Protein AF-0000000077568857 (afdb_homodimer)

Radius of gyration: 21.22 Å; Cα contacts (8 Å, |Δi|>4): 553; chains: 2; bounding box: 51×63×50 Å

Organism: Vanilla planifolia (NCBI:txid51239)

pLDDT: mean 83.07, std 14.11, range [30.5, 97.88]

InterPro domains:
  IPR010291 Ion channel regulatory protein, UNC-93 [PF05978] (19-196)
  IPR036259 MFS transporter superfamily [SSF103473] (18-200)
  IPR051951 UNC-93 regulatory protein [PTHR19444] (15-206)

Foldseek 3Di:
DPPPPQDPVNLVVVLVVVCPPPLLVLQLLLLLLLLQLVLCVVFPLLPPQQCVQPNNVCSVVLLVLLQVLLVVLLVVLLVQDDDLVSLLVLLVVLLVLLLVLLVCLQPPDDQDDDPVNNCVSSVSSNSSSNSSSSSVNSLLVVLVVPPVPPSVSSVVSSVVSSVVSSVVCNVCVVVDDPNRSSVVSNVSSVSNSVSSVVSSVVVVVVVVPDD/DPPPDQDPVNVVVVLVVVCPPPLLVLQLLLLLLLLQLVLCVVFPLLPPQQCVQPNNVCSVVLLVLLQVLLVVLLVVLLVQDDDLVSLLVLLVVLLVLLLVLLVCLQPPDDQDDDPCNNCVSSVSSNSSSNSSSSSVNSLLVVLVVPPVPPSVSSVVSSVVSSVVSSVVCNVCVVVDDPNRSSVVSNVSSVSNSVSSVVSSVVVVVVVVDDD

Nearest PDB structures (foldseek):
  4aps-assembly1_B  TM=7.222E-01  e=5.779E-02  Streptococcus thermophilus LMG 18311
  8wll-assembly1_A  TM=6.700E-01  e=1.836E-01  Homo sapiens
  7wn1-assembly1_A  TM=5.392E-01  e=8.762E-02  Plasmodium falciparum
  5ayn-assembly1_A  TM=6.366E-01  e=3.509E-01  Bdellovibrio bacteriovorus HD100
  7dl9-assembly2_B  TM=6.349E-01  e=1.614E+00  Escherichia coli K-12

Secondary structure (DSSP, 8-state):
-------HHHHHHHHHHHTTSHHHHHHHHHHHHHHHHHHHIIIIIIIIIIHHHHTTTHHHHHHHHHHHHHHHHHHHHHHT--SHHHHHHHHHHHHHHHHHHHHHHHHT-----HHHHHHHHHHHHHHHHHHHHHHHHHHHHHHHHH-TTSHHHHHHHHHHHHHHHHHHHHHHGGGS-HHHHHHHHHHHHHHHHHHHHHHHHHHHHHHHS--/-------HHHHHHHHHHHTTSHHHHHHHHHHHHHHHHHHHIIIIIIIIIIHHHHTTTHHHHHHHHHHHHHHHHHHHHHHT--SHHHHHHHHHHHHHHHHHHHHHHHHT-----HHHHHHHHHHHHHHHHHHHHHHHHHHHHHHHHH-TTSHHHHHHHHHHHHHHHHHHHHHHGGGS-HHHHHHHHHHHHHHHHHHHHHHHHHHHHHHHS--

Structure (mmCIF, N/CA/C/O backbone):
data_AF-0000000077568857-model_v1
#
loop_
_entity.id
_entity.type
_entity.pdbx_description
1 polymer 'Uncharacterized protein'
#
loop_
_atom_site.group_PDB
_atom_site.id
_atom_site.type_symbol
_atom_site.label_atom_id
_atom_site.label_alt_id
_atom_site.label_comp_id
_atom_site.label_asym_id
_atom_site.label_entity_id
_atom_site.label_seq_id
_atom_site.pdbx_PDB_ins_code
_atom_site.Cartn_x
_atom_site.Cartn_y
_atom_site.Cartn_z
_atom_site.occupancy
_atom_site.B_iso_or_equiv
_atom_site.auth_seq_id
_atom_site.auth_comp_id
_atom_site.auth_asym_id
_atom_site.auth_atom_id
_atom_site.pdbx_PDB_model_num
ATOM 1 N N . MET A 1 1 ? -13.719 32.656 3.039 1 30.61 1 MET A N 1
ATOM 2 C CA . MET A 1 1 ? -12.477 32.688 2.27 1 30.61 1 MET A CA 1
ATOM 3 C C . MET A 1 1 ? -12.508 31.641 1.156 1 30.61 1 MET A C 1
ATOM 5 O O . MET A 1 1 ? -12.758 30.469 1.412 1 30.61 1 MET A O 1
ATOM 9 N N . GLU A 1 2 ? -12.742 32 -0.027 1 36.97 2 GLU A N 1
ATOM 10 C CA . GLU A 1 2 ? -13.016 31.281 -1.264 1 36.97 2 GLU A CA 1
ATOM 11 C C . GLU A 1 2 ? -11.93 30.25 -1.55 1 36.97 2 GLU A C 1
ATOM 13 O O . GLU A 1 2 ? -10.75 30.594 -1.635 1 36.97 2 GLU A O 1
ATOM 18 N N . GLU A 1 3 ? -11.961 29.125 -1.051 1 45.56 3 GLU A N 1
ATOM 19 C CA . GLU A 1 3 ? -11 28.078 -1.333 1 45.56 3 GLU A CA 1
ATOM 20 C C . GLU A 1 3 ? -10.633 28.047 -2.812 1 45.56 3 GLU A C 1
ATOM 22 O O . GLU A 1 3 ? -11.492 27.844 -3.67 1 45.56 3 GLU A O 1
ATOM 27 N N . LYS A 1 4 ? -9.828 28.953 -3.213 1 50.06 4 LYS A N 1
ATOM 28 C CA . LYS A 1 4 ? -9.328 29.047 -4.582 1 50.06 4 LYS A CA 1
ATOM 29 C C . LYS A 1 4 ? -9.133 27.672 -5.195 1 50.06 4 LYS A C 1
ATOM 31 O O . LYS A 1 4 ? -8.391 26.844 -4.66 1 50.06 4 LYS A O 1
ATOM 36 N N . LYS A 1 5 ? -9.992 27.25 -6.023 1 53.28 5 LYS A N 1
ATOM 37 C CA . LYS A 1 5 ? -10.008 26.031 -6.812 1 53.28 5 LYS A CA 1
ATOM 38 C C . LYS A 1 5 ? -8.703 25.859 -7.59 1 53.28 5 LYS A C 1
ATOM 40 O O . LYS A 1 5 ? -8.367 26.688 -8.438 1 53.28 5 LYS A O 1
ATOM 45 N N . VAL A 1 6 ? -7.688 25.328 -7.141 1 54.5 6 VAL A N 1
ATOM 46 C CA . VAL A 1 6 ? -6.434 25.094 -7.844 1 54.5 6 VAL A CA 1
ATOM 47 C C . VAL A 1 6 ? -6.641 24.016 -8.914 1 54.5 6 VAL A C 1
ATOM 49 O O . VAL A 1 6 ? -7.172 22.953 -8.633 1 54.5 6 VAL A O 1
ATOM 52 N N . LEU A 1 7 ? -6.566 24.406 -10.203 1 53.06 7 LEU A N 1
ATOM 53 C CA . LEU A 1 7 ? -6.695 23.547 -11.375 1 53.06 7 LEU A CA 1
ATOM 54 C C . LEU A 1 7 ? -5.691 22.391 -11.328 1 53.06 7 LEU A C 1
ATOM 56 O O . LEU A 1 7 ? -4.633 22.516 -10.703 1 53.06 7 LEU A O 1
ATOM 60 N N . PRO A 1 8 ? -6.098 21.25 -11.797 1 53 8 PRO A N 1
ATOM 61 C CA . PRO A 1 8 ? -5.219 20.078 -11.852 1 53 8 PRO A CA 1
ATOM 62 C C . PRO A 1 8 ? -3.811 20.422 -12.336 1 53 8 PRO A C 1
ATOM 64 O O . PRO A 1 8 ? -2.826 19.906 -11.805 1 53 8 PRO A O 1
ATOM 67 N N . LEU A 1 9 ? -3.793 21.203 -13.297 1 52.59 9 LEU A N 1
ATOM 68 C CA . LEU A 1 9 ? -2.502 21.594 -13.859 1 52.59 9 LEU A CA 1
ATOM 69 C C . LEU A 1 9 ? -1.694 22.391 -12.844 1 52.59 9 LEU A C 1
ATOM 71 O O . LEU A 1 9 ? -0.475 22.234 -12.75 1 52.59 9 LEU A O 1
ATOM 75 N N . GLU A 1 10 ? -2.254 23.25 -12.242 1 53.94 10 GLU A N 1
ATOM 76 C CA . GLU A 1 10 ? -1.567 24.062 -11.234 1 53.94 10 GLU A CA 1
ATOM 77 C C . GLU A 1 10 ? -1.086 23.188 -10.07 1 53.94 10 GLU A C 1
ATOM 79 O O . GLU A 1 10 ? 0.001 23.422 -9.531 1 53.94 10 GLU A O 1
ATOM 84 N N . GLN A 1 11 ? -1.883 22.25 -9.789 1 56.53 11 GLN A N 1
ATOM 85 C CA . GLN A 1 11 ? -1.488 21.297 -8.75 1 56.53 11 GLN A CA 1
ATOM 86 C C . GLN A 1 11 ? -0.269 20.484 -9.172 1 56.53 11 GLN A C 1
ATOM 88 O O . GLN A 1 11 ? 0.627 20.234 -8.367 1 56.53 11 GLN A O 1
ATOM 93 N N . ALA A 1 12 ? -0.421 20.094 -10.43 1 57.19 12 ALA A N 1
ATOM 94 C CA . ALA A 1 12 ? 0.77 19.453 -10.977 1 57.19 12 ALA A CA 1
ATOM 95 C C . ALA A 1 12 ? 1.985 20.359 -10.875 1 57.19 12 ALA A C 1
ATOM 97 O O . ALA A 1 12 ? 3.082 19.922 -10.531 1 57.19 12 ALA A O 1
ATOM 98 N N . TYR A 1 13 ? 1.679 21.5 -11.125 1 53.88 13 TYR A N 1
ATOM 99 C CA . TYR A 1 13 ? 2.74 22.5 -11.031 1 53.88 13 TYR A CA 1
ATOM 100 C C . TYR A 1 13 ? 3.211 22.656 -9.586 1 53.88 13 TYR A C 1
ATOM 102 O O . TYR A 1 13 ? 4.41 22.781 -9.328 1 53.88 13 TYR A O 1
ATOM 110 N N . PHE A 1 14 ? 2.316 22.656 -8.758 1 54.81 14 PHE A N 1
ATOM 111 C CA . PHE A 1 14 ? 2.66 22.781 -7.344 1 54.81 14 PHE A CA 1
ATOM 112 C C . PHE A 1 14 ? 3.461 21.562 -6.879 1 54.81 14 PHE A C 1
ATOM 114 O O . PHE A 1 14 ? 4.441 21.703 -6.145 1 54.81 14 PHE A O 1
ATOM 121 N N . LEU A 1 15 ? 3.014 20.516 -7.336 1 57.84 15 LEU A N 1
ATOM 122 C CA . LEU A 1 15 ? 3.773 19.297 -7.035 1 57.84 15 LEU A CA 1
ATOM 123 C C . LEU A 1 15 ? 5.188 19.391 -7.598 1 57.84 15 LEU A C 1
ATOM 125 O O . LEU A 1 15 ? 6.148 18.969 -6.949 1 57.84 15 LEU A O 1
ATOM 129 N N . LEU A 1 16 ? 5.148 19.969 -8.688 1 57.25 16 LEU A N 1
ATOM 130 C CA . LEU A 1 16 ? 6.445 20.125 -9.336 1 57.25 16 LEU A CA 1
ATOM 131 C C . LEU A 1 16 ? 7.285 21.188 -8.641 1 57.25 16 LEU A C 1
ATOM 133 O O . LEU A 1 16 ? 8.508 21.062 -8.547 1 57.25 16 LEU A O 1
ATOM 137 N N . SER A 1 17 ? 6.629 22.094 -8.188 1 57.56 17 SER A N 1
ATOM 138 C CA . SER A 1 17 ? 7.379 23.141 -7.5 1 57.56 17 SER A CA 1
ATOM 139 C C . SER A 1 17 ? 7.941 22.641 -6.172 1 57.56 17 SER A C 1
ATOM 141 O O . SER A 1 17 ? 9 23.094 -5.73 1 57.56 17 SER A O 1
ATOM 143 N N . PHE A 1 18 ? 7.219 21.828 -5.555 1 56.62 18 PHE A N 1
ATOM 144 C CA . PHE A 1 18 ? 7.688 21.203 -4.324 1 56.62 18 PHE A CA 1
ATOM 145 C C . PHE A 1 18 ? 8.938 20.375 -4.582 1 56.62 18 PHE A C 1
ATOM 147 O O . PHE A 1 18 ? 9.781 20.203 -3.691 1 56.62 18 PHE A O 1
ATOM 154 N N . LEU A 1 19 ? 9.008 19.984 -5.828 1 58.88 19 LEU A N 1
ATOM 155 C CA . LEU A 1 19 ? 10.195 19.25 -6.242 1 58.88 19 LEU A CA 1
ATOM 156 C C . LEU A 1 19 ? 11.453 20.109 -6.086 1 58.88 19 LEU A C 1
ATOM 158 O O . LEU A 1 19 ? 12.57 19.594 -6.055 1 58.88 19 LEU A O 1
ATOM 162 N N . GLY A 1 20 ? 11.164 21.281 -5.848 1 59.28 20 GLY A N 1
ATOM 163 C CA . GLY A 1 20 ? 12.297 22.188 -5.828 1 59.28 20 GLY A CA 1
ATOM 164 C C . GLY A 1 20 ? 13.062 22.156 -4.52 1 59.28 20 GLY A C 1
ATOM 165 O O . GLY A 1 20 ? 14.18 22.672 -4.438 1 59.28 20 GLY A O 1
ATOM 166 N N . GLU A 1 21 ? 12.516 21.484 -3.568 1 68.44 21 GLU A N 1
ATOM 167 C CA . GLU A 1 21 ? 13.312 21.359 -2.35 1 68.44 21 GLU A CA 1
ATOM 168 C C . GLU A 1 21 ? 14.344 20.234 -2.475 1 68.44 21 GLU A C 1
ATOM 170 O O . GLU A 1 21 ? 14.008 19.109 -2.844 1 68.44 21 GLU A O 1
ATOM 175 N N . ALA A 1 22 ? 15.547 20.656 -2.41 1 74.5 22 ALA A N 1
ATOM 176 C CA . ALA A 1 22 ? 16.672 19.734 -2.561 1 74.5 22 ALA A CA 1
ATOM 177 C C . ALA A 1 22 ? 16.453 18.453 -1.752 1 74.5 22 ALA A C 1
ATOM 179 O O . ALA A 1 22 ? 16.828 17.375 -2.188 1 74.5 22 ALA A O 1
ATOM 180 N N . ARG A 1 23 ? 15.812 18.594 -0.696 1 80.94 23 ARG A N 1
ATOM 181 C CA . ARG A 1 23 ? 15.586 17.438 0.172 1 80.94 23 ARG A CA 1
ATOM 182 C C . ARG A 1 23 ? 14.633 16.438 -0.478 1 80.94 23 ARG A C 1
ATOM 184 O O . ARG A 1 23 ? 14.852 15.227 -0.414 1 80.94 23 ARG A O 1
ATOM 191 N N . VAL A 1 24 ? 13.68 16.938 -1.179 1 80.94 24 VAL A N 1
ATOM 192 C CA . VAL A 1 24 ? 12.688 16.078 -1.812 1 80.94 24 VAL A CA 1
ATOM 193 C C . VAL A 1 24 ? 13.305 15.375 -3.018 1 80.94 24 VAL A C 1
ATOM 195 O O . VAL A 1 24 ? 13.039 14.195 -3.254 1 80.94 24 VAL A O 1
ATOM 198 N N . LEU A 1 25 ? 14.148 16.047 -3.676 1 82.56 25 LEU A N 1
ATOM 199 C CA . LEU A 1 25 ? 14.797 15.492 -4.855 1 82.56 25 LEU A CA 1
ATOM 200 C C . LEU A 1 25 ? 15.656 14.289 -4.48 1 82.56 25 LEU A C 1
ATOM 202 O O . LEU A 1 25 ? 15.75 13.32 -5.242 1 82.56 25 LEU A O 1
ATOM 206 N N . LEU A 1 26 ? 16.234 14.367 -3.383 1 88.25 26 LEU A N 1
ATOM 207 C CA . LEU A 1 26 ? 17.125 13.297 -2.939 1 88.25 26 LEU A CA 1
ATOM 208 C C . LEU A 1 26 ? 16.312 12.086 -2.48 1 88.25 26 LEU A C 1
ATOM 210 O O . LEU A 1 26 ? 16.828 10.961 -2.484 1 88.25 26 LEU A O 1
ATOM 214 N N . ILE A 1 27 ? 15.031 12.258 -2.191 1 91.81 27 ILE A N 1
ATOM 215 C CA . ILE A 1 27 ? 14.242 11.164 -1.633 1 91.81 27 ILE A CA 1
ATOM 216 C C . ILE A 1 27 ? 13.328 10.586 -2.711 1 91.81 27 ILE A C 1
ATOM 218 O O . ILE A 1 27 ? 12.789 9.492 -2.549 1 91.81 27 ILE A O 1
ATOM 222 N N . ILE A 1 28 ? 13.164 11.234 -3.811 1 91.44 28 ILE A N 1
ATOM 223 C CA . ILE A 1 28 ? 12.281 10.82 -4.898 1 91.44 28 ILE A CA 1
ATOM 224 C C . ILE A 1 28 ? 12.68 9.422 -5.379 1 91.44 28 ILE A C 1
ATOM 226 O O . ILE A 1 28 ? 11.82 8.562 -5.578 1 91.44 28 ILE A O 1
ATOM 230 N N . PRO A 1 29 ? 13.977 9.172 -5.555 1 94.44 29 PRO A N 1
ATOM 231 C CA . PRO A 1 29 ? 14.344 7.82 -5.965 1 94.44 29 PRO A CA 1
ATOM 232 C C . PRO A 1 29 ? 13.875 6.754 -4.977 1 94.44 29 PRO A C 1
ATOM 234 O O . PRO A 1 29 ? 13.531 5.641 -5.379 1 94.44 29 PRO A O 1
ATOM 237 N N . LEU A 1 30 ? 13.828 7.133 -3.789 1 94.75 30 LEU A N 1
ATOM 238 C CA . LEU A 1 30 ? 13.359 6.195 -2.773 1 94.75 30 LEU A CA 1
ATOM 239 C C . LEU A 1 30 ? 11.852 5.992 -2.871 1 94.75 30 LEU A C 1
ATOM 241 O O . LEU A 1 30 ? 11.352 4.891 -2.639 1 94.75 30 LEU A O 1
ATOM 245 N N . PHE A 1 31 ? 11.141 7.055 -3.242 1 93.88 31 PHE A N 1
ATOM 246 C CA . PHE A 1 31 ? 9.711 6.938 -3.508 1 93.88 31 PHE A CA 1
ATOM 247 C C . PHE A 1 31 ? 9.445 5.969 -4.656 1 93.88 31 PHE A C 1
ATOM 249 O O . PHE A 1 31 ? 8.648 5.043 -4.527 1 93.88 31 PHE A O 1
ATOM 256 N N . ALA A 1 32 ? 10.18 6.18 -5.648 1 93.69 32 ALA A N 1
ATOM 257 C CA . ALA A 1 32 ? 10.031 5.359 -6.844 1 93.69 32 ALA A CA 1
ATOM 258 C C . ALA A 1 32 ? 10.391 3.904 -6.559 1 93.69 32 ALA A C 1
ATOM 260 O O . ALA A 1 32 ? 9.711 2.986 -7.02 1 93.69 32 ALA A O 1
ATOM 261 N N . TYR A 1 33 ? 11.398 3.73 -5.801 1 96.25 33 TYR A N 1
ATOM 262 C CA . TYR A 1 33 ? 11.812 2.367 -5.496 1 96.25 33 TYR A CA 1
ATOM 263 C C . TYR A 1 33 ? 10.758 1.643 -4.676 1 96.25 33 TYR A C 1
ATOM 265 O O . TYR A 1 33 ? 10.547 0.437 -4.84 1 96.25 33 TYR A O 1
ATOM 273 N N . SER A 1 34 ? 10.172 2.311 -3.781 1 94.25 34 SER A N 1
ATOM 274 C CA . SER A 1 34 ? 9.133 1.683 -2.973 1 94.25 34 SER A CA 1
ATOM 275 C C . SER A 1 34 ? 7.988 1.175 -3.84 1 94.25 34 SER A C 1
ATOM 277 O O . SER A 1 34 ? 7.41 0.123 -3.561 1 94.25 34 SER A O 1
ATOM 279 N N . GLY A 1 35 ? 7.719 1.861 -4.895 1 91.25 35 GLY A N 1
ATOM 280 C CA . GLY A 1 35 ? 6.734 1.389 -5.859 1 91.25 35 GLY A CA 1
ATOM 281 C C . GLY A 1 35 ? 7.234 0.23 -6.703 1 91.25 35 GLY A C 1
ATOM 282 O O . GLY A 1 35 ? 6.496 -0.721 -6.961 1 91.25 35 GLY A O 1
ATOM 283 N N . LEU A 1 36 ? 8.438 0.33 -7.043 1 92.5 36 LEU A N 1
ATOM 284 C CA . LEU A 1 36 ? 9.055 -0.708 -7.863 1 92.5 36 LEU A CA 1
ATOM 285 C C . LEU A 1 36 ? 9.086 -2.041 -7.125 1 92.5 36 LEU A C 1
ATOM 287 O O . LEU A 1 36 ? 8.727 -3.076 -7.684 1 92.5 36 LEU A O 1
ATOM 291 N N . GLN A 1 37 ? 9.539 -1.934 -5.949 1 93 37 GLN A N 1
ATOM 292 C CA . GLN A 1 37 ? 9.688 -3.184 -5.215 1 93 37 GLN A CA 1
ATOM 293 C C . GLN A 1 37 ? 8.336 -3.816 -4.918 1 93 37 GLN A C 1
ATOM 295 O O . GLN A 1 37 ? 8.203 -5.043 -4.91 1 93 37 GLN A O 1
ATOM 300 N N . GLN A 1 38 ? 7.352 -2.988 -4.742 1 89.62 38 GLN A N 1
ATOM 301 C CA . GLN A 1 38 ? 6.004 -3.518 -4.566 1 89.62 38 GLN A CA 1
ATOM 302 C C . GLN A 1 38 ? 5.488 -4.152 -5.855 1 89.62 38 GLN A C 1
ATOM 304 O O . GLN A 1 38 ? 4.906 -5.242 -5.828 1 89.62 38 GLN A O 1
ATOM 309 N N . ALA A 1 39 ? 5.715 -3.52 -6.891 1 88.31 39 ALA A N 1
ATOM 310 C CA . ALA A 1 39 ? 5.273 -4.035 -8.18 1 88.31 39 ALA A CA 1
ATOM 311 C C . ALA A 1 39 ? 6.031 -5.309 -8.555 1 88.31 39 ALA A C 1
ATOM 313 O O . ALA A 1 39 ? 5.473 -6.215 -9.172 1 88.31 39 ALA A O 1
ATOM 314 N N . PHE A 1 40 ? 7.266 -5.355 -8.211 1 91.12 40 PHE A N 1
ATOM 315 C CA . PHE A 1 40 ? 8.086 -6.535 -8.477 1 91.12 40 PHE A CA 1
ATOM 316 C C . PHE A 1 40 ? 7.473 -7.773 -7.832 1 91.12 40 PHE A C 1
ATOM 318 O O . PHE A 1 40 ? 7.43 -8.844 -8.445 1 91.12 40 PHE A O 1
ATOM 325 N N . VAL A 1 41 ? 7.012 -7.645 -6.648 1 88.69 41 VAL A N 1
ATOM 326 C CA . VAL A 1 41 ? 6.469 -8.773 -5.902 1 88.69 41 VAL A CA 1
ATOM 327 C C . VAL A 1 41 ? 5.184 -9.266 -6.57 1 88.69 41 VAL A C 1
ATOM 329 O O . VAL A 1 41 ? 4.984 -10.469 -6.738 1 88.69 41 VAL A O 1
ATOM 332 N N . TRP A 1 42 ? 4.422 -8.391 -7.035 1 81.69 42 TRP A N 1
ATOM 333 C CA . TRP A 1 42 ? 3.094 -8.75 -7.527 1 81.69 42 TRP A CA 1
ATOM 334 C C . TRP A 1 42 ? 3.152 -9.18 -8.984 1 81.69 42 TRP A C 1
ATOM 336 O O . TRP A 1 42 ? 2.252 -9.867 -9.469 1 81.69 42 TRP A O 1
ATOM 346 N N . ALA A 1 43 ? 4.199 -8.836 -9.617 1 81.88 43 ALA A N 1
ATOM 347 C CA . ALA A 1 43 ? 4.242 -9.117 -11.055 1 81.88 43 ALA A CA 1
ATOM 348 C C . ALA A 1 43 ? 5.305 -10.164 -11.375 1 81.88 43 ALA A C 1
ATOM 350 O O . ALA A 1 43 ? 4.988 -11.25 -11.867 1 81.88 43 ALA A O 1
ATOM 351 N N . GLU A 1 44 ? 6.484 -9.906 -10.953 1 84.62 44 GLU A N 1
ATOM 352 C CA . GLU A 1 44 ? 7.602 -10.734 -11.391 1 84.62 44 GLU A CA 1
ATOM 353 C C . GLU A 1 44 ? 7.867 -11.867 -10.406 1 84.62 44 GLU A C 1
ATOM 355 O O . GLU A 1 44 ? 8.047 -13.023 -10.812 1 84.62 44 GLU A O 1
ATOM 360 N N . PHE A 1 45 ? 7.863 -11.539 -9.203 1 89.56 45 PHE A N 1
ATOM 361 C CA . PHE A 1 45 ? 8.133 -12.523 -8.164 1 89.56 45 PHE A CA 1
ATOM 362 C C . PHE A 1 45 ? 7.105 -13.648 -8.211 1 89.56 45 PHE A C 1
ATOM 364 O O . PHE A 1 45 ? 7.461 -14.828 -8.156 1 89.56 45 PHE A O 1
ATOM 371 N N . THR A 1 46 ? 5.91 -13.336 -8.367 1 86.06 46 THR A N 1
ATOM 372 C CA . THR A 1 46 ? 4.844 -14.336 -8.398 1 86.06 46 THR A CA 1
ATOM 373 C C . THR A 1 46 ? 4.918 -15.164 -9.672 1 86.06 46 THR A C 1
ATOM 375 O O . THR A 1 46 ? 4.832 -16.391 -9.625 1 86.06 46 THR A O 1
ATOM 378 N N . LYS A 1 47 ? 5.223 -14.594 -10.742 1 84 47 LYS A N 1
ATOM 379 C CA . LYS A 1 47 ? 5.164 -15.258 -12.039 1 84 47 LYS A CA 1
ATOM 380 C C . LYS A 1 47 ? 6.438 -16.047 -12.305 1 84 47 LYS A C 1
ATOM 382 O O . LYS A 1 47 ? 6.383 -17.172 -12.812 1 84 47 LYS A O 1
ATOM 387 N N . LYS A 1 48 ? 7.477 -15.492 -11.945 1 87.06 48 LYS A N 1
ATOM 388 C CA . LYS A 1 48 ? 8.727 -16.062 -12.438 1 87.06 48 LYS A CA 1
ATOM 389 C C . LYS A 1 48 ? 9.438 -16.875 -11.344 1 87.06 48 LYS A C 1
ATOM 391 O O . LYS A 1 48 ? 10.344 -17.656 -11.633 1 87.06 48 LYS A O 1
ATOM 396 N N . ILE A 1 49 ? 8.984 -16.688 -10.172 1 89.06 49 ILE A N 1
ATOM 397 C CA . ILE A 1 49 ? 9.695 -17.391 -9.102 1 89.06 49 ILE A CA 1
ATOM 398 C C . ILE A 1 49 ? 8.727 -18.312 -8.367 1 89.06 49 ILE A C 1
ATOM 400 O O . ILE A 1 49 ? 8.977 -19.516 -8.258 1 89.06 49 ILE A O 1
ATOM 404 N N . VAL A 1 50 ? 7.652 -17.828 -7.977 1 88.94 50 VAL A N 1
ATOM 405 C CA . VAL A 1 50 ? 6.746 -18.594 -7.125 1 88.94 50 VAL A CA 1
ATOM 406 C C . VAL A 1 50 ? 6.004 -19.625 -7.961 1 88.94 50 VAL A C 1
ATOM 408 O O . VAL A 1 50 ? 5.938 -20.797 -7.582 1 88.94 50 VAL A O 1
ATOM 411 N N . GLU A 1 51 ? 5.488 -19.203 -9.062 1 85 51 GLU A N 1
ATOM 412 C CA . GLU A 1 51 ? 4.66 -20.094 -9.875 1 85 51 GLU A CA 1
ATOM 413 C C . GLU A 1 51 ? 5.449 -21.312 -10.336 1 85 51 GLU A C 1
ATOM 415 O O . GLU A 1 51 ? 4.98 -22.453 -10.219 1 85 51 GLU A O 1
ATOM 420 N N . PRO A 1 52 ? 6.625 -21.078 -10.836 1 84.19 52 PRO A N 1
ATOM 421 C CA . PRO A 1 52 ? 7.387 -22.25 -11.258 1 84.19 52 PRO A CA 1
ATOM 422 C C . PRO A 1 52 ? 7.754 -23.172 -10.094 1 84.19 52 PRO A C 1
ATOM 424 O O . PRO A 1 52 ? 7.867 -24.391 -10.273 1 84.19 52 PRO A O 1
ATOM 427 N N . ALA A 1 53 ? 7.82 -22.688 -8.953 1 84.94 53 ALA A N 1
ATOM 428 C CA . ALA A 1 53 ? 8.273 -23.469 -7.801 1 84.94 53 ALA A CA 1
ATOM 429 C C . ALA A 1 53 ? 7.094 -24.078 -7.051 1 84.94 53 ALA A C 1
ATOM 431 O O . ALA A 1 53 ? 7.168 -25.203 -6.57 1 84.94 53 ALA A O 1
ATOM 432 N N . LEU A 1 54 ? 6.016 -23.375 -6.875 1 85.31 54 LEU A N 1
ATOM 433 C CA . LEU A 1 54 ? 4.902 -23.781 -6.02 1 85.31 54 LEU A CA 1
ATOM 434 C C . LEU A 1 54 ? 3.623 -23.953 -6.832 1 85.31 54 LEU A C 1
ATOM 436 O O . LEU A 1 54 ? 2.561 -24.234 -6.27 1 85.31 54 LEU A O 1
ATOM 440 N N . ARG A 1 55 ? 3.736 -23.875 -8.055 1 79.44 55 ARG A N 1
ATOM 441 C CA . ARG A 1 55 ? 2.576 -23.938 -8.938 1 79.44 55 ARG A CA 1
ATOM 442 C C . ARG A 1 55 ? 1.629 -22.766 -8.695 1 79.44 55 ARG A C 1
ATOM 444 O O . ARG A 1 55 ? 1.853 -21.969 -7.789 1 79.44 55 ARG A O 1
ATOM 451 N N . LEU A 1 56 ? 0.658 -22.609 -9.43 1 74.69 56 LEU A N 1
ATOM 452 C CA . LEU A 1 56 ? -0.276 -21.5 -9.406 1 74.69 56 LEU A CA 1
ATOM 453 C C . LEU A 1 56 ? -1.017 -21.422 -8.078 1 74.69 56 LEU A C 1
ATOM 455 O O . LEU A 1 56 ? -1.279 -20.328 -7.562 1 74.69 56 LEU A O 1
ATOM 459 N N . SER A 1 57 ? -1.229 -22.562 -7.488 1 73.19 57 SER A N 1
ATOM 460 C CA . SER A 1 57 ? -1.978 -22.625 -6.238 1 73.19 57 SER A CA 1
ATOM 461 C C . SER A 1 57 ? -1.14 -22.125 -5.066 1 73.19 57 SER A C 1
ATOM 463 O O . SER A 1 57 ? -1.683 -21.75 -4.027 1 73.19 57 SER A O 1
ATOM 465 N N . GLY A 1 58 ? 0.15 -22.125 -5.301 1 80.12 58 GLY A N 1
ATOM 466 C CA . GLY A 1 58 ? 1.036 -21.719 -4.227 1 80.12 58 GLY A CA 1
ATOM 467 C C . GLY A 1 58 ? 1.255 -20.219 -4.176 1 80.12 58 GLY A C 1
ATOM 468 O O . GLY A 1 58 ? 1.869 -19.703 -3.238 1 80.12 58 GLY A O 1
ATOM 469 N N . VAL A 1 59 ? 0.724 -19.5 -5.105 1 82.19 59 VAL A N 1
ATOM 470 C CA . VAL A 1 59 ? 0.924 -18.062 -5.211 1 82.19 59 VAL A CA 1
ATOM 471 C C . VAL A 1 59 ? 0.238 -17.359 -4.043 1 82.19 59 VAL A C 1
ATOM 473 O O . VAL A 1 59 ? 0.834 -16.484 -3.398 1 82.19 59 VAL A O 1
ATOM 476 N N . GLY A 1 60 ? -0.988 -17.734 -3.74 1 76.94 60 GLY A N 1
ATOM 477 C CA . GLY A 1 60 ? -1.681 -17.156 -2.6 1 76.94 60 GLY A CA 1
ATOM 478 C C . GLY A 1 60 ? -0.928 -17.328 -1.294 1 76.94 60 GLY A C 1
ATOM 479 O O . GLY A 1 60 ? -0.857 -16.406 -0.483 1 76.94 60 GLY A O 1
ATOM 480 N N . GLY A 1 61 ? -0.428 -18.484 -1.171 1 81.5 61 GLY A N 1
ATOM 481 C CA . GLY A 1 61 ? 0.347 -18.734 0.032 1 81.5 61 GLY A CA 1
ATOM 482 C C . GLY A 1 61 ? 1.603 -17.891 0.126 1 81.5 61 GLY A C 1
ATOM 483 O O . GLY A 1 61 ? 1.923 -17.359 1.192 1 81.5 61 GLY A O 1
ATOM 484 N N . ALA A 1 62 ? 2.291 -17.781 -0.911 1 88.31 62 ALA A N 1
ATOM 485 C CA . ALA A 1 62 ? 3.508 -16.969 -0.939 1 88.31 62 ALA A CA 1
ATOM 486 C C . ALA A 1 62 ? 3.197 -15.492 -0.673 1 88.31 62 ALA A C 1
ATOM 488 O O . ALA A 1 62 ? 3.932 -14.82 0.054 1 88.31 62 ALA A O 1
ATOM 489 N N . MET A 1 63 ? 2.1 -15.039 -1.199 1 86.94 63 MET A N 1
ATOM 490 C CA . MET A 1 63 ? 1.713 -13.641 -1.012 1 86.94 63 MET A CA 1
ATOM 491 C C . MET A 1 63 ? 1.252 -13.391 0.42 1 86.94 63 MET A C 1
ATOM 493 O O . MET A 1 63 ? 1.447 -12.297 0.958 1 86.94 63 MET A O 1
ATOM 497 N N . ALA A 1 64 ? 0.66 -14.438 1.011 1 83.75 64 ALA A N 1
ATOM 498 C CA . ALA A 1 64 ? 0.284 -14.336 2.418 1 83.75 64 ALA A CA 1
ATOM 499 C C . ALA A 1 64 ? 1.518 -14.195 3.307 1 83.75 64 ALA A C 1
ATOM 501 O O . ALA A 1 64 ? 1.542 -13.367 4.219 1 83.75 64 ALA A O 1
ATOM 502 N N . VAL A 1 65 ? 2.482 -14.984 3.025 1 89.62 65 VAL A N 1
ATOM 503 C CA . VAL A 1 65 ? 3.729 -14.922 3.781 1 89.62 65 VAL A CA 1
ATOM 504 C C . VAL A 1 65 ? 4.367 -13.547 3.615 1 89.62 65 VAL A C 1
ATOM 506 O O . VAL A 1 65 ? 4.809 -12.938 4.594 1 89.62 65 VAL A O 1
ATOM 509 N N . TYR A 1 66 ? 4.387 -13.07 2.418 1 92.69 66 TYR A N 1
ATOM 510 C CA . TYR A 1 66 ? 4.867 -11.719 2.145 1 92.69 66 TYR A CA 1
ATOM 511 C C . TYR A 1 66 ? 4.094 -10.688 2.957 1 92.69 66 TYR A C 1
ATOM 513 O O . TYR A 1 66 ? 4.691 -9.82 3.594 1 92.69 66 TYR A O 1
ATOM 521 N N . GLY A 1 67 ? 2.809 -10.805 2.936 1 88.19 67 GLY A N 1
ATOM 522 C CA . GLY A 1 67 ? 1.949 -9.844 3.607 1 88.19 67 GLY A CA 1
ATOM 523 C C . GLY A 1 67 ? 2.104 -9.859 5.117 1 88.19 67 GLY A C 1
ATOM 524 O O . GLY A 1 67 ? 2.121 -8.805 5.754 1 88.19 67 GLY A O 1
ATOM 525 N N . VAL A 1 68 ? 2.135 -10.984 5.621 1 90.19 68 VAL A N 1
ATOM 526 C CA . VAL A 1 68 ? 2.283 -11.125 7.066 1 90.19 68 VAL A CA 1
ATOM 527 C C . VAL A 1 68 ? 3.627 -10.547 7.508 1 90.19 68 VAL A C 1
ATOM 529 O O . VAL A 1 68 ? 3.701 -9.805 8.484 1 90.19 68 VAL A O 1
ATOM 532 N N . ALA A 1 69 ? 4.684 -10.922 6.84 1 94.25 69 ALA A N 1
ATOM 533 C CA . ALA A 1 69 ? 6.008 -10.391 7.156 1 94.25 69 ALA A CA 1
ATOM 534 C C . ALA A 1 69 ? 6.027 -8.867 7.039 1 94.25 69 ALA A C 1
ATOM 536 O O . ALA A 1 69 ? 6.625 -8.188 7.875 1 94.25 69 ALA A O 1
ATOM 537 N N . ASP A 1 70 ? 5.418 -8.406 5.984 1 93.69 70 ASP A N 1
ATOM 538 C CA . ASP A 1 70 ? 5.297 -6.969 5.773 1 93.69 70 ASP A CA 1
ATOM 539 C C . ASP A 1 70 ? 4.578 -6.301 6.945 1 93.69 70 ASP A C 1
ATOM 541 O O . ASP A 1 70 ? 5.066 -5.312 7.496 1 93.69 70 ASP A O 1
ATOM 545 N N . ALA A 1 71 ? 3.449 -6.859 7.375 1 91 71 ALA A N 1
ATOM 546 C CA . ALA A 1 71 ? 2.631 -6.277 8.438 1 91 71 ALA A CA 1
ATOM 547 C C . ALA A 1 71 ? 3.369 -6.301 9.773 1 91 71 ALA A C 1
ATOM 549 O O . ALA A 1 71 ? 3.357 -5.312 10.516 1 91 71 ALA A O 1
ATOM 550 N N . ILE A 1 72 ? 3.986 -7.344 10.07 1 93.69 72 ILE A N 1
ATOM 551 C CA . ILE A 1 72 ? 4.719 -7.484 11.32 1 93.69 72 ILE A CA 1
ATOM 552 C C . ILE A 1 72 ? 5.871 -6.484 11.367 1 93.69 72 ILE A C 1
ATOM 554 O O . ILE A 1 72 ? 6.047 -5.773 12.359 1 93.69 72 ILE A O 1
ATOM 558 N N . CYS A 1 73 ? 6.59 -6.445 10.32 1 93.94 73 CYS A N 1
ATOM 559 C CA . CYS A 1 73 ? 7.742 -5.559 10.289 1 93.94 73 CYS A CA 1
ATOM 560 C C . CYS A 1 73 ? 7.305 -4.098 10.305 1 93.94 73 CYS A C 1
ATOM 562 O O . CYS A 1 73 ? 7.984 -3.25 10.891 1 93.94 73 CYS A O 1
ATOM 564 N N . ALA A 1 74 ? 6.262 -3.838 9.609 1 91.81 74 ALA A N 1
ATOM 565 C CA . ALA A 1 74 ? 5.73 -2.477 9.633 1 91.81 74 ALA A CA 1
ATOM 566 C C . ALA A 1 74 ? 5.402 -2.043 11.055 1 91.81 74 ALA A C 1
ATOM 568 O O . ALA A 1 74 ? 5.711 -0.917 11.461 1 91.81 74 ALA A O 1
ATOM 569 N N . LEU A 1 75 ? 4.816 -2.922 11.805 1 90.56 75 LEU A N 1
ATOM 570 C CA . LEU A 1 75 ? 4.465 -2.617 13.188 1 90.56 75 LEU A CA 1
ATOM 571 C C . LEU A 1 75 ? 5.719 -2.441 14.039 1 90.56 75 LEU A C 1
ATOM 573 O O . LEU A 1 75 ? 5.809 -1.497 14.82 1 90.56 75 LEU A O 1
ATOM 577 N N . LEU A 1 76 ? 6.625 -3.312 13.828 1 93.44 76 LEU A N 1
ATOM 578 C CA . LEU A 1 76 ? 7.863 -3.236 14.602 1 93.44 76 LEU A CA 1
ATOM 579 C C . LEU A 1 76 ? 8.656 -1.988 14.227 1 93.44 76 LEU A C 1
ATOM 581 O O . LEU A 1 76 ? 9.148 -1.273 15.109 1 93.44 76 LEU A O 1
ATOM 585 N N . ALA A 1 77 ? 8.82 -1.755 12.938 1 91.62 77 ALA A N 1
ATOM 586 C CA . ALA A 1 77 ? 9.531 -0.569 12.477 1 91.62 77 ALA A CA 1
ATOM 587 C C . ALA A 1 77 ? 8.852 0.708 12.961 1 91.62 77 ALA A C 1
ATOM 589 O O . ALA A 1 77 ? 9.523 1.67 13.344 1 91.62 77 ALA A O 1
ATOM 590 N N . GLY A 1 78 ? 7.59 0.708 12.93 1 85.31 78 GLY A N 1
ATOM 591 C CA . GLY A 1 78 ? 6.855 1.854 13.445 1 85.31 78 GLY A CA 1
ATOM 592 C C . GLY A 1 78 ? 7.086 2.094 14.922 1 85.31 78 GLY A C 1
ATOM 593 O O . GLY A 1 78 ? 7.203 3.24 15.359 1 85.31 78 GLY A O 1
ATOM 594 N N . ARG A 1 79 ? 7.141 1.076 15.672 1 86.94 79 ARG A N 1
ATOM 595 C CA . ARG A 1 79 ? 7.316 1.171 17.125 1 86.94 79 ARG A CA 1
ATOM 596 C C . ARG A 1 79 ? 8.711 1.666 17.469 1 86.94 79 ARG A C 1
ATOM 598 O O . ARG A 1 79 ? 8.891 2.381 18.453 1 86.94 79 ARG A O 1
ATOM 605 N N . PHE A 1 80 ? 9.617 1.397 16.625 1 89.81 80 PHE A N 1
ATOM 606 C CA . PHE A 1 80 ? 11 1.7 16.953 1 89.81 80 PHE A CA 1
ATOM 607 C C . PHE A 1 80 ? 11.461 2.977 16.266 1 89.81 80 PHE A C 1
ATOM 609 O O . PHE A 1 80 ? 12.625 3.363 16.375 1 89.81 80 PHE A O 1
ATOM 616 N N . THR A 1 81 ? 10.578 3.543 15.594 1 88.94 81 THR A N 1
ATOM 617 C CA . THR A 1 81 ? 10.906 4.793 14.922 1 88.94 81 THR A CA 1
ATOM 618 C C . THR A 1 81 ? 10.711 5.98 15.859 1 88.94 81 THR A C 1
ATOM 620 O O . THR A 1 81 ? 9.625 6.16 16.422 1 88.94 81 THR A O 1
ATOM 623 N N . SER A 1 82 ? 11.789 6.77 16.141 1 86.25 82 SER A N 1
ATOM 624 C CA . SER A 1 82 ? 11.688 7.918 17.031 1 86.25 82 SER A CA 1
ATOM 625 C C . SER A 1 82 ? 12.234 9.18 16.375 1 86.25 82 SER A C 1
ATOM 627 O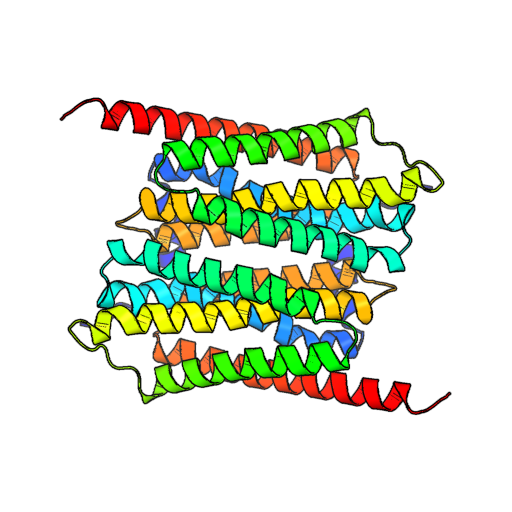 O . SER A 1 82 ? 11.617 10.242 16.438 1 86.25 82 SER A O 1
ATOM 629 N N . ASP A 1 83 ? 13.391 9.07 15.75 1 88.44 83 ASP A N 1
ATOM 630 C CA . ASP A 1 83 ? 14.047 10.219 15.133 1 88.44 83 ASP A CA 1
ATOM 631 C C . ASP A 1 83 ? 14.695 9.828 13.805 1 88.44 83 ASP A C 1
ATOM 633 O O . ASP A 1 83 ? 14.5 8.711 13.312 1 88.44 83 ASP A O 1
ATOM 637 N N . LEU A 1 84 ? 15.344 10.742 13.266 1 89.06 84 LEU A N 1
ATOM 638 C CA . LEU A 1 84 ? 15.945 10.547 11.953 1 89.06 84 LEU A CA 1
ATOM 639 C C . LEU A 1 84 ? 17 9.453 12 1 89.06 84 LEU A C 1
ATOM 641 O O . LEU A 1 84 ? 17.172 8.703 11.031 1 89.06 84 LEU A O 1
ATOM 645 N N . TYR A 1 85 ? 17.672 9.375 13.086 1 91.56 85 TYR A N 1
ATOM 646 C CA . TYR A 1 85 ? 18.688 8.344 13.234 1 91.56 85 TYR A CA 1
ATOM 647 C C . TYR A 1 85 ? 18.078 6.953 13.18 1 91.56 85 TYR A C 1
ATOM 649 O O . TYR A 1 85 ? 18.578 6.07 12.484 1 91.56 85 TYR A O 1
ATOM 657 N N . SER A 1 86 ? 17.031 6.777 13.898 1 93.62 86 SER A N 1
ATOM 658 C CA . SER A 1 86 ? 16.344 5.492 13.883 1 93.62 86 SER A CA 1
ATOM 659 C C . SER A 1 86 ? 15.82 5.164 12.492 1 93.62 86 SER A C 1
ATOM 661 O O . SER A 1 86 ? 15.891 4.016 12.047 1 93.62 86 SER A O 1
ATOM 663 N N . VAL A 1 87 ? 15.266 6.152 11.844 1 93.75 87 VAL A N 1
ATOM 664 C CA . VAL A 1 87 ? 14.773 5.965 10.484 1 93.75 87 VAL A CA 1
ATOM 665 C C . VAL A 1 87 ? 15.906 5.492 9.586 1 93.75 87 VAL A C 1
ATOM 667 O O . VAL A 1 87 ? 15.742 4.562 8.797 1 93.75 87 VAL A O 1
ATOM 670 N N . THR A 1 88 ? 17.062 6.109 9.703 1 94.75 88 THR A N 1
ATOM 671 C CA . THR A 1 88 ? 18.219 5.777 8.875 1 94.75 88 THR A CA 1
ATOM 672 C C . THR A 1 88 ? 18.672 4.34 9.125 1 94.75 88 THR A C 1
ATOM 674 O O . THR A 1 88 ? 18.953 3.598 8.18 1 94.75 88 THR A O 1
ATOM 677 N N . LEU A 1 89 ? 18.656 3.953 10.336 1 95.56 89 LEU A N 1
ATOM 678 C CA . LEU A 1 89 ? 19.078 2.605 10.695 1 95.56 89 LEU A CA 1
ATOM 679 C C . LEU A 1 89 ? 18.109 1.563 10.148 1 95.56 89 LEU A C 1
ATOM 681 O O . LEU A 1 89 ? 18.531 0.551 9.586 1 95.56 89 LEU A O 1
ATOM 685 N N . ILE A 1 90 ? 16.875 1.812 10.32 1 96.38 90 ILE A N 1
ATOM 686 C CA . ILE A 1 90 ? 15.852 0.852 9.93 1 96.38 90 ILE A CA 1
ATOM 687 C C . ILE A 1 90 ? 15.797 0.746 8.406 1 96.38 90 ILE A C 1
ATOM 689 O O . ILE A 1 90 ? 15.719 -0.356 7.859 1 96.38 90 ILE A O 1
ATOM 693 N N . VAL A 1 91 ? 15.844 1.892 7.719 1 96.19 91 VAL A N 1
ATOM 694 C CA . VAL A 1 91 ? 15.859 1.888 6.258 1 96.19 91 VAL A CA 1
ATOM 695 C C . VAL A 1 91 ? 17.094 1.139 5.754 1 96.19 91 VAL A C 1
ATOM 697 O O . VAL A 1 91 ? 17 0.374 4.793 1 96.19 91 VAL A O 1
ATOM 700 N N . SER A 1 92 ? 18.25 1.352 6.375 1 96.62 92 SER A N 1
ATOM 701 C CA . SER A 1 92 ? 19.469 0.672 5.98 1 96.62 92 SER A CA 1
ATOM 702 C C . SER A 1 92 ? 19.359 -0.838 6.156 1 96.62 92 SER A C 1
ATOM 704 O O . SER A 1 92 ? 19.812 -1.606 5.305 1 96.62 92 SER A O 1
ATOM 706 N N . PHE A 1 93 ? 18.719 -1.206 7.215 1 96.81 93 PHE A N 1
ATOM 707 C CA . PHE A 1 93 ? 18.516 -2.627 7.465 1 96.81 93 PHE A CA 1
ATOM 708 C C . PHE A 1 93 ? 17.609 -3.234 6.402 1 96.81 93 PHE A C 1
ATOM 710 O O . PHE A 1 93 ? 17.922 -4.277 5.828 1 96.81 93 PHE A O 1
ATOM 717 N N . GLY A 1 94 ? 16.469 -2.621 6.152 1 96.69 94 GLY A N 1
ATOM 718 C CA . GLY A 1 94 ? 15.57 -3.096 5.117 1 96.69 94 GLY A CA 1
ATOM 719 C C . GLY A 1 94 ? 16.203 -3.143 3.742 1 96.69 94 GLY A C 1
ATOM 720 O O . GLY A 1 94 ? 16.016 -4.105 2.996 1 96.69 94 GLY A O 1
ATOM 721 N N . SER A 1 95 ? 16.938 -2.098 3.424 1 97.25 95 SER A N 1
ATOM 722 C CA . SER A 1 95 ? 17.609 -2.045 2.135 1 97.25 95 SER A CA 1
ATOM 723 C C . SER A 1 95 ? 18.641 -3.162 2.006 1 97.25 95 SER A C 1
ATOM 725 O O . SER A 1 95 ? 18.828 -3.729 0.926 1 97.25 95 SER A O 1
ATOM 727 N N . PHE A 1 96 ? 19.312 -3.408 3.064 1 97.75 96 PHE A N 1
ATOM 728 C CA . PHE A 1 96 ? 20.312 -4.469 3.066 1 97.75 96 PHE A CA 1
ATOM 729 C C . PHE A 1 96 ? 19.672 -5.82 2.779 1 97.75 96 PHE A C 1
ATOM 731 O O . PHE A 1 96 ? 20.188 -6.602 1.977 1 97.75 96 PHE A O 1
ATOM 738 N N . LEU A 1 97 ? 18.609 -6.133 3.412 1 97.38 97 LEU A N 1
ATOM 739 C CA . LEU A 1 97 ? 17.906 -7.395 3.201 1 97.38 97 LEU A CA 1
ATOM 740 C C . LEU A 1 97 ? 17.469 -7.539 1.746 1 97.38 97 LEU A C 1
ATOM 742 O O . LEU A 1 97 ? 17.656 -8.594 1.141 1 97.38 97 LEU A O 1
ATOM 746 N N . GLN A 1 98 ? 16.906 -6.477 1.228 1 97.12 98 GLN A N 1
ATOM 747 C CA . GLN A 1 98 ? 16.453 -6.555 -0.158 1 97.12 98 GLN A CA 1
ATOM 748 C C . GLN A 1 98 ? 17.641 -6.652 -1.118 1 97.12 98 GLN A C 1
ATOM 750 O O . GLN A 1 98 ? 17.562 -7.328 -2.145 1 97.12 98 GLN A O 1
ATOM 755 N N . PHE A 1 99 ? 18.719 -5.969 -0.768 1 97.62 99 PHE A N 1
ATOM 756 C CA . PHE A 1 99 ? 19.922 -6.035 -1.594 1 97.62 99 PHE A CA 1
ATOM 757 C C . PHE A 1 99 ? 20.453 -7.461 -1.655 1 97.62 99 PHE A C 1
ATOM 759 O O . PHE A 1 99 ? 20.828 -7.945 -2.727 1 97.62 99 PHE A O 1
ATOM 766 N N . VAL A 1 100 ? 20.469 -8.133 -0.598 1 96.69 100 VAL A N 1
ATOM 767 C CA . VAL A 1 100 ? 20.969 -9.508 -0.517 1 96.69 100 VAL A CA 1
ATOM 768 C C . VAL A 1 100 ? 20.094 -10.422 -1.369 1 96.69 100 VAL A C 1
ATOM 770 O O . VAL A 1 100 ? 20.609 -11.266 -2.111 1 96.69 100 VAL A O 1
ATOM 773 N N . ILE A 1 101 ? 18.781 -10.289 -1.262 1 96.19 101 ILE A N 1
ATOM 774 C CA . ILE A 1 101 ? 17.859 -11.109 -2.043 1 96.19 101 ILE A CA 1
ATOM 775 C C . ILE A 1 101 ? 18.062 -10.844 -3.531 1 96.19 101 ILE A C 1
ATOM 777 O O . ILE A 1 101 ? 18.078 -11.773 -4.34 1 96.19 101 ILE A O 1
ATOM 781 N N . LEU A 1 102 ? 18.234 -9.586 -3.875 1 96.81 102 LEU A N 1
ATOM 782 C CA . LEU A 1 102 ? 18.422 -9.227 -5.273 1 96.81 102 LEU A CA 1
ATOM 783 C C . LEU A 1 102 ? 19.703 -9.844 -5.828 1 96.81 102 LEU A C 1
ATOM 785 O O . LEU A 1 102 ? 19.703 -10.383 -6.934 1 96.81 102 LEU A O 1
ATOM 789 N N . LEU A 1 103 ? 20.75 -9.797 -5.074 1 95.88 103 LEU A N 1
ATOM 790 C CA . LEU A 1 103 ? 22 -10.406 -5.508 1 95.88 103 LEU A CA 1
ATOM 791 C C . LEU A 1 103 ? 21.859 -11.922 -5.621 1 95.88 103 LEU A C 1
ATOM 793 O O . LEU A 1 103 ? 22.391 -12.531 -6.543 1 95.88 103 LEU A O 1
ATOM 797 N N . TRP A 1 104 ? 21.172 -12.461 -4.652 1 93.38 104 TRP A N 1
ATOM 798 C CA . TRP A 1 104 ? 20.938 -13.906 -4.695 1 93.38 104 TRP A CA 1
ATOM 799 C C . TRP A 1 104 ? 20.141 -14.289 -5.938 1 93.38 104 TRP A C 1
ATOM 801 O O . TRP A 1 104 ? 20.422 -15.312 -6.57 1 93.38 104 TRP A O 1
ATOM 811 N N . LEU A 1 105 ? 19.156 -13.508 -6.312 1 92.94 105 LEU A N 1
ATOM 812 C CA . LEU A 1 105 ? 18.359 -13.781 -7.5 1 92.94 105 LEU A CA 1
ATOM 813 C C . LEU A 1 105 ? 19.188 -13.617 -8.766 1 92.94 105 LEU A C 1
ATOM 815 O O . LEU A 1 105 ? 18.969 -14.312 -9.758 1 92.94 105 LEU A O 1
ATOM 819 N N . LEU A 1 106 ? 20.078 -12.703 -8.75 1 92 106 LEU A N 1
ATOM 820 C CA . LEU A 1 106 ? 20.906 -12.43 -9.914 1 92 106 LEU A CA 1
ATOM 821 C C . LEU A 1 106 ? 21.953 -13.523 -10.117 1 92 106 LEU A C 1
ATOM 823 O O . LEU A 1 106 ? 22.188 -13.961 -11.242 1 92 106 LEU A O 1
ATOM 827 N N . PHE A 1 107 ? 22.5 -14.062 -9.039 1 90.5 107 PHE A N 1
ATOM 828 C CA . PHE A 1 107 ? 23.688 -14.891 -9.203 1 90.5 107 PHE A CA 1
ATOM 829 C C . PHE A 1 107 ? 23.453 -16.297 -8.672 1 90.5 107 PHE A C 1
ATOM 831 O O . PHE A 1 107 ? 24.172 -17.234 -9.023 1 90.5 107 PHE A O 1
ATOM 838 N N . GLY A 1 108 ? 22.5 -16.469 -7.871 1 81.81 108 GLY A N 1
ATOM 839 C CA . GLY A 1 108 ? 22.484 -17.719 -7.133 1 81.81 108 GLY A CA 1
ATOM 840 C C . GLY A 1 108 ? 21.172 -18.453 -7.23 1 81.81 108 GLY A C 1
ATOM 841 O O . GLY A 1 108 ? 21.078 -19.625 -6.828 1 81.81 108 GLY A O 1
ATOM 842 N N . TYR A 1 109 ? 20.266 -17.75 -7.688 1 79.75 109 TYR A N 1
ATOM 843 C CA . TYR A 1 109 ? 18.969 -18.406 -7.609 1 79.75 109 TYR A CA 1
ATOM 844 C C . TYR A 1 109 ? 18.797 -19.422 -8.727 1 79.75 109 TYR A C 1
ATOM 846 O O . TYR A 1 109 ? 19.047 -19.109 -9.898 1 79.75 109 TYR A O 1
ATOM 854 N N . SER A 1 110 ? 18.609 -20.656 -8.336 1 77.06 110 SER A N 1
ATOM 855 C CA . SER A 1 110 ? 18.281 -21.734 -9.258 1 77.06 110 SER A CA 1
ATOM 856 C C . SER A 1 110 ? 17.047 -22.516 -8.781 1 77.06 110 SER A C 1
ATOM 858 O O . SER A 1 110 ? 16.891 -22.75 -7.582 1 77.06 110 SER A O 1
ATOM 860 N N . LEU A 1 111 ? 16.219 -22.578 -9.734 1 69.81 111 LEU A N 1
ATOM 861 C CA . LEU A 1 111 ? 15.031 -23.359 -9.406 1 69.81 111 LEU A CA 1
ATOM 862 C C . LEU A 1 111 ? 15.414 -24.766 -8.953 1 69.81 111 LEU A C 1
ATOM 864 O O . LEU A 1 111 ? 16.219 -25.438 -9.602 1 69.81 111 LEU A O 1
ATOM 868 N N . SER A 1 112 ? 15.312 -24.953 -7.727 1 69.06 112 SER A N 1
ATOM 869 C CA . SER A 1 112 ? 15.594 -26.297 -7.223 1 69.06 112 SER A CA 1
ATOM 870 C C . SER A 1 112 ? 14.312 -27.109 -7.066 1 69.06 112 SER A C 1
ATOM 872 O O . SER A 1 112 ? 13.227 -26.547 -6.918 1 69.06 112 SER A O 1
ATOM 874 N N . SER A 1 113 ? 14.406 -28.328 -7.34 1 69.06 113 SER A N 1
ATOM 875 C CA . SER A 1 113 ? 13.281 -29.234 -7.168 1 69.06 113 SER A CA 1
ATOM 876 C C . SER A 1 113 ? 13.164 -29.719 -5.723 1 69.06 113 SER A C 1
ATOM 878 O O . SER A 1 113 ? 14.094 -29.531 -4.934 1 69.06 113 SER A O 1
ATOM 880 N N . GLY A 1 114 ? 11.977 -30.031 -5.301 1 72.75 114 GLY A N 1
ATOM 881 C CA . GLY A 1 114 ? 11.75 -30.656 -4.012 1 72.75 114 GLY A CA 1
ATOM 882 C C . GLY A 1 114 ? 11.375 -29.672 -2.922 1 72.75 114 GLY A C 1
ATOM 883 O O . GLY A 1 114 ? 10.766 -28.641 -3.195 1 72.75 114 GLY A O 1
ATOM 884 N N . VAL A 1 115 ? 11.664 -30.062 -1.752 1 73 115 VAL A N 1
ATOM 885 C CA . VAL A 1 115 ? 11.297 -29.297 -0.561 1 73 115 VAL A CA 1
ATOM 886 C C . VAL A 1 115 ? 12.055 -27.969 -0.539 1 73 115 VAL A C 1
ATOM 888 O O . VAL A 1 115 ? 11.477 -26.922 -0.234 1 73 115 VAL A O 1
ATOM 891 N N . LEU A 1 116 ? 13.258 -28.047 -0.905 1 72.44 116 LEU A N 1
ATOM 892 C CA . LEU A 1 116 ? 14.055 -26.828 -0.927 1 72.44 116 LEU A CA 1
ATOM 893 C C . LEU A 1 116 ? 13.508 -25.844 -1.953 1 72.44 116 LEU A C 1
ATOM 895 O O . LEU A 1 116 ? 13.453 -24.641 -1.693 1 72.44 116 LEU A O 1
ATOM 899 N N . GLY A 1 117 ? 13.016 -26.375 -3.01 1 77.62 117 GLY A N 1
ATOM 900 C CA . GLY A 1 117 ? 12.453 -25.547 -4.066 1 77.62 117 GLY A CA 1
ATOM 901 C C . GLY A 1 117 ? 11.156 -24.875 -3.668 1 77.62 117 GLY A C 1
ATOM 902 O O . GLY A 1 117 ? 10.859 -23.766 -4.117 1 77.62 117 GLY A O 1
ATOM 903 N N . SER A 1 118 ? 10.484 -25.516 -2.766 1 81.56 118 SER A N 1
ATOM 904 C CA . SER A 1 118 ? 9.195 -24.984 -2.34 1 81.56 118 SER A CA 1
ATOM 905 C C . SER A 1 118 ? 9.359 -23.969 -1.222 1 81.56 118 SER A C 1
ATOM 907 O O . SER A 1 118 ? 8.555 -23.047 -1.091 1 81.56 118 SER A O 1
ATOM 909 N N . ILE A 1 119 ? 10.383 -24.047 -0.517 1 87.56 119 ILE A N 1
ATOM 910 C CA . ILE A 1 119 ? 10.57 -23.203 0.656 1 87.56 119 ILE A CA 1
ATOM 911 C C . ILE A 1 119 ? 11.266 -21.906 0.251 1 87.56 119 ILE A C 1
ATOM 913 O O . ILE A 1 119 ? 11.031 -20.844 0.85 1 87.56 119 ILE A O 1
ATOM 917 N N . LEU A 1 120 ? 12.023 -21.969 -0.74 1 89.31 120 LEU A N 1
ATOM 918 C CA . LEU A 1 120 ? 12.867 -20.828 -1.112 1 89.31 120 LEU A CA 1
ATOM 919 C C . LEU A 1 120 ? 12.023 -19.641 -1.535 1 89.31 120 LEU A C 1
ATOM 921 O O . LEU A 1 120 ? 12.242 -18.516 -1.068 1 89.31 120 LEU A O 1
ATOM 925 N N . PRO A 1 121 ? 11 -19.812 -2.336 1 91.44 121 PRO A N 1
ATOM 926 C CA . PRO A 1 121 ? 10.164 -18.672 -2.684 1 91.44 121 PRO A CA 1
ATOM 927 C C . PRO A 1 121 ? 9.453 -18.062 -1.473 1 91.44 121 PRO A C 1
ATOM 929 O O . PRO A 1 121 ? 9.242 -16.844 -1.419 1 91.44 121 PRO A O 1
ATOM 932 N N . LEU A 1 122 ? 9.18 -18.906 -0.517 1 92.31 122 LEU A N 1
ATOM 933 C CA . LEU A 1 122 ? 8.523 -18.422 0.692 1 92.31 122 LEU A CA 1
ATOM 934 C C . LEU A 1 122 ? 9.484 -17.578 1.522 1 92.31 122 LEU A C 1
ATOM 936 O O . LEU A 1 122 ? 9.094 -16.531 2.062 1 92.31 122 LEU A O 1
ATOM 940 N N . VAL A 1 123 ? 10.672 -18.031 1.556 1 92.69 123 VAL A N 1
ATOM 941 C CA . VAL A 1 123 ? 11.695 -17.281 2.289 1 92.69 123 VAL A CA 1
ATOM 942 C C . VAL A 1 123 ? 11.961 -15.945 1.598 1 92.69 123 VAL A C 1
ATOM 944 O O . VAL A 1 123 ? 12.062 -14.906 2.256 1 92.69 123 VAL A O 1
ATOM 947 N N . ILE A 1 124 ? 12.016 -15.961 0.333 1 94.12 124 ILE A N 1
ATOM 948 C CA . ILE A 1 124 ? 12.211 -14.734 -0.431 1 94.12 124 ILE A CA 1
ATOM 949 C C . ILE A 1 124 ? 11.047 -13.773 -0.189 1 94.12 124 ILE A C 1
ATOM 951 O O . ILE A 1 124 ? 11.25 -12.586 0.049 1 94.12 124 ILE A O 1
ATOM 955 N N . GLY A 1 125 ? 9.844 -14.352 -0.218 1 94.56 125 GLY A N 1
ATOM 956 C CA . GLY A 1 125 ? 8.664 -13.547 0.055 1 94.56 125 GLY A CA 1
ATOM 957 C C . GLY A 1 125 ? 8.68 -12.922 1.437 1 94.56 125 GLY A C 1
ATOM 958 O O . GLY A 1 125 ? 8.352 -11.742 1.592 1 94.56 125 GLY A O 1
ATOM 959 N N . ALA A 1 126 ? 9.086 -13.664 2.377 1 95.56 126 ALA A N 1
ATOM 960 C CA . ALA A 1 126 ? 9.133 -13.172 3.752 1 95.56 126 ALA A CA 1
ATOM 961 C C . ALA A 1 126 ? 10.156 -12.047 3.896 1 95.56 126 ALA A C 1
ATOM 963 O O . ALA A 1 126 ? 9.852 -10.992 4.453 1 95.56 126 ALA A O 1
ATOM 964 N N . VAL A 1 127 ? 11.32 -12.227 3.371 1 96.5 127 VAL A N 1
ATOM 965 C CA . VAL A 1 127 ? 12.391 -11.242 3.479 1 96.5 127 VAL A CA 1
ATOM 966 C C . VAL 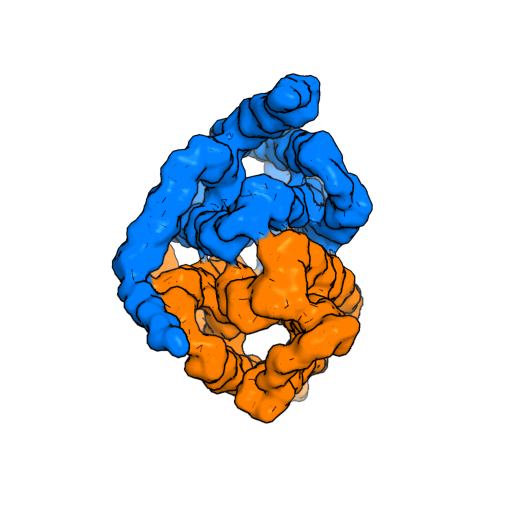A 1 127 ? 12.008 -9.984 2.689 1 96.5 127 VAL A C 1
ATOM 968 O O . VAL A 1 127 ? 12.242 -8.867 3.146 1 96.5 127 VAL A O 1
ATOM 971 N N . TRP A 1 128 ? 11.422 -10.211 1.538 1 96.5 128 TRP A N 1
ATOM 972 C CA . TRP A 1 128 ? 10.953 -9.086 0.732 1 96.5 128 TRP A CA 1
ATOM 973 C C . TRP A 1 128 ? 9.867 -8.305 1.459 1 96.5 128 TRP A C 1
ATOM 975 O O . TRP A 1 128 ? 9.828 -7.07 1.396 1 96.5 128 TRP A O 1
ATOM 985 N N . GLY A 1 129 ? 9.031 -9.031 2.146 1 95.69 129 GLY A N 1
ATOM 986 C CA . GLY A 1 129 ? 7.988 -8.398 2.941 1 95.69 129 GLY A CA 1
ATOM 987 C C . GLY A 1 129 ? 8.531 -7.547 4.07 1 95.69 129 GLY A C 1
ATOM 988 O O . GLY A 1 129 ? 8.008 -6.469 4.348 1 95.69 129 GLY A O 1
ATOM 989 N N . ILE A 1 130 ? 9.523 -8.023 4.656 1 95.75 130 ILE A N 1
ATOM 990 C CA . ILE A 1 130 ? 10.18 -7.25 5.703 1 95.75 130 ILE A CA 1
ATOM 991 C C . ILE A 1 130 ? 10.695 -5.934 5.129 1 95.75 130 ILE A C 1
ATOM 993 O O . ILE A 1 130 ? 10.445 -4.863 5.688 1 95.75 130 ILE A O 1
ATOM 997 N N . GLY A 1 131 ? 11.398 -6.031 4.062 1 95.81 131 GLY A N 1
ATOM 998 C CA . GLY A 1 131 ? 11.883 -4.82 3.422 1 95.81 131 GLY A CA 1
ATOM 999 C C . GLY A 1 131 ? 10.773 -3.859 3.037 1 95.81 131 GLY A C 1
ATOM 1000 O O . GLY A 1 131 ? 10.906 -2.648 3.223 1 95.81 131 GLY A O 1
ATOM 1001 N N . ASP A 1 132 ? 9.734 -4.398 2.516 1 94.62 132 ASP A N 1
ATOM 1002 C CA . ASP A 1 132 ? 8.594 -3.58 2.119 1 94.62 132 ASP A CA 1
ATOM 1003 C C . ASP A 1 132 ? 7.977 -2.877 3.326 1 94.62 132 ASP A C 1
ATOM 1005 O O . ASP A 1 132 ? 7.641 -1.693 3.256 1 94.62 132 ASP A O 1
ATOM 1009 N N . GLY A 1 133 ? 7.797 -3.617 4.402 1 93.56 133 GLY A N 1
ATOM 1010 C CA . GLY A 1 133 ? 7.301 -3.018 5.629 1 93.56 133 GLY A CA 1
ATOM 1011 C C . GLY A 1 133 ? 8.164 -1.875 6.125 1 93.56 133 GLY A C 1
ATOM 1012 O O . GLY A 1 133 ? 7.648 -0.836 6.543 1 93.56 133 GLY A O 1
ATOM 1013 N N . VAL A 1 134 ? 9.391 -2.076 6.012 1 94.12 134 VAL A N 1
ATOM 1014 C CA . VAL A 1 134 ? 10.352 -1.063 6.43 1 94.12 134 VAL A CA 1
ATOM 1015 C C . VAL A 1 134 ? 10.203 0.181 5.559 1 94.12 134 VAL A C 1
ATOM 1017 O O . VAL A 1 134 ? 10.078 1.295 6.07 1 94.12 134 VAL A O 1
ATOM 1020 N N . PHE A 1 135 ? 10.195 0.02 4.277 1 93.88 135 PHE A N 1
ATOM 1021 C CA . PHE A 1 135 ? 10.141 1.158 3.365 1 93.88 135 PHE A CA 1
ATOM 1022 C C . PHE A 1 135 ? 8.828 1.91 3.518 1 93.88 135 PHE A C 1
ATOM 1024 O O . PHE A 1 135 ? 8.812 3.143 3.562 1 93.88 135 PHE A O 1
ATOM 1031 N N . ASN A 1 136 ? 7.805 1.181 3.695 1 87.56 136 ASN A N 1
ATOM 1032 C CA . ASN A 1 136 ? 6.496 1.813 3.812 1 87.56 136 ASN A CA 1
ATOM 1033 C C . ASN A 1 136 ? 6.379 2.627 5.098 1 87.56 136 ASN A C 1
ATOM 1035 O O . ASN A 1 136 ? 5.918 3.77 5.078 1 87.56 136 ASN A O 1
ATOM 1039 N N . THR A 1 137 ? 6.812 2.098 6.164 1 89.62 137 THR A N 1
ATOM 1040 C CA . THR A 1 137 ? 6.688 2.773 7.449 1 89.62 137 THR A CA 1
ATOM 1041 C C . THR A 1 137 ? 7.699 3.91 7.566 1 89.62 137 THR A C 1
ATOM 1043 O O . THR A 1 137 ? 7.359 5.008 8.016 1 89.62 137 THR A O 1
ATOM 1046 N N . GLN A 1 138 ? 8.875 3.707 7.105 1 91.69 138 GLN A N 1
ATOM 1047 C CA . GLN A 1 138 ? 9.93 4.695 7.309 1 91.69 138 GLN A CA 1
ATOM 1048 C C . GLN A 1 138 ? 9.766 5.875 6.359 1 91.69 138 GLN A C 1
ATOM 1050 O O . GLN A 1 138 ? 10.102 7.012 6.707 1 91.69 138 GLN A O 1
ATOM 1055 N N . LEU A 1 139 ? 9.227 5.645 5.156 1 89.69 139 LEU A N 1
ATOM 1056 C CA . LEU A 1 139 ? 8.969 6.75 4.242 1 89.69 139 LEU A CA 1
ATOM 1057 C C . LEU A 1 139 ? 7.887 7.668 4.801 1 89.69 139 LEU A C 1
ATOM 1059 O O . LEU A 1 139 ? 8.016 8.891 4.734 1 89.69 139 LEU A O 1
ATOM 1063 N N . ASN A 1 140 ? 6.949 7.047 5.414 1 84.31 140 ASN A N 1
ATOM 1064 C CA . ASN A 1 140 ? 5.902 7.84 6.043 1 84.31 140 ASN A CA 1
ATOM 1065 C C . ASN A 1 140 ? 6.441 8.648 7.219 1 84.31 140 ASN A C 1
ATOM 1067 O O . ASN A 1 140 ? 6.121 9.828 7.367 1 84.31 140 ASN A O 1
ATOM 1071 N N . ALA A 1 141 ? 7.223 8.047 7.98 1 85.19 141 ALA A N 1
ATOM 1072 C CA . ALA A 1 141 ? 7.82 8.727 9.125 1 85.19 141 ALA A CA 1
ATOM 1073 C C . ALA A 1 141 ? 8.742 9.852 8.672 1 85.19 141 ALA A C 1
ATOM 1075 O O . ALA A 1 141 ? 8.734 10.945 9.234 1 85.19 141 ALA A O 1
ATOM 1076 N N . LEU A 1 142 ? 9.516 9.602 7.727 1 87.44 142 LEU A N 1
ATOM 1077 C CA . LEU A 1 142 ? 10.469 10.57 7.188 1 87.44 142 LEU A CA 1
ATOM 1078 C C . LEU A 1 142 ? 9.742 11.812 6.688 1 87.44 142 LEU A C 1
ATOM 1080 O O . LEU A 1 142 ? 10.156 12.938 6.992 1 87.44 142 LEU A O 1
ATOM 1084 N N . LEU A 1 143 ? 8.711 11.625 5.957 1 83.94 143 LEU A N 1
ATOM 1085 C CA . LEU A 1 143 ? 7.957 12.742 5.398 1 83.94 143 LEU A CA 1
ATOM 1086 C C . LEU A 1 143 ? 7.297 13.555 6.504 1 83.94 143 LEU A C 1
ATOM 1088 O O . LEU A 1 143 ? 7.25 14.789 6.434 1 83.94 143 LEU A O 1
ATOM 1092 N N . GLY A 1 144 ? 6.867 12.867 7.512 1 79.19 144 GLY A N 1
ATOM 1093 C CA . GLY A 1 144 ? 6.285 13.562 8.648 1 79.19 144 GLY A CA 1
ATOM 1094 C C . GLY A 1 144 ? 7.293 14.398 9.414 1 79.19 144 GLY A C 1
ATOM 1095 O O . GLY A 1 144 ? 6.957 15.453 9.953 1 79.19 144 GLY A O 1
ATOM 1096 N N . MET A 1 145 ? 8.5 13.945 9.391 1 82.88 145 MET A N 1
ATOM 1097 C CA . MET A 1 145 ? 9.539 14.633 10.156 1 82.88 145 MET A CA 1
ATOM 1098 C C . MET A 1 145 ? 10.148 15.766 9.336 1 82.88 145 MET A C 1
ATOM 1100 O O . MET A 1 145 ? 10.422 16.844 9.875 1 82.88 145 MET A O 1
ATOM 1104 N N . LEU A 1 146 ? 10.352 15.578 8.109 1 81.94 146 LEU A N 1
ATOM 1105 C CA . LEU A 1 146 ? 11.133 16.5 7.297 1 81.94 146 LEU A CA 1
ATOM 1106 C C . LEU A 1 146 ? 10.242 17.578 6.68 1 81.94 146 LEU A C 1
ATOM 1108 O O . LEU A 1 146 ? 10.703 18.688 6.406 1 81.94 146 LEU A O 1
ATOM 1112 N N . PHE A 1 147 ? 9.039 17.25 6.391 1 80.38 147 PHE A N 1
ATOM 1113 C CA . PHE A 1 147 ? 8.188 18.188 5.668 1 80.38 147 PHE A CA 1
ATOM 1114 C C . PHE A 1 147 ? 6.969 18.562 6.5 1 80.38 147 PHE A C 1
ATOM 1116 O O . PHE A 1 147 ? 5.836 18.5 6.012 1 80.38 147 PHE A O 1
ATOM 1123 N N . ARG A 1 148 ? 7.285 19.172 7.523 1 73.12 148 ARG A N 1
ATOM 1124 C CA . ARG A 1 148 ? 6.227 19.516 8.469 1 73.12 148 ARG A CA 1
ATOM 1125 C C . ARG A 1 148 ? 5.32 20.609 7.898 1 73.12 148 ARG A C 1
ATOM 1127 O O . ARG A 1 148 ? 4.125 20.641 8.195 1 73.12 148 ARG A O 1
ATOM 1134 N N . GLN A 1 149 ? 5.941 21.469 7.027 1 71.19 149 GLN A N 1
ATOM 1135 C CA . GLN A 1 149 ? 5.176 22.609 6.508 1 71.19 149 GLN A CA 1
ATOM 1136 C C . GLN A 1 149 ? 4.465 22.234 5.211 1 71.19 149 GLN A C 1
ATOM 1138 O O . GLN A 1 149 ? 3.533 22.922 4.789 1 71.19 149 GLN A O 1
ATOM 1143 N N . ASN A 1 150 ? 4.91 21.141 4.668 1 72.94 150 ASN A N 1
ATOM 1144 C CA . ASN A 1 150 ? 4.332 20.719 3.395 1 72.94 150 ASN A CA 1
ATOM 1145 C C . ASN A 1 150 ? 4.137 19.203 3.342 1 72.94 150 ASN A C 1
ATOM 1147 O O . ASN A 1 150 ? 4.43 18.562 2.324 1 7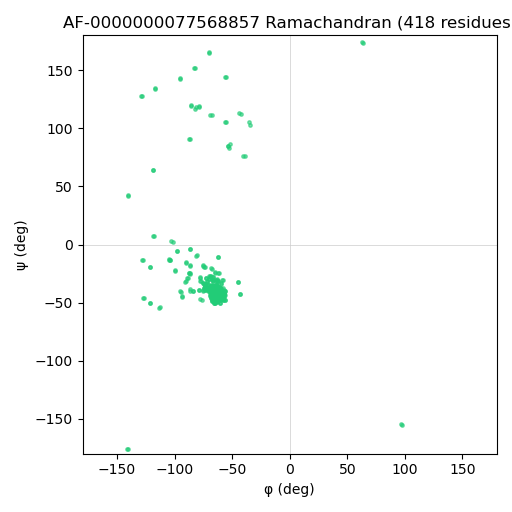2.94 150 ASN A O 1
ATOM 1151 N N . THR A 1 151 ? 3.668 18.703 4.449 1 72.88 151 THR A N 1
ATOM 1152 C CA . THR A 1 151 ? 3.549 17.25 4.586 1 72.88 151 THR A CA 1
ATOM 1153 C C . THR A 1 151 ? 2.6 16.688 3.535 1 72.88 151 THR A C 1
ATOM 1155 O O . THR A 1 151 ? 2.873 15.648 2.941 1 72.88 151 THR A O 1
ATOM 1158 N N . GLU A 1 152 ? 1.555 17.406 3.207 1 69.75 152 GLU A N 1
ATOM 1159 C CA . GLU A 1 152 ? 0.573 16.938 2.229 1 69.75 152 GLU A CA 1
ATOM 1160 C C . GLU A 1 152 ? 1.198 16.797 0.843 1 69.75 152 GLU A C 1
ATOM 1162 O O . GLU A 1 152 ? 0.995 15.797 0.162 1 69.75 152 GLU A O 1
ATOM 1167 N N . ALA A 1 153 ? 1.865 17.828 0.562 1 72.88 153 ALA A N 1
ATOM 1168 C CA . ALA A 1 153 ? 2.523 17.812 -0.742 1 72.88 153 ALA A CA 1
ATOM 1169 C C . ALA A 1 153 ? 3.564 16.703 -0.817 1 72.88 153 ALA A C 1
ATOM 1171 O O . ALA A 1 153 ? 3.713 16.047 -1.854 1 72.88 153 ALA A O 1
ATOM 1172 N N . ALA A 1 154 ? 4.23 16.484 0.293 1 79.19 154 ALA A N 1
ATOM 1173 C CA . ALA A 1 154 ? 5.25 15.445 0.345 1 79.19 154 ALA A CA 1
ATOM 1174 C C . ALA A 1 154 ? 4.629 14.062 0.193 1 79.19 154 ALA A C 1
ATOM 1176 O O . ALA A 1 154 ? 5.141 13.219 -0.555 1 79.19 154 ALA A O 1
ATOM 1177 N N . PHE A 1 155 ? 3.521 13.898 0.79 1 77.44 155 PHE A N 1
ATOM 1178 C CA . PHE A 1 155 ? 2.834 12.617 0.694 1 77.44 155 PHE A CA 1
ATOM 1179 C C . PHE A 1 155 ? 2.25 12.414 -0.699 1 77.44 155 PHE A C 1
ATOM 1181 O O . PHE A 1 155 ? 2.234 11.297 -1.218 1 77.44 155 PHE A O 1
ATOM 1188 N N . ALA A 1 156 ? 1.767 13.477 -1.206 1 75.44 156 ALA A N 1
ATOM 1189 C CA . ALA A 1 156 ? 1.273 13.406 -2.578 1 75.44 156 ALA A CA 1
ATOM 1190 C C . ALA A 1 156 ? 2.381 12.984 -3.539 1 75.44 156 ALA A C 1
ATOM 1192 O O . ALA A 1 156 ? 2.154 12.156 -4.43 1 75.44 156 ALA A O 1
ATOM 1193 N N . GLN A 1 157 ? 3.516 13.5 -3.32 1 79.75 157 GLN A N 1
ATOM 1194 C CA . GLN A 1 157 ? 4.652 13.133 -4.156 1 79.75 157 GLN A CA 1
ATOM 1195 C C . GLN A 1 157 ? 5.012 11.664 -3.98 1 79.75 157 GLN A C 1
ATOM 1197 O O . GLN A 1 157 ? 5.297 10.969 -4.957 1 79.75 157 GLN A O 1
ATOM 1202 N N . LEU A 1 158 ? 4.984 11.203 -2.787 1 85.88 158 LEU A N 1
ATOM 1203 C CA . LEU A 1 158 ? 5.281 9.797 -2.506 1 85.88 158 LEU A CA 1
ATOM 1204 C C . LEU A 1 158 ? 4.336 8.883 -3.275 1 85.88 158 LEU A C 1
ATOM 1206 O O . LEU A 1 158 ? 4.785 7.969 -3.971 1 85.88 158 LEU A O 1
ATOM 1210 N N . LYS A 1 159 ? 3.094 9.18 -3.24 1 81.5 159 LYS A N 1
ATOM 1211 C CA . LYS A 1 159 ? 2.096 8.289 -3.826 1 81.5 159 LYS A CA 1
ATOM 1212 C C . LYS A 1 159 ? 2.111 8.375 -5.352 1 81.5 159 LYS A C 1
ATOM 1214 O O . LYS A 1 159 ? 1.881 7.379 -6.035 1 81.5 159 LYS A O 1
ATOM 1219 N N . VAL A 1 160 ? 2.398 9.508 -5.836 1 81.44 160 VAL A N 1
ATOM 1220 C CA . VAL A 1 160 ? 2.465 9.688 -7.281 1 81.44 160 VAL A CA 1
ATOM 1221 C C . VAL A 1 160 ? 3.648 8.906 -7.848 1 81.44 160 VAL A C 1
ATOM 1223 O O . VAL A 1 160 ? 3.504 8.18 -8.836 1 81.44 160 VAL A O 1
ATOM 1226 N N . TRP A 1 161 ? 4.77 9.086 -7.219 1 86.81 161 TRP A N 1
ATOM 1227 C CA . TRP A 1 161 ? 5.957 8.383 -7.688 1 86.81 161 TRP A CA 1
ATOM 1228 C C . TRP A 1 161 ? 5.812 6.875 -7.492 1 86.81 161 TRP A C 1
ATOM 1230 O O . TRP A 1 161 ? 6.254 6.09 -8.336 1 86.81 161 TRP A O 1
ATOM 1240 N N . GLN A 1 162 ? 5.207 6.5 -6.441 1 87.31 162 GLN A N 1
ATOM 1241 C CA . GLN A 1 162 ? 4.949 5.086 -6.203 1 87.31 162 GLN A CA 1
ATOM 1242 C C . GLN A 1 162 ? 4.012 4.508 -7.258 1 87.31 162 GLN A C 1
ATOM 1244 O O . GLN A 1 162 ? 4.25 3.414 -7.773 1 87.31 162 GLN A O 1
ATOM 1249 N N . SER A 1 163 ? 2.973 5.238 -7.531 1 83.5 163 SER A N 1
ATOM 1250 C CA . SER A 1 163 ? 1.991 4.777 -8.508 1 83.5 163 SER A CA 1
ATOM 1251 C C . SER A 1 163 ? 2.592 4.719 -9.906 1 83.5 163 SER A C 1
ATOM 1253 O O . SER A 1 163 ? 2.318 3.787 -10.664 1 83.5 163 SER A O 1
ATOM 1255 N N . ALA A 1 164 ? 3.328 5.691 -10.195 1 84.06 164 ALA A N 1
ATOM 1256 C CA . ALA A 1 164 ? 3.986 5.715 -11.5 1 84.06 164 ALA A CA 1
ATOM 1257 C C . ALA A 1 164 ? 4.941 4.535 -11.648 1 84.06 164 ALA A C 1
ATOM 1259 O O . ALA A 1 164 ? 4.969 3.881 -12.695 1 84.06 164 ALA A O 1
ATOM 1260 N N . ALA A 1 165 ? 5.719 4.305 -10.648 1 88.88 165 ALA A N 1
ATOM 1261 C CA . ALA A 1 165 ? 6.66 3.188 -10.68 1 88.88 165 ALA A CA 1
ATOM 1262 C C . ALA A 1 165 ? 5.926 1.857 -10.805 1 88.88 165 ALA A C 1
ATOM 1264 O O . ALA A 1 165 ? 6.336 0.981 -11.57 1 88.88 165 ALA A O 1
ATOM 1265 N N . THR A 1 166 ? 4.867 1.737 -10.078 1 84.31 166 THR A N 1
ATOM 1266 C CA . THR A 1 166 ? 4.062 0.523 -10.141 1 84.31 166 THR A CA 1
ATOM 1267 C C . THR A 1 166 ? 3.5 0.311 -11.539 1 84.31 166 THR A C 1
ATOM 1269 O O . THR A 1 166 ? 3.576 -0.792 -12.086 1 84.31 166 THR A O 1
ATOM 1272 N N . ALA A 1 167 ? 2.99 1.368 -12.094 1 77.31 167 ALA A N 1
ATOM 1273 C CA . ALA A 1 167 ? 2.426 1.284 -13.438 1 77.31 167 ALA A CA 1
ATOM 1274 C C . ALA A 1 167 ? 3.488 0.877 -14.453 1 77.31 167 ALA A C 1
ATOM 1276 O O . ALA A 1 167 ? 3.248 0.014 -15.305 1 77.31 167 ALA A O 1
ATOM 1277 N N . VAL A 1 168 ? 4.59 1.389 -14.312 1 80.62 168 VAL A N 1
ATOM 1278 C CA . VAL A 1 168 ? 5.672 1.105 -15.25 1 80.62 168 VAL A CA 1
ATOM 1279 C C . VAL A 1 168 ? 6.039 -0.375 -15.188 1 80.62 168 VAL A C 1
ATOM 1281 O O . VAL A 1 168 ? 6.195 -1.03 -16.219 1 80.62 168 VAL A O 1
ATOM 1284 N N . VAL A 1 169 ? 6.18 -0.957 -14.031 1 82.69 169 VAL A N 1
ATOM 1285 C CA . VAL A 1 169 ? 6.562 -2.357 -13.875 1 82.69 169 VAL A CA 1
ATOM 1286 C C . VAL A 1 169 ? 5.461 -3.258 -14.422 1 82.69 169 VAL A C 1
ATOM 1288 O O . VAL A 1 169 ? 5.734 -4.227 -15.141 1 82.69 169 VAL A O 1
ATOM 1291 N N . PHE A 1 170 ? 4.27 -2.922 -14.227 1 75.06 170 PHE A N 1
ATOM 1292 C CA . PHE A 1 170 ? 3.176 -3.781 -14.672 1 75.06 170 PHE A CA 1
ATOM 1293 C C . PHE A 1 170 ? 3.035 -3.746 -16.188 1 75.06 170 PHE A C 1
ATOM 1295 O O . PHE A 1 170 ? 2.668 -4.75 -16.797 1 75.06 170 PHE A O 1
ATOM 1302 N N . PHE A 1 171 ? 3.406 -2.666 -16.719 1 72.94 171 PHE A N 1
ATOM 1303 C CA . PHE A 1 171 ? 3.293 -2.555 -18.172 1 72.94 171 PHE A CA 1
ATOM 1304 C C . PHE A 1 171 ? 4.543 -3.096 -18.859 1 72.94 171 PHE A C 1
ATOM 1306 O O . PHE A 1 171 ? 4.469 -3.631 -19.969 1 72.94 171 PHE A O 1
ATOM 1313 N N . LEU A 1 172 ? 5.586 -3.062 -18.109 1 74.25 172 LEU A N 1
ATOM 1314 C CA . LEU A 1 172 ? 6.848 -3.467 -18.734 1 74.25 172 LEU A CA 1
ATOM 1315 C C . LEU A 1 172 ? 7.191 -4.906 -18.359 1 74.25 172 LEU A C 1
ATOM 1317 O O . LEU A 1 172 ? 7.969 -5.562 -19.062 1 74.25 172 LEU A O 1
ATOM 1321 N N . SER A 1 173 ? 6.656 -5.379 -17.281 1 76.12 173 SER A N 1
ATOM 1322 C CA . SER A 1 173 ? 7.051 -6.656 -16.688 1 76.12 173 SER A CA 1
ATOM 1323 C C . SER A 1 173 ? 6.863 -7.801 -17.672 1 76.12 173 SER A C 1
ATOM 1325 O O . SER A 1 173 ? 7.723 -8.68 -17.797 1 76.12 173 SER A O 1
ATOM 1327 N N . PRO A 1 174 ? 5.828 -7.801 -18.484 1 72.44 174 PRO A N 1
ATOM 1328 C CA . PRO A 1 174 ? 5.684 -8.914 -19.422 1 72.44 174 PRO A CA 1
ATOM 1329 C C . PRO A 1 174 ? 6.766 -8.922 -20.5 1 72.44 174 PRO A C 1
ATOM 1331 O O . PRO A 1 174 ? 7.043 -9.969 -21.094 1 72.44 174 PRO A O 1
ATOM 1334 N N . ALA A 1 175 ? 7.344 -7.805 -20.688 1 77 175 ALA A N 1
ATOM 1335 C CA . ALA A 1 175 ? 8.32 -7.672 -21.766 1 77 175 ALA A CA 1
ATOM 1336 C C . ALA A 1 175 ? 9.742 -7.805 -21.25 1 77 175 ALA A C 1
ATOM 1338 O O . ALA A 1 175 ? 10.703 -7.82 -22.016 1 77 175 ALA A O 1
ATOM 1339 N N . ILE A 1 176 ? 9.883 -7.891 -19.969 1 81.19 176 ILE A N 1
ATOM 1340 C CA . ILE A 1 176 ? 11.227 -7.895 -19.406 1 81.19 176 ILE A CA 1
ATOM 1341 C C . ILE A 1 176 ? 11.477 -9.219 -18.688 1 81.19 176 ILE A C 1
ATOM 1343 O O . ILE A 1 176 ? 10.594 -9.734 -17.984 1 81.19 176 ILE A O 1
ATOM 1347 N N . GLY A 1 177 ? 12.633 -9.789 -18.938 1 84.31 177 GLY A N 1
ATOM 1348 C CA . GLY A 1 177 ? 13.023 -10.992 -18.219 1 84.31 177 GLY A CA 1
ATOM 1349 C C . GLY A 1 177 ? 13.336 -10.742 -16.766 1 84.31 177 GLY A C 1
ATOM 1350 O O . GLY A 1 177 ? 13.508 -9.594 -16.344 1 84.31 177 GLY A O 1
ATOM 1351 N N . LEU A 1 178 ? 13.398 -11.789 -16.031 1 88.38 178 LEU A N 1
ATOM 1352 C CA . LEU A 1 178 ? 13.656 -11.695 -14.602 1 88.38 178 LEU A CA 1
ATOM 1353 C C . LEU A 1 178 ? 15.023 -11.078 -14.336 1 88.38 178 LEU A C 1
ATOM 1355 O O . LEU A 1 178 ? 15.156 -10.211 -13.469 1 88.38 178 LEU A O 1
ATOM 1359 N N . LYS A 1 179 ? 16.016 -11.516 -15.102 1 91.5 179 LYS A N 1
ATOM 1360 C CA . LYS A 1 179 ? 17.375 -11.023 -14.883 1 91.5 179 LYS A CA 1
ATOM 1361 C C . LYS A 1 179 ? 17.453 -9.516 -15.109 1 91.5 179 LYS A C 1
ATOM 1363 O O . LYS A 1 179 ? 1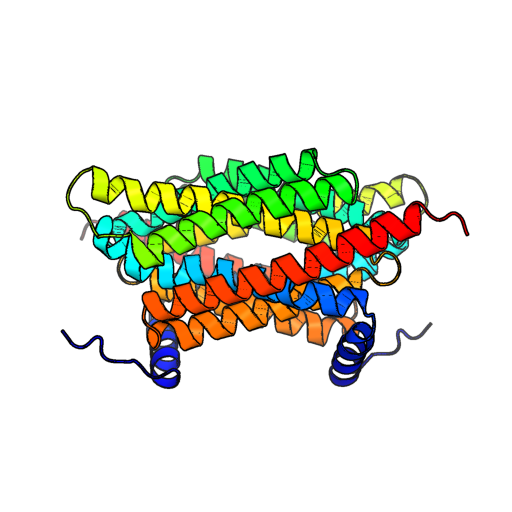8.031 -8.797 -14.297 1 91.5 179 LYS A O 1
ATOM 1368 N N . ALA A 1 180 ? 16.891 -9.047 -16.125 1 91.94 180 ALA A N 1
ATOM 1369 C CA . ALA A 1 180 ? 16.875 -7.617 -16.438 1 91.94 180 ALA A CA 1
ATOM 1370 C C . ALA A 1 180 ? 16.156 -6.828 -15.344 1 91.94 180 ALA A C 1
ATOM 1372 O O . ALA A 1 180 ? 16.625 -5.762 -14.93 1 91.94 180 ALA A O 1
ATOM 1373 N N . MET A 1 181 ? 15.039 -7.34 -14.922 1 92.06 181 MET A N 1
ATOM 1374 C CA . MET A 1 181 ? 14.258 -6.676 -13.883 1 92.06 181 MET A CA 1
ATOM 1375 C C . MET A 1 181 ? 15.062 -6.57 -12.586 1 92.06 181 MET A C 1
ATOM 1377 O O . MET A 1 181 ? 15.062 -5.523 -11.938 1 92.06 181 MET A O 1
ATOM 1381 N N . VAL A 1 182 ? 15.703 -7.621 -12.266 1 94.75 182 VAL A N 1
ATOM 1382 C CA . VAL A 1 182 ? 16.469 -7.656 -11.023 1 94.75 182 VAL A CA 1
ATOM 1383 C C . VAL A 1 182 ? 17.641 -6.68 -11.109 1 94.75 182 VAL A C 1
ATOM 1385 O O . VAL A 1 182 ? 17.969 -6.008 -10.125 1 94.75 182 VAL A O 1
ATOM 1388 N N . ILE A 1 183 ? 18.25 -6.551 -12.211 1 95.44 183 ILE A N 1
ATOM 1389 C CA . ILE A 1 183 ? 19.344 -5.613 -12.414 1 95.44 183 ILE A CA 1
ATOM 1390 C C . ILE A 1 183 ? 18.844 -4.184 -12.242 1 95.44 183 ILE A C 1
ATOM 1392 O O . ILE A 1 183 ? 19.469 -3.377 -11.547 1 95.44 183 ILE A O 1
ATOM 1396 N N . ILE A 1 184 ? 17.703 -3.914 -12.828 1 94.06 184 ILE A N 1
ATOM 1397 C CA . ILE A 1 184 ? 17.109 -2.588 -12.727 1 94.06 184 ILE A CA 1
ATOM 1398 C C . ILE A 1 184 ? 16.766 -2.277 -11.273 1 94.06 184 ILE A C 1
ATOM 1400 O O . ILE A 1 184 ? 17.047 -1.18 -10.781 1 94.06 184 ILE A O 1
ATOM 1404 N N . MET A 1 185 ? 16.234 -3.209 -10.602 1 95.44 185 MET A N 1
ATOM 1405 C CA . MET A 1 185 ? 15.852 -3.018 -9.203 1 95.44 185 MET A CA 1
ATOM 1406 C C . MET A 1 185 ? 17.078 -2.816 -8.328 1 95.44 185 MET A C 1
ATOM 1408 O O . MET A 1 185 ? 17.062 -2.012 -7.391 1 95.44 185 MET A O 1
ATOM 1412 N N . THR A 1 186 ? 18.109 -3.582 -8.625 1 97.06 186 THR A N 1
ATOM 1413 C CA . THR A 1 186 ? 19.344 -3.441 -7.855 1 97.06 186 THR A CA 1
ATOM 1414 C C . THR A 1 186 ? 19.938 -2.047 -8.031 1 97.06 186 THR A C 1
ATOM 1416 O O . THR A 1 186 ? 20.312 -1.4 -7.051 1 97.06 186 THR A O 1
ATOM 1419 N N . ALA A 1 187 ? 19.984 -1.642 -9.219 1 97.19 187 ALA A N 1
ATOM 1420 C CA . ALA A 1 187 ? 20.484 -0.301 -9.5 1 97.19 187 ALA A CA 1
ATOM 1421 C C . ALA A 1 187 ? 19.625 0.763 -8.828 1 97.19 187 ALA A C 1
ATOM 1423 O O . ALA A 1 187 ? 20.141 1.694 -8.211 1 97.19 187 ALA A O 1
ATOM 1424 N N . ALA A 1 188 ? 18.328 0.655 -8.922 1 97 188 ALA A N 1
ATOM 1425 C CA . ALA A 1 188 ? 17.391 1.604 -8.32 1 97 188 ALA A CA 1
ATOM 1426 C C . ALA A 1 188 ? 17.547 1.652 -6.805 1 97 188 ALA A C 1
ATOM 1428 O O . ALA A 1 188 ? 17.5 2.727 -6.203 1 97 188 ALA A O 1
ATOM 1429 N N . LEU A 1 189 ? 17.75 0.512 -6.219 1 97.88 189 LEU A N 1
ATOM 1430 C CA . LEU A 1 189 ? 17.938 0.449 -4.773 1 97.88 189 LEU A CA 1
ATOM 1431 C C . LEU A 1 189 ? 19.219 1.183 -4.367 1 97.88 189 LEU A C 1
ATOM 1433 O O . LEU A 1 189 ? 19.203 1.972 -3.42 1 97.88 189 LEU A O 1
ATOM 1437 N N . CYS A 1 190 ? 20.266 0.951 -5.094 1 97.75 190 CYS A N 1
ATOM 1438 C CA . CYS A 1 190 ? 21.531 1.591 -4.785 1 97.75 190 CYS A CA 1
ATOM 1439 C C . CYS A 1 190 ? 21.422 3.105 -4.91 1 97.75 190 CYS A C 1
ATOM 1441 O O . CYS A 1 190 ? 21.875 3.84 -4.027 1 97.75 190 CYS A O 1
ATOM 1443 N N . ILE A 1 191 ? 20.797 3.551 -5.945 1 97.44 191 ILE A N 1
ATOM 1444 C CA . ILE A 1 191 ? 20.641 4.984 -6.168 1 97.44 191 ILE A CA 1
ATOM 1445 C C . ILE A 1 191 ? 19.766 5.582 -5.066 1 97.44 191 ILE A C 1
ATOM 1447 O O . ILE A 1 191 ? 20.094 6.633 -4.508 1 97.44 191 ILE A O 1
ATOM 1451 N N . SER A 1 192 ? 18.688 4.93 -4.73 1 96.94 192 SER A N 1
ATOM 1452 C CA . SER A 1 192 ? 17.734 5.418 -3.736 1 96.94 192 SER A CA 1
ATOM 1453 C C . SER A 1 192 ? 18.375 5.496 -2.352 1 96.94 192 SER A C 1
ATOM 1455 O O . SER A 1 192 ? 18.234 6.508 -1.66 1 96.94 192 SER A O 1
ATOM 1457 N N . VAL A 1 193 ? 19.078 4.465 -1.991 1 96.94 193 VAL A N 1
ATOM 1458 C CA . VAL A 1 193 ? 19.688 4.406 -0.663 1 96.94 193 VAL A CA 1
ATOM 1459 C C . VAL A 1 193 ? 20.812 5.426 -0.562 1 96.94 193 VAL A C 1
ATOM 1461 O O . VAL A 1 193 ? 20.969 6.082 0.469 1 96.94 193 VAL A O 1
ATOM 1464 N N . SER A 1 194 ? 21.609 5.551 -1.604 1 96.31 194 SER A N 1
ATOM 1465 C CA . SER A 1 194 ? 22.688 6.531 -1.606 1 96.31 194 SER A CA 1
ATOM 1466 C C . SER A 1 194 ? 22.156 7.949 -1.439 1 96.31 194 SER A C 1
ATOM 1468 O O . SER A 1 194 ? 22.688 8.734 -0.651 1 96.31 194 SER A O 1
ATOM 1470 N N . GLY A 1 195 ? 21.125 8.273 -2.193 1 94.56 195 GLY A N 1
ATOM 1471 C CA . GLY A 1 195 ? 20.5 9.578 -2.043 1 94.56 195 GLY A CA 1
ATOM 1472 C C . GLY A 1 195 ? 19.938 9.812 -0.655 1 94.56 195 GLY A C 1
ATOM 1473 O O . GLY A 1 195 ? 20.141 10.883 -0.073 1 94.56 195 GLY A O 1
ATOM 1474 N N . PHE A 1 196 ? 19.312 8.883 -0.131 1 95.25 196 PHE A N 1
ATOM 1475 C CA . PHE A 1 196 ? 18.719 8.984 1.198 1 95.25 196 PHE A CA 1
ATOM 1476 C C . PHE A 1 196 ? 19.797 9.148 2.262 1 95.25 196 PHE A C 1
ATOM 1478 O O . PHE A 1 196 ? 19.672 9.969 3.172 1 95.25 196 PHE A O 1
ATOM 1485 N N . LEU A 1 197 ? 20.844 8.344 2.174 1 94.06 197 LEU A N 1
ATOM 1486 C CA . LEU A 1 197 ? 21.922 8.422 3.158 1 94.06 197 LEU A CA 1
ATOM 1487 C C . LEU A 1 197 ? 22.609 9.781 3.1 1 94.06 197 LEU A C 1
ATOM 1489 O O . LEU A 1 197 ? 22.984 10.336 4.137 1 94.06 197 LEU A O 1
ATOM 1493 N N . PHE A 1 198 ? 22.797 10.242 1.923 1 93.06 198 PHE A N 1
ATOM 1494 C CA . PHE A 1 198 ? 23.375 11.57 1.77 1 93.06 198 PHE A CA 1
ATOM 1495 C C . PHE A 1 198 ? 22.5 12.617 2.467 1 93.06 198 PHE A C 1
ATOM 1497 O O . PHE A 1 198 ? 23.031 13.492 3.164 1 93.06 198 PHE A O 1
ATOM 1504 N N . LEU A 1 199 ? 21.25 12.523 2.277 1 90.5 199 LEU A N 1
ATOM 1505 C CA . LEU A 1 199 ? 20.312 13.438 2.924 1 90.5 199 LEU A CA 1
ATOM 1506 C C . LEU A 1 199 ? 20.375 13.297 4.441 1 90.5 199 LEU A C 1
ATOM 1508 O O . LEU A 1 199 ? 20.453 14.297 5.156 1 90.5 199 LEU A O 1
ATOM 1512 N N . ALA A 1 200 ? 20.328 12.109 4.926 1 90.62 200 ALA A N 1
ATOM 1513 C CA . ALA A 1 200 ? 20.328 11.852 6.363 1 90.62 200 ALA A CA 1
ATOM 1514 C C . ALA A 1 200 ? 21.594 12.391 7.02 1 90.62 200 ALA A C 1
ATOM 1516 O O . ALA A 1 200 ? 21.531 12.992 8.094 1 90.62 200 ALA A O 1
ATOM 1517 N N . LEU A 1 201 ? 22.688 12.273 6.383 1 88.44 201 LEU A N 1
ATOM 1518 C CA . LEU A 1 201 ? 23.953 12.75 6.914 1 88.44 201 LEU A CA 1
ATOM 1519 C C . LEU A 1 201 ? 24.016 14.273 6.91 1 88.44 201 LEU A C 1
ATOM 1521 O O . LEU A 1 201 ? 24.531 14.883 7.848 1 88.44 201 LEU A O 1
ATOM 1525 N N . SER A 1 202 ? 23.5 14.828 5.914 1 87.81 202 SER A N 1
ATOM 1526 C CA . SER A 1 202 ? 23.484 16.281 5.816 1 87.81 202 SER A CA 1
ATOM 1527 C C . SER A 1 202 ? 22.625 16.906 6.898 1 87.81 202 SER A C 1
ATOM 1529 O O . SER A 1 202 ? 22.938 17.969 7.426 1 87.81 202 SER A O 1
ATOM 1531 N N . LEU A 1 203 ? 21.594 16.266 7.215 1 85.56 203 LEU A N 1
ATOM 1532 C CA . LEU A 1 203 ? 20.656 16.797 8.211 1 85.56 203 LEU A CA 1
ATOM 1533 C C . LEU A 1 203 ? 21.188 16.562 9.625 1 85.56 203 LEU A C 1
ATOM 1535 O O . LEU A 1 203 ? 20.906 17.344 10.531 1 85.56 203 LEU A O 1
ATOM 1539 N N . GLN A 1 204 ? 21.766 15.453 9.812 1 78.94 204 GLN A N 1
ATOM 1540 C CA . GLN A 1 204 ? 22.344 15.18 11.125 1 78.94 204 GLN A CA 1
ATOM 1541 C C . GLN A 1 204 ? 23.484 16.156 11.438 1 78.94 204 GLN A C 1
ATOM 1543 O O . GLN A 1 204 ? 23.672 16.547 12.586 1 78.94 204 GLN A O 1
ATOM 1548 N N . LYS A 1 205 ? 24.156 16.594 10.477 1 75.38 205 LYS A N 1
ATOM 1549 C CA . LYS A 1 205 ? 25.25 17.547 10.641 1 75.38 205 LYS A CA 1
ATOM 1550 C C . LYS A 1 205 ? 24.719 18.953 10.93 1 75.38 205 LYS A C 1
ATOM 1552 O O . LYS A 1 205 ? 25.281 19.688 11.742 1 75.38 205 LYS A O 1
ATOM 1557 N N . SER A 1 206 ? 23.641 19.219 10.273 1 68.75 206 SER A N 1
ATOM 1558 C CA . SER A 1 206 ? 23.047 20.531 10.484 1 68.75 206 SER A CA 1
ATOM 1559 C C . SER A 1 206 ? 22.438 20.656 11.875 1 68.75 206 SER A C 1
ATOM 1561 O O . SER A 1 206 ? 22.391 21.75 12.445 1 68.75 206 SER A O 1
ATOM 1563 N N . SER A 1 207 ? 21.844 19.594 12.344 1 58.59 207 SER A N 1
ATOM 1564 C CA . SER A 1 207 ? 21.266 19.641 13.68 1 58.59 207 SER A CA 1
ATOM 1565 C C . SER A 1 207 ? 22.344 19.781 14.75 1 58.59 207 SER A C 1
ATOM 1567 O O . SER A 1 207 ? 22.078 20.234 15.859 1 58.59 207 SER A O 1
ATOM 1569 N N . ILE A 1 208 ? 23.484 19.312 14.492 1 50.69 208 ILE A N 1
ATOM 1570 C CA . ILE A 1 208 ? 24.594 19.438 15.43 1 50.69 208 ILE A CA 1
ATOM 1571 C C . ILE A 1 208 ? 25.188 20.844 15.359 1 50.69 208 ILE A C 1
ATOM 1573 O O . ILE A 1 208 ? 25.797 21.312 16.328 1 50.69 208 ILE A O 1
ATOM 1577 N N . VAL A 1 209 ? 25.109 21.547 14.227 1 41.12 209 VAL A N 1
ATOM 1578 C CA . VAL A 1 209 ? 25.656 22.906 14.188 1 41.12 209 VAL A CA 1
ATOM 1579 C C . VAL A 1 209 ? 24.609 23.906 14.672 1 41.12 209 VAL A C 1
ATOM 1581 O O . VAL A 1 209 ? 23.562 24.062 14.047 1 41.12 209 VAL A O 1
ATOM 1584 N N . PRO A 1 210 ? 24.594 24.203 16 1 43.22 210 PRO A N 1
ATOM 1585 C CA . PRO A 1 210 ? 23.734 25.281 16.5 1 43.22 210 PRO A CA 1
ATOM 1586 C C . PRO A 1 210 ? 23.75 26.516 15.617 1 43.22 210 PRO A C 1
ATOM 1588 O O . PRO A 1 210 ? 24.797 26.875 15.062 1 43.22 210 PRO A O 1
ATOM 1591 N N . SER A 1 211 ? 22.641 26.906 14.898 1 34.19 211 SER A N 1
ATOM 1592 C CA . SER A 1 211 ? 22.734 28.297 14.469 1 34.19 211 SER A CA 1
ATOM 1593 C C . SER A 1 211 ? 23.141 29.203 15.617 1 34.19 211 SER A C 1
ATOM 1595 O O . SER A 1 211 ? 22.766 28.969 16.766 1 34.19 211 SER A O 1
ATOM 1597 N N . MET B 1 1 ? 12.492 -22.469 -25.109 1 30.5 1 MET B N 1
ATOM 1598 C CA . MET B 1 1 ? 11.18 -21.953 -25.469 1 30.5 1 MET B CA 1
ATOM 1599 C C . MET B 1 1 ? 11.156 -20.422 -25.359 1 30.5 1 MET B C 1
ATOM 1601 O O . MET B 1 1 ? 11.508 -19.859 -24.328 1 30.5 1 MET B O 1
ATOM 1605 N N . GLU B 1 2 ? 11.242 -19.75 -26.422 1 37.16 2 GLU B N 1
ATOM 1606 C CA . GLU B 1 2 ? 11.422 -18.328 -26.656 1 37.16 2 GLU B CA 1
ATOM 1607 C C . GLU B 1 2 ? 10.391 -17.5 -25.906 1 37.16 2 GLU B C 1
ATOM 1609 O O . GLU B 1 2 ? 9.188 -17.688 -26.078 1 37.16 2 GLU B O 1
ATOM 1614 N N . GLU B 1 3 ? 10.562 -17.219 -24.719 1 45.34 3 GLU B N 1
ATOM 1615 C CA . GLU B 1 3 ? 9.648 -16.375 -23.953 1 45.34 3 GLU B CA 1
ATOM 1616 C C . GLU B 1 3 ? 9.125 -15.211 -24.812 1 45.34 3 GLU B C 1
ATOM 1618 O O . GLU B 1 3 ? 9.898 -14.383 -25.281 1 45.34 3 GLU B O 1
ATOM 1623 N N . LYS B 1 4 ? 8.227 -15.539 -25.656 1 50.19 4 LYS B N 1
ATOM 1624 C CA . LYS B 1 4 ? 7.582 -14.562 -26.531 1 50.19 4 LYS B CA 1
ATOM 1625 C C . LYS B 1 4 ? 7.398 -13.227 -25.812 1 50.19 4 LYS B C 1
ATOM 1627 O O . LYS B 1 4 ? 6.77 -13.164 -24.75 1 50.19 4 LYS B O 1
ATOM 1632 N N . LYS B 1 5 ? 8.148 -12.266 -26.109 1 53.34 5 LYS B N 1
ATOM 1633 C CA . LYS B 1 5 ? 8.148 -10.875 -25.656 1 53.34 5 LYS B CA 1
ATOM 1634 C C . LYS B 1 5 ? 6.785 -10.227 -25.859 1 53.34 5 LYS B C 1
ATOM 1636 O O . LYS B 1 5 ? 6.301 -10.109 -26.984 1 53.34 5 LYS B O 1
ATOM 1641 N N . VAL B 1 6 ? 5.844 -10.312 -25.047 1 54.09 6 VAL B N 1
ATOM 1642 C CA . VAL B 1 6 ? 4.539 -9.68 -25.156 1 54.09 6 VAL B CA 1
ATOM 1643 C C . VAL B 1 6 ? 4.688 -8.164 -25.016 1 54.09 6 VAL B C 1
ATOM 1645 O O . VAL B 1 6 ? 5.301 -7.68 -24.062 1 54.09 6 VAL B O 1
ATOM 1648 N N . LEU B 1 7 ? 4.453 -7.41 -26.109 1 52.84 7 LEU B N 1
ATOM 1649 C CA . LEU B 1 7 ? 4.504 -5.957 -26.188 1 52.84 7 LEU B CA 1
ATOM 1650 C C . LEU B 1 7 ? 3.568 -5.32 -25.172 1 52.84 7 LEU B C 1
ATOM 1652 O O . LEU B 1 7 ? 2.576 -5.93 -24.766 1 52.84 7 LEU B O 1
ATOM 1656 N N . PRO B 1 8 ? 3.992 -4.203 -24.625 1 52.69 8 PRO B N 1
ATOM 1657 C CA . PRO B 1 8 ? 3.178 -3.465 -23.656 1 52.69 8 PRO B CA 1
ATOM 1658 C C . PRO B 1 8 ? 1.71 -3.373 -24.078 1 52.69 8 PRO B C 1
ATOM 1660 O O . PRO B 1 8 ? 0.817 -3.496 -23.234 1 52.69 8 PRO B O 1
ATOM 1663 N N . LEU B 1 9 ? 1.548 -3.119 -25.281 1 52.34 9 LEU B N 1
ATOM 1664 C CA . LEU B 1 9 ? 0.184 -2.99 -25.781 1 52.34 9 LEU B CA 1
ATOM 1665 C C . LEU B 1 9 ? -0.557 -4.32 -25.688 1 52.34 9 LEU B C 1
ATOM 1667 O O . LEU B 1 9 ? -1.749 -4.352 -25.375 1 52.34 9 LEU B O 1
ATOM 1671 N N . GLU B 1 10 ? 0.006 -5.305 -26.031 1 53.34 10 GLU B N 1
ATOM 1672 C CA . GLU B 1 10 ? -0.617 -6.621 -25.953 1 53.34 10 GLU B CA 1
ATOM 1673 C C . GLU B 1 10 ? -0.927 -7 -24.516 1 53.34 10 GLU B C 1
ATOM 1675 O O . GLU B 1 10 ? -1.964 -7.602 -24.234 1 53.34 10 GLU B O 1
ATOM 1680 N N . GLN B 1 11 ? -0.053 -6.594 -23.688 1 56.03 11 GLN B N 1
ATOM 1681 C CA . GLN B 1 11 ? -0.28 -6.824 -22.266 1 56.03 11 GLN B CA 1
ATOM 1682 C C . GLN B 1 11 ? -1.485 -6.031 -21.766 1 56.03 11 GLN B C 1
ATOM 1684 O O . GLN B 1 11 ? -2.277 -6.535 -20.969 1 56.03 11 GLN B O 1
ATOM 1689 N N . ALA B 1 12 ? -1.436 -4.797 -22.266 1 56.91 12 ALA B N 1
ATOM 1690 C CA . ALA B 1 12 ? -2.639 -4.023 -21.969 1 56.91 12 ALA B CA 1
ATOM 1691 C C . ALA B 1 12 ? -3.889 -4.734 -22.484 1 56.91 12 ALA B C 1
ATOM 1693 O O . ALA B 1 12 ? -4.918 -4.766 -21.812 1 56.91 12 ALA B O 1
ATOM 1694 N N . TYR B 1 13 ? -3.674 -5.234 -23.547 1 53.62 13 TYR B N 1
ATOM 1695 C CA . TYR B 1 13 ? -4.773 -5.98 -24.156 1 53.62 13 TYR B CA 1
ATOM 1696 C C . TYR B 1 13 ? -5.102 -7.223 -23.328 1 53.62 13 TYR B C 1
ATOM 1698 O O . TYR B 1 13 ? -6.273 -7.547 -23.125 1 53.62 13 TYR B O 1
ATOM 1706 N N . PHE B 1 14 ? -4.129 -7.828 -22.891 1 54.41 14 PHE B N 1
ATOM 1707 C CA . PHE B 1 14 ? -4.332 -9.008 -22.062 1 54.41 14 PHE B CA 1
ATOM 1708 C C . PHE B 1 14 ? -5.012 -8.641 -20.75 1 54.41 14 PHE B C 1
ATOM 1710 O O . PHE B 1 14 ? -5.914 -9.344 -20.297 1 54.41 14 PHE B O 1
ATOM 1717 N N . LEU B 1 15 ? -4.535 -7.602 -20.266 1 57.47 15 LEU B N 1
ATOM 1718 C CA . LEU B 1 15 ? -5.191 -7.109 -19.062 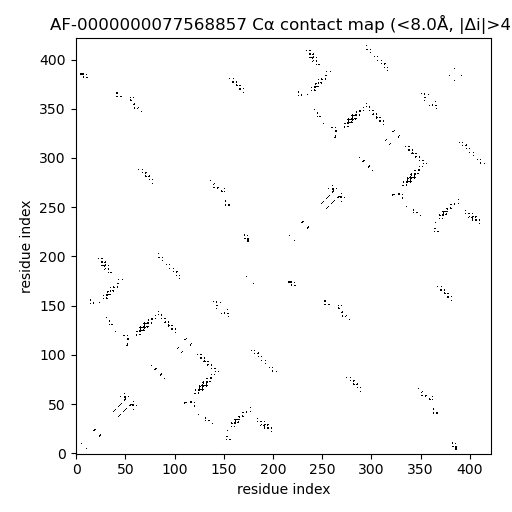1 57.47 15 LEU B CA 1
ATOM 1719 C C . LEU B 1 15 ? -6.66 -6.789 -19.328 1 57.47 15 LEU B C 1
ATOM 1721 O O . LEU B 1 15 ? -7.523 -7.066 -18.5 1 57.47 15 LEU B O 1
ATOM 1725 N N . LEU B 1 16 ? -6.781 -6.305 -20.453 1 56.88 16 LEU B N 1
ATOM 1726 C CA . LEU B 1 16 ? -8.141 -5.953 -20.844 1 56.88 16 LEU B CA 1
ATOM 1727 C C . LEU B 1 16 ? -8.961 -7.207 -21.141 1 56.88 16 LEU B C 1
ATOM 1729 O O . LEU B 1 16 ? -10.164 -7.246 -20.859 1 56.88 16 LEU B O 1
ATOM 1733 N N . SER B 1 17 ? -8.312 -8.102 -21.625 1 57.28 17 SER B N 1
ATOM 1734 C CA . SER B 1 17 ? -9.047 -9.328 -21.922 1 57.28 17 SER B CA 1
ATOM 1735 C C . SER B 1 17 ? -9.445 -10.062 -20.656 1 57.28 17 SER B C 1
ATOM 1737 O O . SER B 1 17 ? -10.477 -10.734 -20.609 1 57.28 17 SER B O 1
ATOM 1739 N N . PHE B 1 18 ? -8.633 -9.977 -19.703 1 56.28 18 PHE B N 1
ATOM 1740 C CA . PHE B 1 18 ? -8.938 -10.555 -18.391 1 56.28 18 PHE B CA 1
ATOM 1741 C C . PHE B 1 18 ? -10.172 -9.883 -17.781 1 56.28 18 PHE B C 1
ATOM 1743 O O . PHE B 1 18 ? -10.906 -10.508 -17.016 1 56.28 18 PHE B O 1
ATOM 1750 N N . LEU B 1 19 ? -10.336 -8.68 -18.266 1 58.66 19 LEU B N 1
ATOM 1751 C CA . LEU B 1 19 ? -11.523 -7.953 -17.828 1 58.66 19 LEU B CA 1
ATOM 1752 C C . LEU B 1 19 ? -12.789 -8.672 -18.266 1 58.66 19 LEU B C 1
ATOM 1754 O O . LEU B 1 19 ? -13.875 -8.414 -17.734 1 58.66 19 LEU B O 1
ATOM 1758 N N . GLY B 1 20 ? -12.539 -9.586 -19.062 1 59.16 20 GLY B N 1
ATOM 1759 C CA . GLY B 1 20 ? -13.711 -10.219 -19.656 1 59.16 20 GLY B CA 1
ATOM 1760 C C . GLY B 1 20 ? -14.344 -11.258 -18.734 1 59.16 20 GLY B C 1
ATOM 1761 O O . GLY B 1 20 ? -15.477 -11.695 -18.969 1 59.16 20 GLY B O 1
ATOM 1762 N N . GLU B 1 21 ? -13.672 -11.562 -17.688 1 68.38 21 GLU B N 1
ATOM 1763 C CA . GLU B 1 21 ? -14.336 -12.469 -16.766 1 68.38 21 GLU B CA 1
ATOM 1764 C C . GLU B 1 21 ? -15.32 -11.719 -15.859 1 68.38 21 GLU B C 1
ATOM 1766 O O . GLU B 1 21 ? -14.961 -10.703 -15.258 1 68.38 21 GLU B O 1
ATOM 1771 N N . ALA B 1 22 ? -16.516 -12.094 -15.984 1 74.69 22 ALA B N 1
ATOM 1772 C CA . ALA B 1 22 ? -17.609 -11.469 -15.25 1 74.69 22 ALA B CA 1
ATOM 1773 C C . ALA B 1 22 ? -17.234 -11.273 -13.781 1 74.69 22 ALA B C 1
ATOM 1775 O O . ALA B 1 22 ? -17.609 -10.273 -13.164 1 74.69 22 ALA B O 1
ATOM 1776 N N . ARG B 1 23 ? -16.484 -12.125 -13.297 1 81.12 23 ARG B N 1
ATOM 1777 C CA . ARG B 1 23 ? -16.109 -12.062 -11.891 1 81.12 23 ARG B CA 1
ATOM 1778 C C . ARG B 1 23 ? -15.18 -10.883 -11.625 1 81.12 23 ARG B C 1
ATOM 1780 O O . ARG B 1 23 ? -15.328 -10.188 -10.617 1 81.12 23 ARG B O 1
ATOM 1787 N N . VAL B 1 24 ? -14.336 -10.609 -12.547 1 81.06 24 VAL B N 1
ATOM 1788 C CA . VAL B 1 24 ? -13.367 -9.531 -12.383 1 81.06 24 VAL B CA 1
ATOM 1789 C C . VAL B 1 24 ? -14.078 -8.18 -12.516 1 81.06 24 VAL B C 1
ATOM 1791 O O . VAL B 1 24 ? -13.781 -7.246 -11.773 1 81.06 24 VAL B O 1
ATOM 1794 N N . LEU B 1 25 ? -15.023 -8.141 -13.359 1 82.69 25 LEU B N 1
ATOM 1795 C CA . LEU B 1 25 ? -15.758 -6.902 -13.586 1 82.69 25 LEU B CA 1
ATOM 1796 C C . LEU B 1 25 ? -16.516 -6.48 -12.32 1 82.69 25 LEU B C 1
ATOM 1798 O O . LEU B 1 25 ? -16.625 -5.289 -12.039 1 82.69 25 LEU B O 1
ATOM 1802 N N . LEU B 1 26 ? -16.969 -7.414 -11.641 1 88.25 26 LEU B N 1
ATOM 1803 C CA . LEU B 1 26 ? -17.75 -7.133 -10.438 1 88.25 26 LEU B CA 1
ATOM 1804 C C . LEU B 1 26 ? -16.844 -6.688 -9.297 1 88.25 26 LEU B C 1
ATOM 1806 O O . LEU B 1 26 ? -17.297 -6.004 -8.375 1 88.25 26 LEU B O 1
ATOM 1810 N N . ILE B 1 27 ? -15.539 -6.961 -9.391 1 91.75 27 ILE B N 1
ATOM 1811 C CA . ILE B 1 27 ? -14.633 -6.672 -8.281 1 91.75 27 ILE B CA 1
ATOM 1812 C C . ILE B 1 27 ? -13.812 -5.426 -8.602 1 91.75 27 ILE B C 1
ATOM 1814 O O . ILE B 1 27 ? -13.195 -4.836 -7.707 1 91.75 27 ILE B O 1
ATOM 1818 N N . ILE B 1 28 ? -13.797 -4.961 -9.805 1 91.44 28 ILE B N 1
ATOM 1819 C CA . ILE B 1 28 ? -13.023 -3.812 -10.25 1 91.44 28 ILE B CA 1
ATOM 1820 C C . ILE B 1 28 ? -13.398 -2.582 -9.43 1 91.44 28 ILE B C 1
ATOM 1822 O O . ILE B 1 28 ? -12.523 -1.84 -8.969 1 91.44 28 ILE B O 1
ATOM 1826 N N . PRO B 1 29 ? -14.688 -2.363 -9.203 1 94.44 29 PRO B N 1
ATOM 1827 C CA . PRO B 1 29 ? -15.031 -1.212 -8.367 1 94.44 29 PRO B CA 1
ATOM 1828 C C . PRO B 1 29 ? -14.414 -1.286 -6.977 1 94.44 29 PRO B C 1
ATOM 1830 O O . PRO B 1 29 ? -14.062 -0.254 -6.398 1 94.44 29 PRO B O 1
ATOM 1833 N N . LEU B 1 30 ? -14.25 -2.447 -6.543 1 94.69 30 LEU B N 1
ATOM 1834 C CA . LEU B 1 30 ? -13.641 -2.621 -5.23 1 94.69 30 LEU B CA 1
ATOM 1835 C C . LEU B 1 30 ? -12.141 -2.342 -5.293 1 94.69 30 LEU B C 1
ATOM 1837 O O . LEU B 1 30 ? -11.562 -1.802 -4.344 1 94.69 30 LEU B O 1
ATOM 1841 N N . PHE B 1 31 ? -11.523 -2.684 -6.418 1 93.81 31 PHE B N 1
ATOM 1842 C CA . PHE B 1 31 ? -10.125 -2.328 -6.641 1 93.81 31 PHE B CA 1
ATOM 1843 C C . PHE B 1 31 ? -9.938 -0.815 -6.629 1 93.81 31 PHE B C 1
ATOM 1845 O O . PHE B 1 31 ? -9.086 -0.292 -5.918 1 93.81 31 PHE B O 1
ATOM 1852 N N . ALA B 1 32 ? -10.805 -0.218 -7.336 1 93.81 32 ALA B N 1
ATOM 1853 C CA . ALA B 1 32 ? -10.742 1.236 -7.461 1 93.81 32 ALA B CA 1
ATOM 1854 C C . ALA B 1 32 ? -11 1.912 -6.117 1 93.81 32 ALA B C 1
ATOM 1856 O O . ALA B 1 32 ? -10.32 2.881 -5.762 1 93.81 32 ALA B O 1
ATOM 1857 N N . TYR B 1 33 ? -11.898 1.379 -5.398 1 96.25 33 TYR B N 1
ATOM 1858 C CA . TYR B 1 33 ? -12.211 1.976 -4.105 1 96.25 33 TYR B CA 1
ATOM 1859 C C . TYR B 1 33 ? -11.031 1.851 -3.146 1 96.25 33 TYR B C 1
ATOM 1861 O O . TYR B 1 33 ? -10.789 2.746 -2.336 1 96.25 33 TYR B O 1
ATOM 1869 N N . SER B 1 34 ? -10.391 0.771 -3.176 1 94.25 34 SER B N 1
ATOM 1870 C CA . SER B 1 34 ? -9.242 0.587 -2.295 1 94.25 34 SER B CA 1
ATOM 1871 C C . SER B 1 34 ? -8.172 1.638 -2.562 1 94.25 34 SER B C 1
ATOM 1873 O O . SER B 1 34 ? -7.516 2.113 -1.633 1 94.25 34 SER B O 1
ATOM 1875 N N . GLY B 1 35 ? -8.047 2.039 -3.787 1 91.25 35 GLY B N 1
ATOM 1876 C CA . GLY B 1 35 ? -7.145 3.131 -4.125 1 91.25 35 GLY B CA 1
ATOM 1877 C C . GLY B 1 35 ? -7.668 4.488 -3.695 1 91.25 35 GLY B C 1
ATOM 1878 O O . GLY B 1 35 ? -6.91 5.324 -3.195 1 91.25 35 GLY B O 1
ATOM 1879 N N . LEU B 1 36 ? -8.914 4.633 -3.855 1 92.5 36 LEU B N 1
ATOM 1880 C CA . LEU B 1 36 ? -9.555 5.891 -3.5 1 92.5 36 LEU B CA 1
ATOM 1881 C C . LEU B 1 36 ? -9.445 6.152 -2 1 92.5 36 LEU B C 1
ATOM 1883 O O . LEU B 1 36 ? -9.094 7.258 -1.584 1 92.5 36 LEU B O 1
ATOM 1887 N N . GLN B 1 37 ? -9.773 5.152 -1.303 1 92.94 37 GLN B N 1
ATOM 1888 C CA . GLN B 1 37 ? -9.781 5.359 0.141 1 92.94 37 GLN B CA 1
ATOM 1889 C C . GLN B 1 37 ? -8.375 5.594 0.676 1 92.94 37 GLN B C 1
ATOM 1891 O O . GLN B 1 37 ? -8.18 6.363 1.619 1 92.94 37 GLN B O 1
ATOM 1896 N N . GLN B 1 38 ? -7.41 4.984 0.026 1 89.56 38 GLN B N 1
ATOM 1897 C CA . GLN B 1 38 ? -6.027 5.246 0.403 1 89.56 38 GLN B CA 1
ATOM 1898 C C . GLN B 1 38 ? -5.617 6.672 0.044 1 89.56 38 GLN B C 1
ATOM 1900 O O . GLN B 1 38 ? -4.984 7.363 0.844 1 89.56 38 GLN B O 1
ATOM 1905 N N . ALA B 1 39 ? -6.004 7.062 -1.064 1 88.25 39 ALA B N 1
ATOM 1906 C CA . ALA B 1 39 ? -5.676 8.414 -1.511 1 88.25 39 ALA B CA 1
ATOM 1907 C C . ALA B 1 39 ? -6.398 9.461 -0.67 1 88.25 39 ALA B C 1
ATOM 1909 O O . ALA B 1 39 ? -5.859 10.539 -0.405 1 88.25 39 ALA B O 1
ATOM 1910 N N . PHE B 1 40 ? -7.586 9.164 -0.289 1 91.12 40 PHE B N 1
ATOM 1911 C CA . PHE B 1 40 ? -8.367 10.062 0.552 1 91.12 40 PHE B CA 1
ATOM 1912 C C . PHE B 1 40 ? -7.629 10.375 1.847 1 91.12 40 PHE B C 1
ATOM 1914 O O . PHE B 1 40 ? -7.594 11.523 2.289 1 91.12 40 PHE B O 1
ATOM 1921 N N . VAL B 1 41 ? -7.043 9.398 2.424 1 88.56 41 VAL B N 1
ATOM 1922 C CA . VAL B 1 41 ? -6.363 9.555 3.705 1 88.56 41 VAL B CA 1
ATOM 1923 C C . VAL B 1 41 ? -5.133 10.445 3.535 1 88.56 41 VAL B C 1
ATOM 1925 O O . VAL B 1 41 ? -4.887 11.336 4.348 1 88.56 41 VAL B O 1
ATOM 1928 N N . TRP B 1 42 ? -4.477 10.305 2.49 1 81.5 42 TRP B N 1
ATOM 1929 C CA . TRP B 1 42 ? -3.193 10.977 2.318 1 81.5 42 TRP B CA 1
ATOM 1930 C C . TRP B 1 42 ? -3.385 12.375 1.759 1 81.5 42 TRP B C 1
ATOM 1932 O O . TRP B 1 42 ? -2.506 13.234 1.899 1 81.5 42 TRP B O 1
ATOM 1942 N N . ALA B 1 43 ? -4.508 12.594 1.2 1 81.62 43 ALA B N 1
ATOM 1943 C CA . ALA B 1 43 ? -4.691 13.883 0.536 1 81.62 43 ALA B CA 1
ATOM 1944 C C . ALA B 1 43 ? -5.727 14.734 1.266 1 81.62 43 ALA B C 1
ATOM 1946 O O . ALA B 1 43 ? -5.406 15.812 1.771 1 81.62 43 ALA B O 1
ATOM 1947 N N . GLU B 1 44 ? -6.867 14.18 1.458 1 84.5 44 GLU B N 1
ATOM 1948 C CA . GLU B 1 44 ? -7.984 14.984 1.949 1 84.5 44 GLU B CA 1
ATOM 1949 C C . GLU B 1 44 ? -8.086 14.914 3.471 1 84.5 44 GLU B C 1
ATOM 1951 O O . GLU B 1 44 ? -8.25 15.945 4.133 1 84.5 44 GLU B O 1
ATOM 1956 N N . PHE B 1 45 ? -7.965 13.781 3.949 1 89.44 45 PHE B N 1
ATOM 1957 C CA . PHE B 1 45 ? -8.07 13.586 5.391 1 89.44 45 PHE B CA 1
ATOM 1958 C C . PHE B 1 45 ? -6.996 14.375 6.125 1 89.44 45 PHE B C 1
ATOM 1960 O O . PHE B 1 45 ? -7.285 15.047 7.117 1 89.44 45 PHE B O 1
ATOM 1967 N N . THR B 1 46 ? -5.855 14.367 5.645 1 85.94 46 THR B N 1
ATOM 1968 C CA . THR B 1 46 ? -4.75 15.07 6.281 1 85.94 46 THR B CA 1
ATOM 1969 C C . THR B 1 46 ? -4.914 16.578 6.145 1 85.94 46 THR B C 1
ATOM 1971 O O . THR B 1 46 ? -4.762 17.328 7.117 1 85.94 46 THR B O 1
ATOM 1974 N N . LYS B 1 47 ? -5.355 17.016 5.078 1 83.94 47 LYS B N 1
ATOM 1975 C CA . LYS B 1 47 ? -5.406 18.453 4.781 1 83.94 47 LYS B CA 1
ATOM 1976 C C . LYS B 1 47 ? -6.656 19.094 5.371 1 83.94 47 LYS B C 1
ATOM 1978 O O . LYS B 1 47 ? -6.598 20.188 5.922 1 83.94 47 LYS B O 1
ATOM 1983 N N . LYS B 1 48 ? -7.676 18.406 5.281 1 87 48 LYS B N 1
ATOM 1984 C CA . LYS B 1 48 ? -8.938 19.094 5.551 1 87 48 LYS B CA 1
ATOM 1985 C C . LYS B 1 48 ? -9.484 18.703 6.922 1 87 48 LYS B C 1
ATOM 1987 O O . LYS B 1 48 ? -10.375 19.375 7.449 1 87 48 LYS B O 1
ATOM 1992 N N . ILE B 1 49 ? -8.922 17.719 7.457 1 89 49 ILE B N 1
ATOM 1993 C CA . ILE B 1 49 ? -9.477 17.281 8.734 1 89 49 ILE B CA 1
ATOM 1994 C C . ILE B 1 49 ? -8.398 17.344 9.812 1 89 49 ILE B C 1
ATOM 1996 O O . ILE B 1 49 ? -8.57 18 10.844 1 89 49 ILE B O 1
ATOM 2000 N N . VAL B 1 50 ? -7.309 16.812 9.562 1 88.94 50 VAL B N 1
ATOM 2001 C CA . VAL B 1 50 ? -6.277 16.672 10.586 1 88.94 50 VAL B CA 1
ATOM 2002 C C . VAL B 1 50 ? -5.574 18 10.789 1 88.94 50 VAL B C 1
ATOM 2004 O O . VAL B 1 50 ? -5.41 18.453 11.93 1 88.94 50 VAL B O 1
ATOM 2007 N N . GLU B 1 51 ? -5.207 18.625 9.734 1 85.06 51 GLU B N 1
ATOM 2008 C CA . GLU B 1 51 ? -4.422 19.844 9.828 1 85.06 51 GLU B CA 1
ATOM 2009 C C . GLU B 1 51 ? -5.191 20.938 10.57 1 85.06 51 GLU B C 1
ATOM 2011 O O . GLU B 1 51 ? -4.652 21.578 11.469 1 85.06 51 GLU B O 1
ATOM 2016 N N . PRO B 1 52 ? -6.426 21.109 10.203 1 84.19 52 PRO B N 1
ATOM 2017 C CA . PRO B 1 52 ? -7.164 22.141 10.938 1 84.19 52 PRO B CA 1
ATOM 2018 C C . PRO B 1 52 ? -7.355 21.797 12.414 1 84.19 52 PRO B C 1
ATOM 2020 O O . PRO B 1 52 ? -7.426 22.688 13.258 1 84.19 52 PRO B O 1
ATOM 2023 N N . ALA B 1 53 ? -7.309 20.609 12.75 1 85.06 53 ALA B N 1
ATOM 2024 C CA . ALA B 1 53 ? -7.594 20.188 14.125 1 85.06 53 ALA B CA 1
ATOM 2025 C C . ALA B 1 53 ? -6.305 20.047 14.93 1 85.06 53 ALA B C 1
ATOM 2027 O O . ALA B 1 53 ? -6.27 20.375 16.109 1 85.06 53 ALA B O 1
ATOM 2028 N N . LEU B 1 54 ? -5.262 19.531 14.383 1 85.25 54 LEU B N 1
ATOM 2029 C CA . LEU B 1 54 ? -4.047 19.172 15.109 1 85.25 54 LEU B CA 1
ATOM 2030 C C . LEU B 1 54 ? -2.854 19.969 14.586 1 85.25 54 LEU B C 1
ATOM 2032 O O . LEU B 1 54 ? -1.723 19.766 15.031 1 85.25 54 LEU B O 1
ATOM 2036 N N . ARG B 1 55 ? -3.102 20.875 13.766 1 79.5 55 ARG B N 1
ATOM 2037 C CA . ARG B 1 55 ? -2.041 21.672 13.148 1 79.5 55 ARG B CA 1
ATOM 2038 C C . ARG B 1 55 ? -1.139 20.781 12.289 1 79.5 55 ARG B C 1
ATOM 2040 O O . ARG B 1 55 ? -1.309 19.562 12.25 1 79.5 55 ARG B O 1
ATOM 2047 N N . LEU B 1 56 ? -0.274 21.281 11.609 1 74.75 56 LEU B N 1
ATOM 2048 C CA . LEU B 1 56 ? 0.596 20.609 10.656 1 74.75 56 LEU B CA 1
ATOM 2049 C C . LEU B 1 56 ? 1.469 19.578 11.352 1 74.75 56 LEU B C 1
ATOM 2051 O O . LEU B 1 56 ? 1.729 18.5 10.805 1 74.75 56 LEU B O 1
ATOM 2055 N N . SER B 1 57 ? 1.81 19.859 12.586 1 73.44 57 SER B N 1
ATOM 2056 C CA . SER B 1 57 ? 2.691 18.969 13.336 1 73.44 57 SER B CA 1
ATOM 2057 C C . SER B 1 57 ? 1.958 17.703 13.766 1 73.44 57 SER B C 1
ATOM 2059 O O . SER B 1 57 ? 2.588 16.672 14.055 1 73.44 57 SER B O 1
ATOM 2061 N N . GLY B 1 58 ? 0.654 17.812 13.758 1 80.12 58 GLY B N 1
ATOM 2062 C CA . GLY B 1 58 ? -0.131 16.672 14.195 1 80.12 58 GLY B CA 1
ATOM 2063 C C . GLY B 1 58 ? -0.418 15.68 13.086 1 80.12 58 GLY B C 1
ATOM 2064 O O . GLY B 1 58 ? -0.954 14.594 13.344 1 80.12 58 GLY B O 1
ATOM 2065 N N . VAL B 1 59 ? -0.03 15.961 11.898 1 82.38 59 VAL B N 1
ATOM 2066 C CA . VAL B 1 59 ? -0.312 15.133 10.734 1 82.38 59 VAL B CA 1
ATOM 2067 C C . VAL B 1 59 ? 0.457 13.812 10.844 1 82.38 59 VAL B C 1
ATOM 2069 O O . VAL B 1 59 ? -0.11 12.734 10.641 1 82.38 59 VAL B O 1
ATOM 2072 N N . GLY B 1 60 ? 1.726 13.891 11.203 1 76.81 60 GLY B N 1
ATOM 2073 C CA . GLY B 1 60 ? 2.504 12.68 11.391 1 76.81 60 GLY B CA 1
ATOM 2074 C C . GLY B 1 60 ? 1.903 11.734 12.414 1 76.81 60 GLY B C 1
ATOM 2075 O O . GLY B 1 60 ? 1.871 10.523 12.211 1 76.81 60 GLY B O 1
ATOM 2076 N N . GLY B 1 61 ? 1.482 12.336 13.438 1 81.62 61 GLY B N 1
ATOM 2077 C CA . GLY B 1 61 ? 0.854 11.523 14.469 1 81.62 61 GLY B CA 1
ATOM 2078 C C . GLY B 1 61 ? -0.427 10.859 14.008 1 81.62 61 GLY B C 1
ATOM 2079 O O . GLY B 1 61 ? -0.662 9.68 14.297 1 81.62 61 GLY B O 1
ATOM 2080 N N . ALA B 1 62 ? -1.224 11.555 13.328 1 88.25 62 ALA B N 1
ATOM 2081 C CA . ALA B 1 62 ? -2.477 11.008 12.812 1 88.25 62 ALA B CA 1
ATOM 2082 C C . ALA B 1 62 ? -2.213 9.891 11.812 1 88.25 62 ALA B C 1
ATOM 2084 O O . ALA B 1 62 ? -2.9 8.867 11.82 1 88.25 62 ALA B O 1
ATOM 2085 N N . MET B 1 63 ? -1.216 10.062 11.016 1 86.94 63 MET B N 1
ATOM 2086 C CA . MET B 1 63 ? -0.883 9.055 10.016 1 86.94 63 MET B CA 1
ATOM 2087 C C . MET B 1 63 ? -0.291 7.809 10.664 1 86.94 63 MET B C 1
ATOM 2089 O O . MET B 1 63 ? -0.482 6.695 10.172 1 86.94 63 MET B O 1
ATOM 2093 N N . ALA B 1 64 ? 0.421 8.039 11.781 1 83.88 64 ALA B N 1
ATOM 2094 C CA . ALA B 1 64 ? 0.935 6.902 12.539 1 83.88 64 ALA B CA 1
ATOM 2095 C C . ALA B 1 64 ? -0.205 6.066 13.109 1 83.88 64 ALA B C 1
ATOM 2097 O O . ALA B 1 64 ? -0.177 4.836 13.039 1 83.88 64 ALA B O 1
ATOM 2098 N N . VAL B 1 65 ? -1.148 6.742 13.641 1 89.69 65 VAL B N 1
ATOM 2099 C CA . VAL B 1 65 ? -2.311 6.055 14.195 1 89.69 65 VAL B CA 1
ATOM 2100 C C . VAL B 1 65 ? -3.031 5.285 13.094 1 89.69 65 VAL B C 1
ATOM 2102 O O . VAL B 1 65 ? -3.396 4.121 13.281 1 89.69 65 VAL B O 1
ATOM 2105 N N . TYR B 1 66 ? -3.201 5.906 11.992 1 92.81 66 TYR B N 1
ATOM 2106 C CA . TYR B 1 66 ? -3.779 5.246 10.828 1 92.81 66 TYR B CA 1
ATOM 2107 C C . TYR B 1 66 ? -2.977 4.004 10.445 1 92.81 66 TYR B C 1
ATOM 2109 O O . TYR B 1 66 ? -3.545 2.934 10.234 1 92.81 66 TYR B O 1
ATOM 2117 N N . GLY B 1 67 ? -1.692 4.156 10.383 1 88.25 67 GLY B N 1
ATOM 2118 C CA . GLY B 1 67 ? -0.819 3.072 9.969 1 88.25 67 GLY B CA 1
ATOM 2119 C C . GLY B 1 67 ? -0.812 1.904 10.938 1 88.25 67 GLY B C 1
ATOM 2120 O O . GLY B 1 67 ? -0.818 0.745 10.516 1 88.25 67 GLY B O 1
ATOM 2121 N N . VAL B 1 68 ? -0.741 2.217 12.125 1 90.25 68 VAL B N 1
ATOM 2122 C CA . VAL B 1 68 ? -0.729 1.178 13.148 1 90.25 68 VAL B CA 1
ATOM 2123 C C . VAL B 1 68 ? -2.047 0.408 13.117 1 90.25 68 VAL B C 1
ATOM 2125 O O . VAL B 1 68 ? -2.055 -0.825 13.148 1 90.25 68 VAL B O 1
ATOM 2128 N N . ALA B 1 69 ? -3.148 1.111 13.109 1 94.25 69 ALA B N 1
ATOM 2129 C CA . ALA B 1 69 ? -4.457 0.464 13.031 1 94.25 69 ALA B CA 1
ATOM 2130 C C . ALA B 1 69 ? -4.566 -0.401 11.781 1 94.25 69 ALA B C 1
ATOM 2132 O O . ALA B 1 69 ? -5.105 -1.51 11.828 1 94.25 69 ALA B O 1
ATOM 2133 N N . ASP B 1 70 ? -4.098 0.152 10.711 1 93.69 70 ASP B N 1
ATOM 2134 C CA . ASP B 1 70 ? -4.078 -0.585 9.445 1 93.69 70 ASP B CA 1
ATOM 2135 C C . ASP B 1 70 ? -3.273 -1.877 9.578 1 93.69 70 ASP B C 1
ATOM 2137 O O . ASP B 1 70 ? -3.75 -2.951 9.211 1 93.69 70 ASP B O 1
ATOM 2141 N N . ALA B 1 71 ? -2.066 -1.799 10.156 1 91.06 71 ALA B N 1
ATOM 2142 C CA . ALA B 1 71 ? -1.173 -2.949 10.273 1 91.06 71 ALA B CA 1
ATOM 2143 C C . ALA B 1 71 ? -1.764 -4.008 11.203 1 91.06 71 ALA B C 1
ATOM 2145 O O . ALA B 1 71 ? -1.727 -5.203 10.891 1 91.06 71 ALA B O 1
ATOM 2146 N N . ILE B 1 72 ? -2.287 -3.619 12.266 1 93.69 72 ILE B N 1
ATOM 2147 C CA . ILE B 1 72 ? -2.873 -4.543 13.234 1 93.69 72 ILE B CA 1
ATOM 2148 C C . ILE B 1 72 ? -4.066 -5.258 12.602 1 93.69 72 ILE B C 1
ATOM 2150 O O . ILE B 1 72 ? -4.172 -6.484 12.68 1 93.69 72 ILE B O 1
ATOM 2154 N N . CYS B 1 73 ? -4.891 -4.508 12.008 1 93.94 73 CYS B N 1
ATOM 2155 C CA . CYS B 1 73 ? -6.086 -5.094 11.414 1 93.94 73 CYS B CA 1
ATOM 2156 C C . CYS B 1 73 ? -5.727 -6.008 10.25 1 93.94 73 CYS B C 1
ATOM 2158 O O . CYS B 1 73 ? -6.383 -7.027 10.031 1 93.94 73 CYS B O 1
ATOM 2160 N N . ALA B 1 74 ? -4.801 -5.578 9.508 1 91.81 74 ALA B N 1
ATOM 2161 C CA . ALA B 1 74 ? -4.344 -6.426 8.406 1 91.81 74 ALA B CA 1
ATOM 2162 C C . ALA B 1 74 ? -3.889 -7.789 8.922 1 91.81 74 ALA B C 1
ATOM 2164 O O . ALA B 1 74 ? -4.211 -8.82 8.328 1 91.81 74 ALA B O 1
ATOM 2165 N N . LEU B 1 75 ? -3.158 -7.789 10 1 90.56 75 LEU B N 1
ATOM 2166 C CA . LEU B 1 75 ? -2.68 -9.039 10.586 1 90.56 75 LEU B CA 1
ATOM 2167 C C . LEU B 1 75 ? -3.842 -9.867 11.109 1 90.56 75 LEU B C 1
ATOM 2169 O O . LEU B 1 75 ? -3.904 -11.078 10.875 1 90.56 75 LEU B O 1
ATOM 2173 N N . LEU B 1 76 ? -4.727 -9.203 11.766 1 93.38 76 LEU B N 1
ATOM 2174 C CA . LEU B 1 76 ? -5.879 -9.906 12.32 1 93.38 76 LEU B CA 1
ATOM 2175 C C . LEU B 1 76 ? -6.773 -10.445 11.211 1 93.38 76 LEU B C 1
ATOM 2177 O O . LEU B 1 76 ? -7.199 -11.602 11.25 1 93.38 76 LEU B O 1
ATOM 2181 N N . ALA B 1 77 ? -7.078 -9.602 10.234 1 91.62 77 ALA B N 1
ATOM 2182 C CA . ALA B 1 77 ? -7.902 -10.023 9.109 1 91.62 77 ALA B CA 1
ATOM 2183 C C . ALA B 1 77 ? -7.246 -11.172 8.344 1 91.62 77 ALA B C 1
ATOM 2185 O O . ALA B 1 77 ? -7.926 -12.109 7.914 1 91.62 77 ALA B O 1
ATOM 2186 N N . GLY B 1 78 ? -6 -11.078 8.195 1 85.38 78 GLY B N 1
ATOM 2187 C CA . GLY B 1 78 ? -5.285 -12.164 7.543 1 85.38 78 GLY B CA 1
ATOM 2188 C C . GLY B 1 78 ? -5.367 -13.477 8.297 1 85.38 78 GLY B C 1
ATOM 2189 O O . GLY B 1 78 ? -5.5 -14.539 7.695 1 85.38 78 GLY B O 1
ATOM 2190 N N . ARG B 1 79 ? -5.273 -13.422 9.555 1 87.06 79 ARG B N 1
ATOM 2191 C CA . ARG B 1 79 ? -5.297 -14.609 10.398 1 87.06 79 ARG B CA 1
ATOM 2192 C C . ARG B 1 79 ? -6.676 -15.266 10.383 1 87.06 79 ARG B C 1
ATOM 2194 O O . ARG B 1 79 ? -6.789 -16.484 10.461 1 87.06 79 ARG B O 1
ATOM 2201 N N . PHE B 1 80 ? -7.645 -14.484 10.148 1 89.75 80 PHE B N 1
ATOM 2202 C CA . PHE B 1 80 ? -9 -15.008 10.273 1 89.75 80 PHE B CA 1
ATOM 2203 C C . PHE B 1 80 ? -9.594 -15.289 8.898 1 89.75 80 PHE B C 1
ATOM 2205 O O . PHE B 1 80 ? -10.766 -15.656 8.781 1 89.75 80 PHE B O 1
ATOM 2212 N N . THR B 1 81 ? -8.82 -15.078 7.953 1 88.88 81 THR B N 1
ATOM 2213 C CA . THR B 1 81 ? -9.281 -15.352 6.598 1 88.88 81 THR B CA 1
ATOM 2214 C C . THR B 1 81 ? -9.055 -16.812 6.238 1 88.88 81 THR B C 1
ATOM 2216 O O . THR B 1 81 ? -7.938 -17.328 6.336 1 88.88 81 THR B O 1
ATOM 2219 N N . SER B 1 82 ? -10.133 -17.578 5.922 1 86.38 82 SER B N 1
ATOM 2220 C CA . SER B 1 82 ? -10.008 -19 5.574 1 86.38 82 SER B CA 1
ATOM 2221 C C . SER B 1 82 ? -10.688 -19.297 4.242 1 86.38 82 SER B C 1
ATOM 2223 O O . SER B 1 82 ? -10.125 -20 3.396 1 86.38 82 SER B O 1
ATOM 2225 N N . ASP B 1 83 ? -11.898 -18.797 4.062 1 88.44 83 ASP B N 1
ATOM 2226 C CA . ASP B 1 83 ? -12.68 -19.078 2.855 1 88.44 83 ASP B CA 1
ATOM 2227 C C . ASP B 1 83 ? -13.438 -17.828 2.402 1 88.44 83 ASP B C 1
ATOM 2229 O O . ASP B 1 83 ? -13.234 -16.734 2.943 1 88.44 83 ASP B O 1
ATOM 2233 N N . LEU B 1 84 ? -14.18 -18.031 1.434 1 89.19 84 LEU B N 1
ATOM 2234 C CA . LEU B 1 84 ? -14.906 -16.906 0.836 1 89.19 84 LEU B CA 1
ATOM 2235 C C . LEU B 1 84 ? -15.898 -16.312 1.828 1 89.19 84 LEU B C 1
ATOM 2237 O O . LEU B 1 84 ? -16.125 -15.102 1.831 1 89.19 84 LEU B O 1
ATOM 2241 N N . TYR B 1 85 ? -16.438 -17.141 2.629 1 91.5 85 TYR B N 1
ATOM 2242 C CA . TYR B 1 85 ? -17.375 -16.656 3.631 1 91.5 85 TYR B CA 1
ATOM 2243 C C . TYR B 1 85 ? -16.703 -15.711 4.613 1 91.5 85 TYR B C 1
ATOM 2245 O O . TYR B 1 85 ? -17.234 -14.641 4.922 1 91.5 85 TYR B O 1
ATOM 2253 N N . SER B 1 86 ? -15.586 -16.109 5.09 1 93.69 86 SER B N 1
ATOM 2254 C CA . SER B 1 86 ? -14.836 -15.25 6.008 1 93.69 86 SER B CA 1
ATOM 2255 C C . SER B 1 86 ? -14.438 -13.938 5.34 1 93.69 86 SER B C 1
ATOM 2257 O O . SER B 1 86 ? -14.5 -12.875 5.965 1 93.69 86 SER B O 1
ATOM 2259 N N . VAL B 1 87 ? -14.016 -14.023 4.113 1 93.81 87 VAL B N 1
ATOM 2260 C CA . VAL B 1 87 ? -13.664 -12.828 3.363 1 93.81 87 VAL B CA 1
ATOM 2261 C C . VAL B 1 87 ? -14.867 -11.891 3.287 1 93.81 87 VAL B C 1
ATOM 2263 O O . VAL B 1 87 ? -14.734 -10.68 3.496 1 93.81 87 VAL B O 1
ATOM 2266 N N . THR B 1 88 ? -16.031 -12.43 3.01 1 94.75 88 THR B N 1
ATOM 2267 C CA . THR B 1 88 ? -17.25 -11.633 2.877 1 94.75 88 THR B CA 1
ATOM 2268 C C . THR B 1 88 ? -17.594 -10.945 4.195 1 94.75 88 THR B C 1
ATOM 2270 O O . THR B 1 88 ? -17.938 -9.758 4.211 1 94.75 88 THR B O 1
ATOM 2273 N N . LEU B 1 89 ? -17.438 -11.641 5.246 1 95.5 89 LEU B N 1
ATOM 2274 C CA . LEU B 1 89 ? -17.75 -11.094 6.559 1 95.5 89 LEU B CA 1
ATOM 2275 C C . LEU B 1 89 ? -16.797 -9.969 6.93 1 95.5 89 LEU B C 1
ATOM 2277 O O . LEU B 1 89 ? -17.219 -8.914 7.406 1 95.5 89 LEU B O 1
ATOM 2281 N N . ILE B 1 90 ? -15.562 -10.195 6.711 1 96.31 90 ILE B N 1
ATOM 2282 C CA . ILE B 1 90 ? -14.539 -9.242 7.105 1 96.31 90 ILE B CA 1
ATOM 2283 C C . ILE B 1 90 ? -14.633 -7.988 6.234 1 96.31 90 ILE B C 1
ATOM 2285 O O . ILE B 1 90 ? -14.547 -6.867 6.738 1 96.31 90 ILE B O 1
ATOM 2289 N N . VAL B 1 91 ? -14.812 -8.18 4.926 1 96.12 91 VAL B N 1
ATOM 2290 C CA . VAL B 1 91 ? -14.977 -7.043 4.023 1 96.12 91 VAL B CA 1
ATOM 2291 C C . VAL B 1 91 ? -16.219 -6.238 4.418 1 96.12 91 VAL B C 1
ATOM 2293 O O . VAL B 1 91 ? -16.188 -5.008 4.406 1 96.12 91 VAL B O 1
ATOM 2296 N N . SER B 1 92 ? -17.297 -6.91 4.766 1 96.5 92 SER B N 1
ATOM 2297 C CA . SER B 1 92 ? -18.531 -6.234 5.18 1 96.5 92 SER B CA 1
ATOM 2298 C C . SER B 1 92 ? -18.312 -5.418 6.445 1 96.5 92 SER B C 1
ATOM 2300 O O . SER B 1 92 ? -18.797 -4.297 6.562 1 96.5 92 SER B O 1
ATOM 2302 N N . PHE B 1 93 ? -17.547 -5.969 7.316 1 96.69 93 PHE B N 1
ATOM 2303 C CA . PHE B 1 93 ? -17.234 -5.262 8.547 1 96.69 93 PHE B CA 1
ATOM 2304 C C . PHE B 1 93 ? -16.406 -4.008 8.258 1 96.69 93 PHE B C 1
ATOM 2306 O O . PHE B 1 93 ? -16.734 -2.924 8.75 1 96.69 93 PHE B O 1
ATOM 2313 N N . GLY B 1 94 ? -15.359 -4.152 7.508 1 96.62 94 GLY B N 1
ATOM 2314 C CA . GLY B 1 94 ? -14.539 -3.01 7.133 1 96.62 94 GLY B CA 1
ATOM 2315 C C . GLY B 1 94 ? -15.312 -1.944 6.379 1 96.62 94 GLY B C 1
ATOM 2316 O O . GLY B 1 94 ? -15.148 -0.75 6.637 1 96.62 94 GLY B O 1
ATOM 2317 N N . SER B 1 95 ? -16.141 -2.387 5.453 1 97.12 95 SER B N 1
ATOM 2318 C CA . SER B 1 95 ? -16.953 -1.454 4.68 1 97.12 95 SER B CA 1
ATOM 2319 C C . SER B 1 95 ? -17.922 -0.702 5.574 1 97.12 95 SER B C 1
ATOM 2321 O O . SER B 1 95 ? -18.188 0.484 5.359 1 97.12 95 SER B O 1
ATOM 2323 N N . PHE B 1 96 ? -18.453 -1.398 6.5 1 97.69 96 PHE B N 1
ATOM 2324 C CA . PHE B 1 96 ? -19.391 -0.781 7.43 1 97.69 96 PHE B CA 1
ATOM 2325 C C . PHE B 1 96 ? -18.719 0.323 8.234 1 97.69 96 PHE B C 1
ATOM 2327 O O . PHE B 1 96 ? -19.266 1.412 8.391 1 97.69 96 PHE B O 1
ATOM 2334 N N . LEU B 1 97 ? -17.578 0.074 8.75 1 97.25 97 LEU B N 1
ATOM 2335 C CA . LEU B 1 97 ? -16.828 1.064 9.516 1 97.25 97 LEU B CA 1
ATOM 2336 C C . LEU B 1 97 ? -16.547 2.307 8.68 1 97.25 97 LEU B C 1
ATOM 2338 O O . LEU B 1 97 ? -16.75 3.432 9.141 1 97.25 97 LEU B O 1
ATOM 2342 N N . GLN B 1 98 ? -16.109 2.074 7.477 1 97.12 98 GLN B N 1
ATOM 2343 C CA . GLN B 1 98 ? -15.805 3.219 6.625 1 97.12 98 GLN B CA 1
ATOM 2344 C C . GLN B 1 98 ? -17.078 3.969 6.234 1 97.12 98 GLN B C 1
ATOM 2346 O O . GLN B 1 98 ? -17.062 5.195 6.113 1 97.12 98 GLN B O 1
ATOM 2351 N N . PHE B 1 99 ? -18.141 3.207 6.039 1 97.62 99 PHE B N 1
ATOM 2352 C CA . PHE B 1 99 ? -19.422 3.83 5.703 1 97.62 99 PHE B CA 1
ATOM 2353 C C . PHE B 1 99 ? -19.875 4.746 6.828 1 97.62 99 PHE B C 1
ATOM 2355 O O . PHE B 1 99 ? -20.344 5.863 6.578 1 97.62 99 PHE B O 1
ATOM 2362 N N . VAL B 1 100 ? -19.75 4.348 8 1 96.62 100 VAL B N 1
ATOM 2363 C CA . VAL B 1 100 ? -20.156 5.121 9.172 1 96.62 100 VAL B CA 1
ATOM 2364 C C . VAL B 1 100 ? -19.328 6.402 9.258 1 96.62 100 VAL B C 1
ATOM 2366 O O . VAL B 1 100 ? -19.875 7.484 9.5 1 96.62 100 VAL B O 1
ATOM 2369 N N . ILE B 1 101 ? -18.031 6.309 9.086 1 96.06 101 ILE B N 1
ATOM 2370 C CA . ILE B 1 101 ? -17.141 7.473 9.133 1 96.06 101 ILE B CA 1
ATOM 2371 C C . ILE B 1 101 ? -17.516 8.453 8.023 1 96.06 101 ILE B C 1
ATOM 2373 O O . ILE B 1 101 ? -17.562 9.664 8.242 1 96.06 101 ILE B O 1
ATOM 2377 N N . LEU B 1 102 ? -17.797 7.906 6.852 1 96.75 102 LEU B N 1
ATOM 2378 C CA . LEU B 1 102 ? -18.156 8.758 5.723 1 96.75 102 LEU B CA 1
ATOM 2379 C C . LEU B 1 102 ? -19.453 9.516 5.996 1 96.75 102 LEU B C 1
ATOM 2381 O O . LEU B 1 102 ? -19.547 10.711 5.727 1 96.75 102 LEU B O 1
ATOM 2385 N N . LEU B 1 103 ? -20.406 8.852 6.539 1 95.81 103 LEU B N 1
ATOM 2386 C CA . LEU B 1 103 ? -21.656 9.508 6.879 1 95.81 103 LEU B CA 1
ATOM 2387 C C . LEU B 1 103 ? -21.453 10.555 7.965 1 95.81 103 LEU B C 1
ATOM 2389 O O . LEU B 1 103 ? -22.062 11.633 7.922 1 95.81 103 LEU B O 1
ATOM 2393 N N . TRP B 1 104 ? -20.656 10.188 8.914 1 93.25 104 TRP B N 1
ATOM 2394 C CA . TRP B 1 104 ? -20.344 11.133 9.977 1 93.25 104 TRP B CA 1
ATOM 2395 C C . TRP B 1 104 ? -19.672 12.383 9.422 1 93.25 104 TRP B C 1
ATOM 2397 O O . TRP B 1 104 ? -19.969 13.5 9.852 1 93.25 104 TRP B O 1
ATOM 2407 N N . LEU B 1 105 ? -18.781 12.227 8.477 1 92.81 105 LEU B N 1
ATOM 2408 C CA . LEU B 1 105 ? -18.094 13.359 7.859 1 92.81 105 LEU B CA 1
ATOM 2409 C C . LEU B 1 105 ? -19.062 14.195 7.031 1 92.81 105 LEU B C 1
ATOM 2411 O O . LEU B 1 105 ? -18.906 15.422 6.938 1 92.81 105 LEU B O 1
ATOM 2415 N N . LEU B 1 106 ? -19.984 13.562 6.43 1 91.88 106 LEU B N 1
ATOM 2416 C CA . LEU B 1 106 ? -20.938 14.25 5.574 1 91.88 106 LEU B CA 1
ATOM 2417 C C . LEU B 1 106 ? -21.938 15.047 6.41 1 91.88 106 LEU B C 1
ATOM 2419 O O . LEU B 1 106 ? -22.266 16.188 6.07 1 91.88 106 LEU B O 1
ATOM 2423 N N . PHE B 1 107 ? -22.344 14.531 7.566 1 90.44 107 PHE B N 1
ATOM 2424 C CA . PHE B 1 107 ? -23.5 15.125 8.234 1 90.44 107 PHE B CA 1
ATOM 2425 C C . PHE B 1 107 ? -23.125 15.609 9.625 1 90.44 107 PHE B C 1
ATOM 2427 O O . PHE B 1 107 ? -23.828 16.438 10.211 1 90.44 107 PHE B O 1
ATOM 2434 N N . GLY B 1 108 ? -22.078 15.133 10.148 1 81.69 108 GLY B N 1
ATOM 2435 C CA . GLY B 1 108 ? -21.922 15.352 11.578 1 81.69 108 GLY B CA 1
ATOM 2436 C C . GLY B 1 108 ? -20.594 15.961 11.953 1 81.69 108 GLY B C 1
ATOM 2437 O O . GLY B 1 108 ? -20.391 16.375 13.094 1 81.69 108 GLY B O 1
ATOM 2438 N N . TYR B 1 109 ? -19.781 15.914 11.008 1 79.56 109 TYR B N 1
ATOM 2439 C CA . TYR B 1 109 ? -18.453 16.328 11.422 1 79.56 109 TYR B CA 1
ATOM 2440 C C . TYR B 1 109 ? -18.344 17.844 11.508 1 79.56 109 TYR B C 1
ATOM 2442 O O . TYR B 1 109 ? -18.734 18.547 10.57 1 79.56 109 TYR B O 1
ATOM 2450 N N . SER B 1 110 ? -18.062 18.328 12.695 1 76.94 110 SER B N 1
ATOM 2451 C CA . SER B 1 110 ? -17.781 19.734 12.93 1 76.94 110 SER B CA 1
ATOM 2452 C C . SER B 1 110 ? -16.469 19.906 13.703 1 76.94 110 SER B C 1
ATOM 2454 O O . SER B 1 110 ? -16.172 19.125 14.602 1 76.94 110 SER B O 1
ATOM 2456 N N . LEU B 1 111 ? -15.734 20.734 13.062 1 70.25 111 LEU B N 1
ATOM 2457 C CA . LEU B 1 111 ? -14.477 21.031 13.75 1 70.25 111 LEU B CA 1
ATOM 2458 C C . LEU B 1 111 ? -14.742 21.531 15.164 1 70.25 111 LEU B C 1
ATOM 2460 O O . LEU B 1 111 ? -15.57 22.438 15.367 1 70.25 111 LEU B O 1
ATOM 2464 N N . SER B 1 112 ? -14.5 20.703 16.078 1 69.12 112 SER B N 1
ATOM 2465 C CA . SER B 1 112 ? -14.656 21.141 17.469 1 69.12 112 SER B CA 1
ATOM 2466 C C . SER B 1 112 ? -13.32 21.594 18.047 1 69.12 112 SER B C 1
ATOM 2468 O O . SER B 1 112 ? -12.258 21.172 17.594 1 69.12 112 SER B O 1
ATOM 2470 N N . SER B 1 113 ? -13.391 22.578 18.812 1 69.12 113 SER B N 1
ATOM 2471 C CA . SER B 1 113 ? -12.203 23.078 19.5 1 69.12 113 SER B CA 1
ATOM 2472 C C . SER B 1 113 ? -11.914 22.266 20.75 1 69.12 113 SER B C 1
ATOM 2474 O O . SER B 1 113 ? -12.766 21.484 21.203 1 69.12 113 SER B O 1
ATOM 2476 N N . GLY B 1 114 ? -10.672 22.188 21.141 1 72.81 114 GLY B N 1
ATOM 2477 C CA . GLY B 1 114 ? -10.281 21.594 22.406 1 72.81 114 GLY B CA 1
ATOM 2478 C C . GLY B 1 114 ? -9.836 20.156 22.281 1 72.81 114 GLY B C 1
ATOM 2479 O O . GLY B 1 114 ? -9.32 19.75 21.234 1 72.81 114 GLY B O 1
ATOM 2480 N N . VAL B 1 115 ? -9.969 19.484 23.344 1 73.31 115 VAL B N 1
ATOM 2481 C CA . VAL B 1 115 ? -9.516 18.109 23.453 1 73.31 115 VAL B CA 1
ATOM 2482 C C . VAL B 1 115 ? -10.328 17.203 22.516 1 73.31 115 VAL B C 1
ATOM 2484 O O . VAL B 1 115 ? -9.773 16.344 21.844 1 73.31 115 VAL B O 1
ATOM 2487 N N . LEU B 1 116 ? -11.57 17.469 22.484 1 72.69 116 LEU B N 1
ATOM 2488 C CA . LEU B 1 116 ? -12.43 16.672 21.609 1 72.69 116 LEU B CA 1
ATOM 2489 C C . LEU B 1 116 ? -12.047 16.875 20.156 1 72.69 116 LEU B C 1
ATOM 2491 O O . LEU B 1 116 ? -12.023 15.922 19.375 1 72.69 116 LEU B O 1
ATOM 2495 N N . GLY B 1 117 ? -11.641 18.062 19.844 1 77.69 117 GLY B N 1
ATOM 2496 C CA . GLY B 1 117 ? -11.234 18.391 18.484 1 77.69 117 GLY B CA 1
ATOM 2497 C C . GLY B 1 117 ? -9.938 17.719 18.078 1 77.69 117 GLY B C 1
ATOM 2498 O O . GLY B 1 117 ? -9.75 17.375 16.906 1 77.69 117 GLY B O 1
ATOM 2499 N N . SER B 1 118 ? -9.148 17.453 19.062 1 81.69 118 SER B N 1
ATOM 2500 C CA . SER B 1 118 ? -7.848 16.844 18.781 1 81.69 118 SER B CA 1
ATOM 2501 C C . SER B 1 118 ? -7.949 15.328 18.703 1 81.69 118 SER B C 1
ATOM 2503 O O . SER B 1 118 ? -7.184 14.688 17.984 1 81.69 118 SER B O 1
ATOM 2505 N N . ILE B 1 119 ? -8.883 14.781 19.328 1 87.56 119 ILE B N 1
ATOM 2506 C CA . ILE B 1 119 ? -8.992 13.328 19.422 1 87.56 119 ILE B CA 1
ATOM 2507 C C . ILE B 1 119 ? -9.797 12.789 18.234 1 87.56 119 ILE B C 1
ATOM 2509 O O . ILE B 1 119 ? -9.555 11.68 17.766 1 87.56 119 ILE B O 1
ATOM 2513 N N . LEU B 1 120 ? -10.648 13.57 17.75 1 89.31 120 LEU B N 1
ATOM 2514 C CA . LEU B 1 120 ? -11.594 13.109 16.734 1 89.31 120 LEU B CA 1
ATOM 2515 C C . LEU B 1 120 ? -10.859 12.727 15.445 1 89.31 120 LEU B C 1
ATOM 2517 O O . LEU B 1 120 ? -11.094 11.648 14.891 1 89.31 120 LEU B O 1
ATOM 2521 N N . PRO B 1 121 ? -9.922 13.508 14.977 1 91.44 121 PRO B N 1
ATOM 2522 C CA . PRO B 1 121 ? -9.188 13.094 13.781 1 91.44 121 PRO B CA 1
ATOM 2523 C C . PRO B 1 121 ? -8.391 11.812 13.984 1 91.44 121 PRO B C 1
ATOM 2525 O O . PRO B 1 121 ? -8.234 11.016 13.055 1 91.44 121 PRO B O 1
ATOM 2528 N N . LEU B 1 122 ? -7.961 11.617 15.211 1 92.31 122 LEU B N 1
ATOM 2529 C CA . LEU B 1 122 ? -7.211 10.406 15.508 1 92.31 122 LEU B CA 1
ATOM 2530 C C . LEU B 1 122 ? -8.117 9.18 15.469 1 92.31 122 LEU B C 1
ATOM 2532 O O . LEU B 1 122 ? -7.73 8.125 14.961 1 92.31 122 LEU B O 1
ATOM 2536 N N . VAL B 1 123 ? -9.281 9.383 15.969 1 92.69 123 VAL B N 1
ATOM 2537 C CA . VAL B 1 123 ? -10.25 8.289 15.961 1 92.69 123 VAL B CA 1
ATOM 2538 C C . VAL B 1 123 ? -10.664 7.977 14.523 1 92.69 123 VAL B C 1
ATOM 2540 O O . VAL B 1 123 ? -10.742 6.809 14.141 1 92.69 123 VAL B O 1
ATOM 2543 N N . ILE B 1 124 ? -10.852 8.953 13.75 1 94.06 124 ILE B N 1
ATOM 2544 C CA . ILE B 1 124 ? -11.195 8.766 12.344 1 94.06 124 ILE B CA 1
ATOM 2545 C C . ILE B 1 124 ? -10.062 8.031 11.633 1 94.06 124 ILE B C 1
ATOM 2547 O O . ILE B 1 124 ? -10.305 7.09 10.875 1 94.06 124 ILE B O 1
ATOM 2551 N N . GLY B 1 125 ? -8.844 8.484 11.93 1 94.5 125 GLY B N 1
ATOM 2552 C CA . GLY B 1 125 ? -7.684 7.824 11.344 1 94.5 125 GLY B CA 1
ATOM 2553 C C . GLY B 1 125 ? -7.582 6.359 11.719 1 94.5 125 GLY B C 1
ATOM 2554 O O . GLY B 1 125 ? -7.293 5.512 10.867 1 94.5 125 GLY B O 1
ATOM 2555 N N . ALA B 1 126 ? -7.852 6.074 12.938 1 95.56 126 ALA B N 1
ATOM 2556 C CA . ALA B 1 126 ? -7.781 4.695 13.414 1 95.56 126 ALA B CA 1
ATOM 2557 C C . ALA B 1 126 ? -8.836 3.828 12.742 1 95.56 126 ALA B C 1
ATOM 2559 O O . ALA B 1 126 ? -8.531 2.746 12.234 1 95.56 126 ALA B O 1
ATOM 2560 N N . VAL B 1 127 ? -10.039 4.301 12.672 1 96.44 127 VAL B N 1
ATOM 2561 C CA . VAL B 1 127 ? -11.133 3.543 12.078 1 96.44 127 VAL B CA 1
ATOM 2562 C C . VAL B 1 127 ? -10.906 3.385 10.578 1 96.44 127 VAL B C 1
ATOM 2564 O O . VAL B 1 127 ? -11.141 2.312 10.016 1 96.44 127 VAL B O 1
ATOM 2567 N N . TRP B 1 128 ? -10.422 4.445 9.977 1 96.44 128 TRP B N 1
ATOM 2568 C CA . TRP B 1 128 ? -10.109 4.383 8.547 1 96.44 128 TRP B CA 1
ATOM 2569 C C . TRP B 1 128 ? -8.992 3.381 8.289 1 96.44 128 TRP B C 1
ATOM 2571 O O . TRP B 1 128 ? -9.016 2.658 7.285 1 96.44 128 TRP B O 1
ATOM 2581 N N . GLY B 1 129 ? -8.047 3.344 9.188 1 95.69 129 GLY B N 1
ATOM 2582 C CA . GLY B 1 129 ? -6.965 2.381 9.086 1 95.69 129 GLY B CA 1
ATOM 2583 C C . GLY B 1 129 ? -7.434 0.942 9.18 1 95.69 129 GLY B C 1
ATOM 2584 O O . GLY B 1 129 ? -6.941 0.073 8.461 1 95.69 129 GLY B O 1
ATOM 2585 N N . ILE B 1 130 ? -8.336 0.745 10.016 1 95.69 130 ILE B N 1
ATOM 2586 C CA . ILE B 1 130 ? -8.922 -0.584 10.141 1 95.69 130 ILE B CA 1
ATOM 2587 C C . ILE B 1 130 ? -9.562 -0.992 8.82 1 95.69 130 ILE B C 1
ATOM 2589 O O . ILE B 1 130 ? -9.312 -2.088 8.312 1 95.69 130 ILE B O 1
ATOM 2593 N N . GLY B 1 131 ? -10.359 -0.142 8.305 1 95.75 131 GLY B N 1
ATOM 2594 C CA . GLY B 1 131 ? -10.977 -0.428 7.016 1 95.75 131 GLY B CA 1
ATOM 2595 C C . GLY B 1 131 ? -9.961 -0.683 5.914 1 95.75 131 GLY B C 1
ATOM 2596 O O . GLY B 1 131 ? -10.133 -1.597 5.105 1 95.75 131 GLY B O 1
ATOM 2597 N N . ASP B 1 132 ? -8.961 0.106 5.895 1 94.62 132 ASP B N 1
ATOM 2598 C CA . ASP B 1 132 ? -7.91 -0.049 4.895 1 94.62 132 ASP B CA 1
ATOM 2599 C C . ASP B 1 132 ? -7.211 -1.397 5.039 1 94.62 132 ASP B C 1
ATOM 2601 O O . ASP B 1 132 ? -6.945 -2.076 4.043 1 94.62 132 ASP B O 1
ATOM 2605 N N . GLY B 1 133 ? -6.871 -1.75 6.262 1 93.56 133 GLY B N 1
ATOM 2606 C CA . GLY B 1 133 ? -6.281 -3.057 6.512 1 93.56 133 GLY B CA 1
ATOM 2607 C C . GLY B 1 133 ? -7.148 -4.203 6.027 1 93.56 133 GLY B C 1
ATOM 2608 O O . GLY B 1 133 ? -6.645 -5.156 5.426 1 93.56 133 GLY B O 1
ATOM 2609 N N . VAL B 1 134 ? -8.359 -4.043 6.238 1 94.06 134 VAL B N 1
ATOM 2610 C CA . VAL B 1 134 ? -9.32 -5.055 5.816 1 94.06 134 VAL B CA 1
ATOM 2611 C C . VAL B 1 134 ? -9.336 -5.152 4.293 1 94.06 134 VAL B C 1
ATOM 2613 O O . VAL B 1 134 ? -9.211 -6.242 3.734 1 94.06 134 VAL B O 1
ATOM 2616 N N . PHE B 1 135 ? -9.461 -4.066 3.621 1 93.88 135 PHE B N 1
ATOM 2617 C CA . PHE B 1 135 ? -9.562 -4.07 2.166 1 93.88 135 PHE B CA 1
ATOM 2618 C C . PHE B 1 135 ? -8.281 -4.602 1.536 1 93.88 135 PHE B C 1
ATOM 2620 O O . PHE B 1 135 ? -8.32 -5.41 0.609 1 93.88 135 PHE B O 1
ATOM 2627 N N . ASN B 1 136 ? -7.199 -4.234 2.096 1 87.56 136 ASN B N 1
ATOM 2628 C CA . ASN B 1 136 ? -5.922 -4.664 1.538 1 87.56 136 ASN B CA 1
ATOM 2629 C C . ASN B 1 136 ? -5.719 -6.168 1.696 1 87.56 136 ASN B C 1
ATOM 2631 O O . ASN B 1 136 ? -5.328 -6.852 0.747 1 87.56 136 ASN B O 1
ATOM 2635 N N . THR B 1 137 ? -6.012 -6.676 2.82 1 89.69 137 THR B N 1
ATOM 2636 C CA . THR B 1 137 ? -5.789 -8.094 3.082 1 89.69 137 THR B CA 1
ATOM 2637 C C . THR B 1 137 ? -6.844 -8.945 2.385 1 89.69 137 THR B C 1
ATOM 2639 O O . THR B 1 137 ? -6.52 -9.969 1.78 1 89.69 137 THR B O 1
ATOM 2642 N N . GLN B 1 138 ? -8.047 -8.5 2.375 1 91.62 138 GLN B N 1
ATOM 2643 C CA . GLN B 1 138 ? -9.125 -9.336 1.849 1 91.62 138 GLN B CA 1
ATOM 2644 C C . GLN B 1 138 ? -9.125 -9.328 0.322 1 91.62 138 GLN B C 1
ATOM 2646 O O . GLN B 1 138 ? -9.477 -10.328 -0.305 1 91.62 138 GLN B O 1
ATOM 2651 N N . LEU B 1 139 ? -8.711 -8.227 -0.303 1 89.81 139 LEU B N 1
ATOM 2652 C CA . LEU B 1 139 ? -8.594 -8.203 -1.757 1 89.81 139 LEU B CA 1
ATOM 2653 C C . LEU B 1 139 ? -7.512 -9.164 -2.234 1 89.81 139 LEU B C 1
ATOM 2655 O O . LEU B 1 139 ? -7.707 -9.891 -3.209 1 89.81 139 LEU B O 1
ATOM 2659 N N . ASN B 1 140 ? -6.477 -9.203 -1.477 1 84.5 140 ASN B N 1
ATOM 2660 C CA . ASN B 1 140 ? -5.41 -10.141 -1.809 1 84.5 140 ASN B CA 1
ATOM 2661 C C . ASN B 1 140 ? -5.867 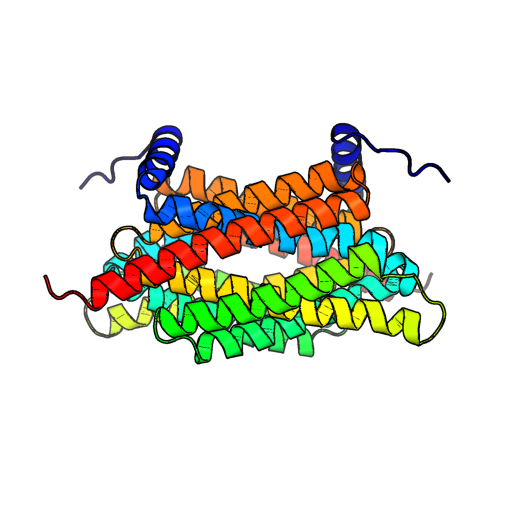-11.594 -1.649 1 84.5 140 ASN B C 1
ATOM 2663 O O . ASN B 1 140 ? -5.594 -12.43 -2.508 1 84.5 140 ASN B O 1
ATOM 2667 N N . ALA B 1 141 ? -6.535 -11.836 -0.618 1 85.38 141 ALA B N 1
ATOM 2668 C CA . ALA B 1 141 ? -7.047 -13.18 -0.377 1 85.38 141 ALA B CA 1
ATOM 2669 C C . ALA B 1 141 ? -8.07 -13.578 -1.438 1 85.38 141 ALA B C 1
ATOM 2671 O O . ALA B 1 141 ? -8.055 -14.711 -1.936 1 85.38 141 ALA B O 1
ATOM 2672 N N . LEU B 1 142 ? -8.922 -12.719 -1.748 1 87.5 142 LEU B N 1
ATOM 2673 C CA . LEU B 1 142 ? -9.969 -12.961 -2.736 1 87.5 142 LEU B CA 1
ATOM 2674 C C . LEU B 1 142 ? -9.359 -13.32 -4.09 1 87.5 142 LEU B C 1
ATOM 2676 O O . LEU B 1 142 ? -9.797 -14.281 -4.73 1 87.5 142 LEU B O 1
ATOM 2680 N N . LEU B 1 143 ? -8.398 -12.586 -4.504 1 84 143 LEU B N 1
ATOM 2681 C CA . LEU B 1 143 ? -7.766 -12.828 -5.797 1 84 143 LEU B CA 1
ATOM 2682 C C . LEU B 1 143 ? -7.035 -14.164 -5.805 1 84 143 LEU B C 1
A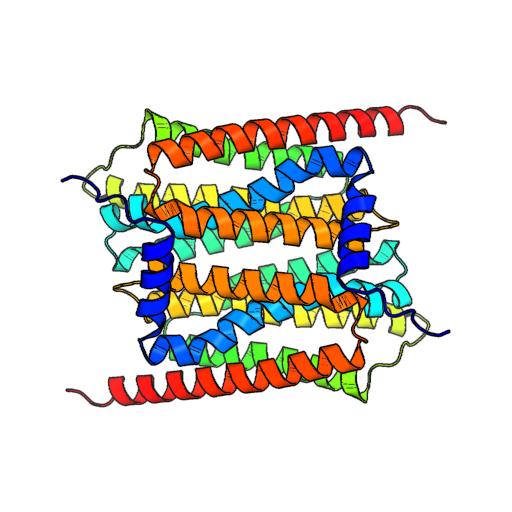TOM 2684 O O . LEU B 1 143 ? -7.062 -14.891 -6.805 1 84 143 LEU B O 1
ATOM 2688 N N . GLY B 1 144 ? -6.461 -14.492 -4.691 1 79.31 144 GLY B N 1
ATOM 2689 C CA . GLY B 1 144 ? -5.805 -15.789 -4.582 1 79.31 144 GLY B CA 1
ATOM 2690 C C . GLY B 1 144 ? -6.773 -16.953 -4.645 1 79.31 144 GLY B C 1
ATOM 2691 O O . GLY B 1 144 ? -6.434 -18.016 -5.16 1 79.31 144 GLY B O 1
ATOM 2692 N N . MET B 1 145 ? -7.949 -16.703 -4.188 1 83.06 145 MET B N 1
ATOM 2693 C CA . MET B 1 145 ? -8.945 -17.781 -4.141 1 83.06 145 MET B CA 1
ATOM 2694 C C . MET B 1 145 ? -9.688 -17.891 -5.465 1 83.06 145 MET B C 1
ATOM 2696 O O . MET B 1 145 ? -9.953 -18.984 -5.941 1 83.06 145 MET B O 1
ATOM 2700 N N . LEU B 1 146 ? -9.984 -16.828 -6.066 1 81.94 146 LEU B N 1
ATOM 2701 C CA . LEU B 1 146 ? -10.898 -16.812 -7.211 1 81.94 146 LEU B CA 1
ATOM 2702 C C . LEU B 1 146 ? -10.125 -16.969 -8.516 1 81.94 146 LEU B C 1
ATOM 2704 O O . LEU B 1 146 ? -10.664 -17.484 -9.5 1 81.94 146 LEU B O 1
ATOM 2708 N N . PHE B 1 147 ? -8.953 -16.484 -8.586 1 80.31 147 PHE B N 1
ATOM 2709 C CA . PHE B 1 147 ? -8.234 -16.469 -9.852 1 80.31 147 PHE B CA 1
ATOM 2710 C C . PHE B 1 147 ? -6.953 -17.297 -9.75 1 80.31 147 PHE B C 1
ATOM 2712 O O . PHE B 1 147 ? -5.875 -16.812 -10.109 1 80.31 147 PHE B O 1
ATOM 2719 N N . ARG B 1 148 ? -7.191 -18.484 -9.555 1 73.25 148 ARG B N 1
ATOM 2720 C CA . ARG B 1 148 ? -6.062 -19.391 -9.352 1 73.25 148 ARG B CA 1
ATOM 2721 C C . ARG B 1 148 ? -5.281 -19.594 -10.648 1 73.25 148 ARG B C 1
ATOM 2723 O O . ARG B 1 148 ? -4.066 -19.797 -10.617 1 73.25 148 ARG B O 1
ATOM 2730 N N . GLN B 1 149 ? -6.035 -19.484 -11.797 1 71.38 149 GLN B N 1
ATOM 2731 C CA . GLN B 1 149 ? -5.383 -19.75 -13.078 1 71.38 149 GLN B CA 1
ATOM 2732 C C . GLN B 1 149 ? -4.785 -18.469 -13.664 1 71.38 149 GLN B C 1
ATOM 2734 O O . GLN B 1 149 ? -3.939 -18.531 -14.562 1 71.38 149 GLN B O 1
ATOM 2739 N N . ASN B 1 150 ? -5.227 -17.375 -13.117 1 72.81 150 ASN B N 1
ATOM 2740 C CA . ASN B 1 150 ? -4.754 -16.094 -13.641 1 72.81 150 ASN B CA 1
ATOM 2741 C C . ASN B 1 150 ? -4.492 -15.094 -12.516 1 72.81 150 ASN B C 1
ATOM 2743 O O . ASN B 1 150 ? -4.855 -13.922 -12.625 1 72.81 150 ASN B O 1
ATOM 2747 N N . THR B 1 151 ? -3.885 -15.625 -11.492 1 73 151 THR B N 1
ATOM 2748 C CA . THR B 1 151 ? -3.682 -14.82 -10.289 1 73 151 THR B CA 1
ATOM 2749 C C . THR B 1 151 ? -2.816 -13.602 -10.602 1 73 151 THR B C 1
ATOM 2751 O O . THR B 1 151 ? -3.096 -12.5 -10.125 1 73 151 THR B O 1
ATOM 2754 N N . GLU B 1 152 ? -1.849 -13.734 -11.461 1 69.88 152 GLU B N 1
ATOM 2755 C CA . GLU B 1 152 ? -0.952 -12.641 -11.812 1 69.88 152 GLU B CA 1
ATOM 2756 C C . GLU B 1 152 ? -1.711 -11.508 -12.5 1 69.88 152 GLU B C 1
ATOM 2758 O O . GLU B 1 152 ? -1.529 -10.336 -12.156 1 69.88 152 GLU B O 1
ATOM 2763 N N . ALA B 1 153 ? -2.457 -11.945 -13.398 1 73.12 153 ALA B N 1
ATOM 2764 C CA . ALA B 1 153 ? -3.244 -10.953 -14.125 1 73.12 153 ALA B CA 1
ATOM 2765 C C . ALA B 1 153 ? -4.23 -10.25 -13.195 1 73.12 153 ALA B C 1
ATOM 2767 O O . ALA B 1 153 ? -4.453 -9.047 -13.32 1 73.12 153 ALA B O 1
ATOM 2768 N N . ALA B 1 154 ? -4.762 -11.023 -12.273 1 79.38 154 ALA B N 1
ATOM 2769 C CA . ALA B 1 154 ? -5.715 -10.461 -11.32 1 79.38 154 ALA B CA 1
ATOM 2770 C C . ALA B 1 154 ? -5.043 -9.438 -10.406 1 79.38 154 ALA B C 1
ATOM 2772 O O . ALA B 1 154 ? -5.586 -8.352 -10.172 1 79.38 154 ALA B O 1
ATOM 2773 N N . PHE B 1 155 ? -3.875 -9.742 -10.023 1 77.62 155 PHE B N 1
ATOM 2774 C CA . PHE B 1 155 ? -3.137 -8.828 -9.164 1 77.62 155 PHE B CA 1
ATOM 2775 C C . PHE B 1 155 ? -2.691 -7.594 -9.938 1 77.62 155 PHE B C 1
ATOM 2777 O O . PHE B 1 155 ? -2.672 -6.488 -9.391 1 77.62 155 PHE B O 1
ATOM 2784 N N . ALA B 1 156 ? -2.318 -7.84 -11.133 1 75.69 156 ALA B N 1
ATOM 2785 C CA . ALA B 1 156 ? -1.968 -6.703 -11.977 1 75.69 156 ALA B CA 1
ATOM 2786 C C . ALA B 1 156 ? -3.145 -5.746 -12.125 1 75.69 156 ALA B C 1
ATOM 2788 O O . ALA B 1 156 ? -2.973 -4.523 -12.062 1 75.69 156 ALA B O 1
ATOM 2789 N N . GLN B 1 157 ? -4.27 -6.301 -12.266 1 79.88 157 GLN B N 1
ATOM 2790 C CA . GLN B 1 157 ? -5.469 -5.477 -12.383 1 79.88 157 GLN B CA 1
ATOM 2791 C C . GLN B 1 157 ? -5.734 -4.707 -11.094 1 79.88 157 GLN B C 1
ATOM 2793 O O . GLN B 1 157 ? -6.09 -3.525 -11.133 1 79.88 157 GLN B O 1
ATOM 2798 N N . LEU B 1 158 ? -5.559 -5.344 -9.992 1 85.94 158 LEU B N 1
ATOM 2799 C CA . LEU B 1 158 ? -5.754 -4.695 -8.703 1 85.94 158 LEU B CA 1
ATOM 2800 C C . LEU B 1 158 ? -4.852 -3.477 -8.562 1 85.94 158 LEU B C 1
ATOM 2802 O O . LEU B 1 158 ? -5.324 -2.383 -8.242 1 85.94 158 LEU B O 1
ATOM 2806 N N . LYS B 1 159 ? -3.633 -3.621 -8.906 1 81.81 159 LYS B N 1
ATOM 2807 C CA . LYS B 1 159 ? -2.66 -2.557 -8.68 1 81.81 159 LYS B CA 1
ATOM 2808 C C . LYS B 1 159 ? -2.836 -1.43 -9.695 1 81.81 159 LYS B C 1
ATOM 2810 O O . LYS B 1 159 ? -2.631 -0.258 -9.367 1 81.81 159 LYS B O 1
ATOM 2815 N N . VAL B 1 160 ? -3.223 -1.777 -10.836 1 81.56 160 VAL B N 1
ATOM 2816 C CA . VAL B 1 160 ? -3.445 -0.773 -11.875 1 81.56 160 VAL B CA 1
ATOM 2817 C C . VAL B 1 160 ? -4.641 0.099 -11.5 1 81.56 160 VAL B C 1
ATOM 2819 O O . VAL B 1 160 ? -4.562 1.329 -11.562 1 81.56 160 VAL B O 1
ATOM 2822 N N . TRP B 1 161 ? -5.703 -0.558 -11.133 1 86.94 161 TRP B N 1
ATOM 2823 C CA . TRP B 1 161 ? -6.898 0.189 -10.758 1 86.94 161 TRP B CA 1
ATOM 2824 C C . TRP B 1 161 ? -6.664 0.992 -9.484 1 86.94 161 TRP B C 1
ATOM 2826 O O . TRP B 1 161 ? -7.156 2.115 -9.352 1 86.94 161 TRP B O 1
ATOM 2836 N N . GLN B 1 162 ? -5.934 0.442 -8.602 1 87.38 162 GLN B N 1
ATOM 2837 C CA . GLN B 1 162 ? -5.586 1.161 -7.379 1 87.38 162 GLN B CA 1
ATOM 2838 C C . GLN B 1 162 ? -4.734 2.389 -7.688 1 87.38 162 GLN B C 1
ATOM 2840 O O . GLN B 1 162 ? -4.969 3.467 -7.137 1 87.38 162 GLN B O 1
ATOM 2845 N N . SER B 1 163 ? -3.766 2.195 -8.523 1 83.62 163 SER B N 1
ATOM 2846 C CA . SER B 1 163 ? -2.869 3.289 -8.883 1 83.62 163 SER B CA 1
ATOM 2847 C C . SER B 1 163 ? -3.605 4.383 -9.641 1 83.62 163 SER B C 1
ATOM 2849 O O . SER B 1 163 ? -3.365 5.57 -9.422 1 83.62 163 SER B O 1
ATOM 2851 N N . ALA B 1 164 ? -4.426 3.957 -10.5 1 84.12 164 ALA B N 1
ATOM 2852 C CA . ALA B 1 164 ? -5.215 4.918 -11.266 1 84.12 164 ALA B CA 1
ATOM 2853 C C . ALA B 1 164 ? -6.125 5.73 -10.352 1 84.12 164 ALA B C 1
ATOM 2855 O O . ALA B 1 164 ? -6.23 6.953 -10.492 1 84.12 164 ALA B O 1
ATOM 2856 N N . ALA B 1 165 ? -6.77 5.051 -9.461 1 88.94 165 ALA B N 1
ATOM 2857 C CA . ALA B 1 165 ? -7.652 5.734 -8.523 1 88.94 165 ALA B CA 1
ATOM 2858 C C . ALA B 1 165 ? -6.871 6.707 -7.645 1 88.94 165 ALA B C 1
ATOM 2860 O O . ALA B 1 165 ? -7.324 7.828 -7.395 1 88.94 165 ALA B O 1
ATOM 2861 N N . THR B 1 166 ? -5.746 6.285 -7.211 1 84.25 166 THR B N 1
ATOM 2862 C CA . THR B 1 166 ? -4.891 7.137 -6.387 1 84.25 166 THR B CA 1
ATOM 2863 C C . THR B 1 166 ? -4.469 8.383 -7.156 1 84.25 166 THR B C 1
ATOM 2865 O O . THR B 1 166 ? -4.551 9.5 -6.637 1 84.25 166 THR B O 1
ATOM 2868 N N . ALA B 1 167 ? -4.078 8.172 -8.375 1 77.25 167 ALA B N 1
ATOM 2869 C CA . ALA B 1 167 ? -3.65 9.289 -9.203 1 77.25 167 ALA B CA 1
ATOM 2870 C C . ALA B 1 167 ? -4.793 10.281 -9.414 1 77.25 167 ALA B C 1
ATOM 2872 O O . ALA B 1 167 ? -4.598 11.492 -9.305 1 77.25 167 ALA B O 1
ATOM 2873 N N . VAL B 1 168 ? -5.898 9.797 -9.609 1 80.5 168 VAL B N 1
ATOM 2874 C CA . VAL B 1 168 ? -7.055 10.648 -9.867 1 80.5 168 VAL B CA 1
ATOM 2875 C C . VAL B 1 168 ? -7.344 11.508 -8.641 1 80.5 168 VAL B C 1
ATOM 2877 O O . VAL B 1 168 ? -7.574 12.719 -8.766 1 80.5 168 VAL B O 1
ATOM 2880 N N . VAL B 1 169 ? -7.332 10.977 -7.457 1 82.56 169 VAL B N 1
ATOM 2881 C CA . VAL B 1 169 ? -7.629 11.719 -6.238 1 82.56 169 VAL B CA 1
ATOM 2882 C C . VAL B 1 169 ? -6.543 12.766 -5.996 1 82.56 169 VAL B C 1
ATOM 2884 O O . VAL B 1 169 ? -6.844 13.914 -5.664 1 82.56 169 VAL B O 1
ATOM 2887 N N . PHE B 1 170 ? -5.355 12.469 -6.258 1 75 170 PHE B N 1
ATOM 2888 C CA . PHE B 1 170 ? -4.27 13.406 -5.98 1 75 170 PHE B CA 1
ATOM 2889 C C . PHE B 1 170 ? -4.293 14.57 -6.965 1 75 170 PHE B C 1
ATOM 2891 O O . PHE B 1 170 ? -3.938 15.695 -6.613 1 75 170 PHE B O 1
ATOM 2898 N N . PHE B 1 171 ? -4.773 14.281 -8.102 1 72.75 171 PHE B N 1
ATOM 2899 C CA . PHE B 1 171 ? -4.816 15.344 -9.102 1 72.75 171 PHE B CA 1
ATOM 2900 C C . PHE B 1 171 ? -6.105 16.141 -8.984 1 72.75 171 PHE B C 1
ATOM 2902 O O . PHE B 1 171 ? -6.125 17.344 -9.273 1 72.75 171 PHE B O 1
ATOM 2909 N N . LEU B 1 172 ? -7.066 15.492 -8.438 1 74.12 172 LEU B N 1
ATOM 2910 C CA . LEU B 1 172 ? -8.367 16.156 -8.375 1 74.12 172 LEU B CA 1
ATOM 2911 C C . LEU B 1 172 ? -8.609 16.75 -6.996 1 74.12 172 LEU B C 1
ATOM 2913 O O . LEU B 1 172 ? -9.414 17.672 -6.848 1 74.12 172 LEU B O 1
ATOM 2917 N N . SER B 1 173 ? -7.926 16.25 -6.004 1 76.12 173 SER B N 1
ATOM 2918 C CA . SER B 1 173 ? -8.203 16.562 -4.609 1 76.12 173 SER B CA 1
ATOM 2919 C C . SER B 1 173 ? -8.07 18.062 -4.352 1 76.12 173 SER B C 1
ATOM 2921 O O . SER B 1 173 ? -8.898 18.656 -3.658 1 76.12 173 SER B O 1
ATOM 2923 N N . PRO B 1 174 ? -7.129 18.766 -4.953 1 72.44 174 PRO B N 1
ATOM 2924 C CA . PRO B 1 174 ? -7.035 20.203 -4.68 1 72.44 174 PRO B CA 1
ATOM 2925 C C . PRO B 1 174 ? -8.219 20.984 -5.234 1 72.44 174 PRO B C 1
ATOM 2927 O O . PRO B 1 174 ? -8.508 22.094 -4.77 1 72.44 174 PRO B O 1
ATOM 2930 N N . ALA B 1 175 ? -8.859 20.375 -6.16 1 76.88 175 ALA B N 1
ATOM 2931 C CA . ALA B 1 175 ? -9.953 21.078 -6.832 1 76.88 175 ALA B CA 1
ATOM 2932 C C . ALA B 1 175 ? -11.305 20.688 -6.254 1 76.88 175 ALA B C 1
ATOM 2934 O O . ALA B 1 175 ? -12.336 21.234 -6.637 1 76.88 175 ALA B O 1
ATOM 2935 N N . ILE B 1 176 ? -11.305 19.75 -5.383 1 81 176 ILE B N 1
ATOM 2936 C CA . ILE B 1 176 ? -12.57 19.234 -4.879 1 81 176 ILE B CA 1
ATOM 2937 C C . ILE B 1 176 ? -12.68 19.5 -3.381 1 81 176 ILE B C 1
ATOM 2939 O O . ILE B 1 176 ? -11.711 19.344 -2.643 1 81 176 ILE B O 1
ATOM 2943 N N . GLY B 1 177 ? -13.828 20 -2.973 1 84.12 177 GLY B N 1
ATOM 2944 C CA . GLY B 1 177 ? -14.078 20.188 -1.553 1 84.12 177 GLY B CA 1
ATOM 2945 C C . GLY B 1 177 ? -14.25 18.891 -0.798 1 84.12 177 GLY B C 1
ATOM 2946 O O . GLY B 1 177 ? -14.445 17.828 -1.407 1 84.12 177 GLY B O 1
ATOM 2947 N N . LEU B 1 178 ? -14.164 18.969 0.459 1 88.19 178 LEU B N 1
ATOM 2948 C CA . LEU B 1 178 ? -14.273 17.781 1.311 1 88.19 178 LEU B CA 1
ATOM 2949 C C . LEU B 1 178 ? -15.641 17.125 1.146 1 88.19 178 LEU B C 1
ATOM 2951 O O . LEU B 1 178 ? -15.727 15.891 1.03 1 88.19 178 LEU B O 1
ATOM 2955 N N . LYS B 1 179 ? -16.688 17.953 1.108 1 91.25 179 LYS B N 1
ATOM 2956 C CA . LYS B 1 179 ? -18.031 17.406 1.01 1 91.25 179 LYS B CA 1
ATOM 2957 C C . LYS B 1 179 ? -18.219 16.625 -0.29 1 91.25 179 LYS B C 1
ATOM 2959 O O . LYS B 1 179 ? -18.734 15.508 -0.284 1 91.25 179 LYS B O 1
ATOM 2964 N N . ALA B 1 180 ? -17.797 17.141 -1.35 1 91.88 180 ALA B N 1
ATOM 2965 C CA . ALA B 1 180 ? -17.891 16.469 -2.646 1 91.88 180 ALA B CA 1
ATOM 2966 C C . ALA B 1 180 ? -17.094 15.172 -2.658 1 91.88 180 ALA B C 1
ATOM 2968 O O . ALA B 1 180 ? -17.562 14.148 -3.172 1 91.88 180 ALA B O 1
ATOM 2969 N N . MET B 1 181 ? -15.914 15.219 -2.109 1 92.06 181 MET B N 1
ATOM 2970 C CA . MET B 1 181 ? -15.062 14.039 -2.055 1 92.06 181 MET B CA 1
ATOM 2971 C C . MET B 1 181 ? -15.727 12.93 -1.246 1 92.06 181 MET B C 1
ATOM 2973 O O . MET B 1 181 ? -15.711 11.766 -1.65 1 92.06 181 MET B O 1
ATOM 2977 N N . VAL B 1 182 ? -16.281 13.305 -0.167 1 94.75 182 VAL B N 1
ATOM 2978 C CA . VAL B 1 182 ? -16.906 12.328 0.714 1 94.75 182 VAL B CA 1
ATOM 2979 C C . VAL B 1 182 ? -18.125 11.719 0.028 1 94.75 182 VAL B C 1
ATOM 2981 O O . VAL B 1 182 ? -18.391 10.523 0.151 1 94.75 182 VAL B O 1
ATOM 2984 N N . ILE B 1 183 ? -18.844 12.477 -0.694 1 95.38 183 ILE B N 1
ATOM 2985 C CA . ILE B 1 183 ? -20 11.992 -1.427 1 95.38 183 ILE B CA 1
ATOM 2986 C C . ILE B 1 183 ? -19.562 10.977 -2.482 1 95.38 183 ILE B C 1
ATOM 2988 O O . ILE B 1 183 ? -20.156 9.906 -2.609 1 95.38 183 ILE B O 1
ATOM 2992 N N . ILE B 1 184 ? -18.531 11.312 -3.178 1 94 184 ILE B N 1
ATOM 2993 C CA . ILE B 1 184 ? -17.984 10.43 -4.211 1 94 184 ILE B CA 1
ATOM 2994 C C . ILE B 1 184 ? -17.516 9.125 -3.58 1 94 184 ILE B C 1
ATOM 2996 O O . ILE B 1 184 ? -17.797 8.039 -4.098 1 94 184 ILE B O 1
ATOM 3000 N N . MET B 1 185 ? -16.859 9.219 -2.496 1 95.38 185 MET B N 1
ATOM 3001 C CA . MET B 1 185 ? -16.344 8.031 -1.814 1 95.38 185 MET B CA 1
ATOM 3002 C C . MET B 1 185 ? -17.484 7.16 -1.298 1 95.38 185 MET B C 1
ATOM 3004 O O . MET B 1 185 ? -17.406 5.934 -1.344 1 95.38 185 MET B O 1
ATOM 3008 N N . THR B 1 186 ? -18.5 7.828 -0.788 1 97.06 186 THR B N 1
ATOM 3009 C CA . THR B 1 186 ? -19.641 7.074 -0.284 1 97.06 186 THR B CA 1
ATOM 3010 C C . THR B 1 186 ? -20.328 6.305 -1.413 1 97.06 186 THR B C 1
ATOM 3012 O O . THR B 1 186 ? -20.625 5.121 -1.266 1 97.06 186 THR B O 1
ATOM 3015 N N . ALA B 1 187 ? -20.5 6.977 -2.459 1 97.19 187 ALA B N 1
ATOM 3016 C CA . ALA B 1 187 ? -21.109 6.324 -3.617 1 97.19 187 ALA B CA 1
ATOM 3017 C C . ALA B 1 187 ? -20.234 5.176 -4.113 1 97.19 187 ALA B C 1
ATOM 3019 O O . ALA B 1 187 ? -20.734 4.086 -4.398 1 97.19 187 ALA B O 1
ATOM 3020 N N . ALA B 1 188 ? -18.953 5.387 -4.23 1 96.94 188 ALA B N 1
ATOM 3021 C CA . ALA B 1 188 ? -18 4.371 -4.691 1 96.94 188 ALA B CA 1
ATOM 3022 C C . ALA B 1 188 ? -18.016 3.156 -3.768 1 96.94 188 ALA B C 1
ATOM 3024 O O . ALA B 1 188 ? -17.938 2.016 -4.23 1 96.94 188 ALA B O 1
ATOM 3025 N N . LEU B 1 189 ? -18.078 3.4 -2.498 1 97.88 189 LEU B N 1
ATOM 3026 C CA . LEU B 1 189 ? -18.109 2.311 -1.529 1 97.88 189 LEU B CA 1
ATOM 3027 C C . LEU B 1 189 ? -19.375 1.469 -1.711 1 97.88 189 LEU B C 1
ATOM 3029 O O . LEU B 1 189 ? -19.312 0.238 -1.737 1 97.88 189 LEU B O 1
ATOM 3033 N N . CYS B 1 190 ? -20.484 2.133 -1.878 1 97.69 190 CYS B N 1
ATOM 3034 C CA . CYS B 1 190 ? -21.75 1.426 -2.049 1 97.69 190 CYS B CA 1
ATOM 3035 C C . CYS B 1 190 ? -21.734 0.577 -3.314 1 97.69 190 CYS B C 1
ATOM 3037 O O . CYS B 1 190 ? -22.125 -0.592 -3.287 1 97.69 190 CYS B O 1
ATOM 3039 N N . ILE B 1 191 ? -21.25 1.131 -4.363 1 97.38 191 ILE B N 1
ATOM 3040 C CA . ILE B 1 191 ? -21.172 0.413 -5.633 1 97.38 191 ILE B CA 1
ATOM 3041 C C . ILE B 1 191 ? -20.234 -0.776 -5.504 1 97.38 191 ILE B C 1
ATOM 3043 O O . ILE B 1 191 ? -20.547 -1.886 -5.934 1 97.38 191 ILE B O 1
ATOM 3047 N N . SER B 1 192 ? -19.078 -0.579 -4.902 1 96.88 192 SER B N 1
ATOM 3048 C CA . SER B 1 192 ? -18.062 -1.607 -4.762 1 96.88 192 SER B CA 1
ATOM 3049 C C . SER B 1 192 ? -18.547 -2.762 -3.895 1 96.88 192 SER B C 1
ATOM 3051 O O . SER B 1 192 ? -18.406 -3.93 -4.262 1 96.88 192 SER B O 1
ATOM 3053 N N . VAL B 1 193 ? -19.156 -2.432 -2.789 1 96.88 193 VAL B N 1
ATOM 3054 C CA . VAL B 1 193 ? -19.609 -3.453 -1.854 1 96.88 193 VAL B CA 1
ATOM 3055 C C . VAL B 1 193 ? -20.781 -4.23 -2.463 1 96.88 193 VAL B C 1
ATOM 3057 O O . VAL B 1 193 ? -20.859 -5.453 -2.314 1 96.88 193 VAL B O 1
ATOM 3060 N N . SER B 1 194 ? -21.688 -3.537 -3.127 1 96.19 194 SER B N 1
ATOM 3061 C CA . SER B 1 194 ? -22.812 -4.207 -3.775 1 96.19 194 SER B CA 1
ATOM 3062 C C . SER B 1 194 ? -22.328 -5.199 -4.828 1 96.19 194 SER B C 1
ATOM 3064 O O . SER B 1 194 ? -22.812 -6.332 -4.891 1 96.19 194 SER B O 1
ATOM 3066 N N . GLY B 1 195 ? -21.422 -4.773 -5.656 1 94.5 195 GLY B N 1
ATOM 3067 C CA . GLY B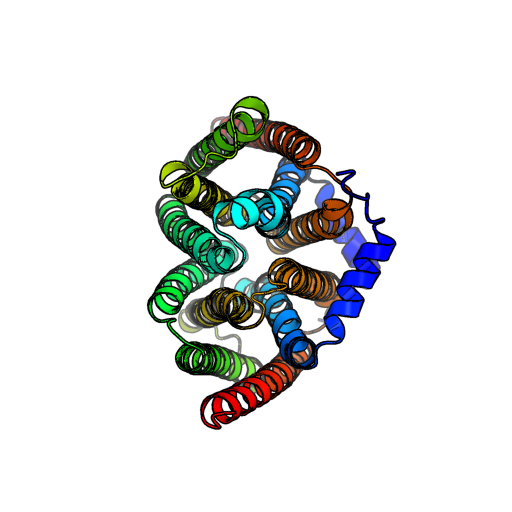 1 195 ? -20.859 -5.68 -6.641 1 94.5 195 GLY B CA 1
ATOM 3068 C C . GLY B 1 195 ? -20.156 -6.875 -6.02 1 94.5 195 GLY B C 1
ATOM 3069 O O . GLY B 1 195 ? -20.344 -8.008 -6.465 1 94.5 195 GLY B O 1
ATOM 3070 N N . PHE B 1 196 ? -19.422 -6.664 -5.047 1 95.12 196 PHE B N 1
ATOM 3071 C CA . PHE B 1 196 ? -18.703 -7.727 -4.355 1 95.12 196 PHE B CA 1
ATOM 3072 C C . PHE B 1 196 ? -19.672 -8.711 -3.711 1 95.12 196 PHE B C 1
ATOM 3074 O O . PHE B 1 196 ? -19.484 -9.922 -3.795 1 95.12 196 PHE B O 1
ATOM 3081 N N . LEU B 1 197 ? -20.688 -8.18 -3.021 1 94 197 LEU B N 1
ATOM 3082 C CA . LEU B 1 197 ? -21.656 -9.047 -2.357 1 94 197 LEU B CA 1
ATOM 3083 C C . LEU B 1 197 ? -22.406 -9.891 -3.375 1 94 197 LEU B C 1
ATOM 3085 O O . LEU B 1 197 ? -22.703 -11.062 -3.123 1 94 197 LEU B O 1
ATOM 3089 N N . PHE B 1 198 ? -22.75 -9.281 -4.445 1 93 198 PHE B N 1
ATOM 3090 C CA . PHE B 1 198 ? -23.391 -10.023 -5.512 1 93 198 PHE B CA 1
ATOM 3091 C C . PHE B 1 198 ? -22.516 -11.18 -5.977 1 93 198 PHE B C 1
ATOM 3093 O O . PHE B 1 198 ? -23.016 -12.297 -6.164 1 93 198 PHE B O 1
ATOM 3100 N N . LEU B 1 199 ? -21.281 -10.914 -6.152 1 90.44 199 LEU B N 1
ATOM 3101 C CA . LEU B 1 199 ? -20.344 -11.938 -6.562 1 90.44 199 LEU B CA 1
ATOM 3102 C C . LEU B 1 199 ? -20.234 -13.031 -5.504 1 90.44 199 LEU B C 1
ATOM 3104 O O . LEU B 1 199 ? -20.281 -14.227 -5.824 1 90.44 199 LEU B O 1
ATOM 3108 N N . ALA B 1 200 ? -20.062 -12.648 -4.289 1 90.5 200 ALA B N 1
ATOM 3109 C CA . ALA B 1 200 ? -19.891 -13.602 -3.191 1 90.5 200 ALA B CA 1
ATOM 3110 C C . ALA B 1 200 ? -21.109 -14.516 -3.07 1 90.5 200 ALA B C 1
ATOM 3112 O O . ALA B 1 200 ? -20.969 -15.727 -2.873 1 90.5 200 ALA B O 1
ATOM 3113 N N . LEU B 1 201 ? -22.266 -14.008 -3.258 1 88.25 201 LEU B N 1
ATOM 3114 C CA . LEU B 1 201 ? -23.484 -14.789 -3.158 1 88.25 201 LEU B CA 1
ATOM 3115 C C . LEU B 1 201 ? -23.625 -15.742 -4.34 1 88.25 201 LEU B C 1
ATOM 3117 O O . LEU B 1 201 ? -24.078 -16.875 -4.172 1 88.25 201 LEU B O 1
ATOM 3121 N N . SER B 1 202 ? -23.25 -15.297 -5.434 1 87.81 202 SER B N 1
ATOM 3122 C CA . SER B 1 202 ? -23.328 -16.141 -6.625 1 87.81 202 SER B CA 1
ATOM 3123 C C . SER B 1 202 ? -22.391 -17.328 -6.531 1 87.81 202 SER B C 1
ATOM 3125 O O . SER B 1 202 ? -22.719 -18.422 -6.996 1 87.81 202 SER B O 1
ATOM 3127 N N . LEU B 1 203 ? -21.297 -17.109 -5.957 1 85.44 203 LEU B N 1
ATOM 3128 C CA . LEU B 1 203 ? -20.297 -18.172 -5.848 1 85.44 203 LEU B CA 1
ATOM 3129 C C . LEU B 1 203 ? -20.656 -19.141 -4.734 1 85.44 203 LEU B C 1
ATOM 3131 O O . LEU B 1 203 ? -20.328 -20.328 -4.805 1 85.44 203 LEU B O 1
ATOM 3135 N N . GLN B 1 204 ? -21.141 -18.625 -3.693 1 79.06 204 GLN B N 1
ATOM 3136 C CA . GLN B 1 204 ? -21.578 -19.5 -2.602 1 79.06 204 GLN B CA 1
ATOM 3137 C C . GLN B 1 204 ? -22.719 -20.406 -3.039 1 79.06 204 GLN B C 1
ATOM 3139 O O . GLN B 1 204 ? -22.797 -21.547 -2.604 1 79.06 204 GLN B O 1
ATOM 3144 N N . LYS B 1 205 ? -23.516 -19.969 -3.904 1 75.5 205 LYS B N 1
ATOM 3145 C CA . LYS B 1 205 ? -24.625 -20.75 -4.426 1 75.5 205 LYS B CA 1
ATOM 3146 C C . LYS B 1 205 ? -24.141 -21.828 -5.387 1 75.5 205 LYS B C 1
ATOM 3148 O O . LYS B 1 205 ? -24.656 -22.953 -5.387 1 75.5 205 LYS B O 1
ATOM 3153 N N . SER B 1 206 ? -23.172 -21.438 -6.109 1 68.88 206 SER B N 1
ATOM 3154 C CA . SER B 1 206 ? -22.641 -22.406 -7.066 1 68.88 206 SER B CA 1
ATOM 3155 C C . SER B 1 206 ? -21.891 -23.531 -6.359 1 68.88 206 SER B C 1
ATOM 3157 O O . SER B 1 206 ? -21.844 -24.656 -6.855 1 68.88 206 SER B O 1
ATOM 3159 N N . SER B 1 207 ? -21.188 -23.203 -5.316 1 58.69 207 SER B N 1
ATOM 3160 C CA . SER B 1 207 ? -20.469 -24.234 -4.586 1 58.69 207 SER B CA 1
ATOM 3161 C C . SER B 1 207 ? -21.438 -25.203 -3.91 1 58.69 207 SER B C 1
ATOM 3163 O O . SER B 1 207 ? -21.078 -26.344 -3.611 1 58.69 207 SER B O 1
ATOM 3165 N N . ILE B 1 208 ? -22.578 -24.766 -3.582 1 50.81 208 ILE B N 1
ATOM 3166 C CA . ILE B 1 208 ? -23.594 -25.625 -2.973 1 50.81 208 ILE B CA 1
ATOM 3167 C C . ILE B 1 208 ? -24.266 -26.484 -4.047 1 50.81 208 ILE B C 1
ATOM 3169 O O . ILE B 1 208 ? -24.781 -27.562 -3.758 1 50.81 208 ILE B O 1
ATOM 3173 N N . VAL B 1 209 ? -24.359 -26.031 -5.309 1 41.28 209 VAL B N 1
ATOM 3174 C CA . VAL B 1 209 ? -24.969 -26.859 -6.324 1 41.28 209 VAL B CA 1
ATOM 3175 C C . VAL B 1 209 ? -23.922 -27.781 -6.945 1 41.28 209 VAL B C 1
ATOM 3177 O O . VAL B 1 209 ? -22.984 -27.328 -7.598 1 41.28 209 VAL B O 1
ATOM 3180 N N . PRO B 1 210 ? -23.75 -29 -6.387 1 43.53 210 PRO B N 1
ATOM 3181 C CA . PRO B 1 210 ? -22.891 -29.984 -7.039 1 43.53 210 PRO B CA 1
ATOM 3182 C C . PRO B 1 210 ? -23.109 -30.062 -8.547 1 43.53 210 PRO B C 1
ATOM 3184 O O . PRO B 1 210 ? -24.25 -29.922 -9.016 1 43.53 210 PRO B O 1
ATOM 3187 N N . SER B 1 211 ? -22.125 -29.672 -9.438 1 34.81 211 SER B N 1
ATOM 3188 C CA . SER B 1 211 ? -22.391 -30.188 -10.773 1 34.81 211 SER B CA 1
ATOM 3189 C C . SER B 1 211 ? -22.734 -31.672 -10.742 1 34.81 211 SER B C 1
ATOM 3191 O O . SER B 1 211 ? -22.203 -32.406 -9.914 1 34.81 211 SER B O 1
#

Sequence (422 aa):
MEEKKVLPLEQAYFLLSFLGEARVLLIIPLFAYSGLQQAFVWAEFTKKIVEPALRLSGVGGAMAVYGVADAICALLAGRFTSDLYSVTLIVSFGSFLQFVILLWLLFGYSLSSGVLGSILPLVIGAVWGIGDGVFNTQLNALLGMLFRQNTEAAFAQLKVWQSAATAVVFFLSPAIGLKAMVIIMTAALCISVSGFLFLALSLQKSSIVPSMEEKKVLPLEQAYFLLSFLGEARVLLIIPLFAYSGLQQAFVWAEFTKKIVEPALRLSGVGGAMAVYGVADAICALLAGRFTSDLYSVTLIVSFGSFLQFVILLWLLFGYSLSSGVLGSILPLVIGAVWGIGDGVFNTQLNALLGMLFRQNTEAAFAQLKVWQSAATAVVFFLSPAIGLKAMVIIMTAALCISVSGFLFLALSLQKSSIVPS

Solvent-accessible surface area (backbone atoms only — not comparable to full-atom values): 20811 Å² total; per-residue (Å²): 131,80,76,71,66,42,50,49,64,54,46,52,45,47,55,50,53,56,49,65,38,69,70,48,55,35,39,44,47,39,29,28,37,56,14,35,57,54,31,38,48,51,50,47,43,39,59,70,45,28,26,78,46,46,35,53,78,34,39,44,55,33,51,47,42,16,48,49,31,16,31,52,32,24,49,51,49,50,70,64,48,82,47,68,66,41,39,52,52,48,46,50,51,22,50,48,52,42,50,51,52,43,49,37,57,72,74,61,62,61,94,44,78,65,69,66,21,49,46,48,46,39,50,51,25,29,49,46,12,31,22,49,14,25,49,57,41,42,52,52,51,47,40,40,66,72,26,43,91,43,36,54,61,47,46,46,50,39,51,49,36,18,33,51,29,24,50,49,42,66,46,42,45,66,52,47,54,69,65,60,51,44,51,52,50,50,53,43,47,53,53,14,50,52,32,40,49,53,50,53,53,54,51,56,52,50,69,67,50,74,128,130,78,76,70,67,42,49,49,64,54,46,50,46,48,55,52,52,53,49,66,39,70,70,48,54,35,39,44,47,40,28,27,38,56,14,36,57,53,31,38,50,50,52,48,42,40,59,69,46,28,24,77,46,46,36,54,77,33,38,43,57,34,50,46,42,16,47,49,31,16,31,53,32,24,50,51,48,50,71,61,49,82,48,71,65,43,38,52,54,48,45,51,50,23,50,49,52,41,49,52,52,42,49,37,57,70,76,62,64,62,94,44,78,64,71,65,22,49,46,48,48,40,51,51,26,28,49,47,13,32,22,49,14,25,50,56,41,42,52,53,49,48,40,40,67,73,27,44,92,43,37,53,60,50,46,47,49,39,52,48,37,18,32,51,29,26,50,49,42,66,44,41,44,65,52,46,53,69,65,59,49,44,52,52,51,48,52,42,48,53,54,14,50,52,32,40,49,52,50,53,53,53,50,55,51,49,70,67,48,73,128